Protein AF-0000000083251357 (afdb_homodimer)

pLDDT: mean 96.68, std 3.74, range [56.44, 98.88]

Organism: NCBI:txid582686

Secondary structure (DSSP, 8-state):
---HHHHHHHHIIIIIIS---TT-EEEEEEEGGGHHHHHHHHHHHHHTT-EEEEEEE-TTHHHHHHHH--HHHHH--HHHHHHHHT-SEEEEEE--S-TTTTTTS-HHHHHHHHHHHHHHHHHHHTTSSEEEEEE---HHHHHHTT--HHHHHHHHHHHHSS-HHHHHHHHHHHHHHHHH-SEEEEEETTEEEEEE-TT--PEEESSSSEES--EEEE---TT--EEEEEE-S-EEETTEEEEEEEEEEETTEEEEEEEEE-HHHHHHHHTSSGGGGSEEEEEEE-BTT--S--S-HHHHTTBTTEEEEEEEPPPGGG-S----S-EEEEEEE-TTT-EEEETTEEEEETTEE--/---HHHHHHHHIIIIIIS---TT-EEEEEEEGGGHHHHHHHHHHHHHTT-EEEEEEE-TTHHHHHHHH--HHHHH--HHHHHHHHT-SEEEEEE--S-TTTTTTS-HHHHHHHHHHHHHHHHHHHTTSSEEEEEE---HHHHHHTT--HHHHHHHHHHHHSS-HHHHHHHHHHHHHHHHH-SEEEEEETTEEEEEE-TT--PEEESSSSEES--EEEE---TT--EEEEEE-S-EEETTEEEEEEEEEEETTEEEEEEEEE-HHHHHHHHTSSGGGGSEEEEEEE-BTT--S--S-HHHHTTBTTEEEEEEEPPPGGG-S----S-EEEEEEE-TTT-EEEETTEEEEETTEE--

InterPro domains:
  IPR000787 Peptidase M29 [PF02073] (5-353)
  IPR035097 Peptidase M29, N-terminal [G3DSA:3.40.1830.10] (2-163)
  IPR052170 Metal-dependent Exopeptidase M29 [PTHR34448] (1-355)

Radius of gyration: 32.59 Å; Cα contacts (8 Å, |Δi|>4): 1713; chains: 2; bounding box: 50×98×65 Å

Nearest PDB structures (foldseek):
  4icr-assembly1_A  TM=8.700E-01  e=2.662E-28  Streptococcus pneumoniae TIGR4
  2ayi-assembly1_A  TM=8.409E-01  e=3.073E-27  Thermus thermophilus
  1zjc-assembly1_A-2  TM=7.737E-01  e=3.073E-27  Staphylococcus aureus subsp. aureus MW2
  4icq-assembly1_B  TM=7.521E-01  e=1.267E-26  Streptococcus pneumoniae TIGR4
  6c9e-assembly1_A  TM=4.676E-01  e=1.477E-03  Legionella pneumophila subsp. pneumophila str. Philadelphia 1

Structure (mmCIF, N/CA/C/O backbone):
data_AF-0000000083251357-model_v1
#
loop_
_entity.id
_entity.type
_entity.pdbx_description
1 polymer Aminopeptidase
#
loop_
_atom_site.group_PDB
_atom_site.id
_atom_site.type_symbol
_atom_site.label_atom_id
_atom_site.label_alt_id
_atom_site.label_comp_id
_atom_site.label_asym_id
_atom_site.label_entity_id
_atom_site.label_seq_id
_atom_site.pdbx_PDB_ins_code
_atom_site.Cartn_x
_atom_site.Cartn_y
_atom_site.Cartn_z
_atom_site.occupancy
_atom_site.B_iso_or_equiv
_atom_site.auth_seq_id
_atom_site.auth_comp_id
_atom_site.auth_asym_id
_atom_site.auth_atom_id
_atom_site.pdbx_PDB_model_num
ATOM 1 N N . MET A 1 1 ? -13.234 3.025 -19.312 1 56.44 1 MET A N 1
ATOM 2 C CA . MET A 1 1 ? -14.031 2.062 -18.547 1 56.44 1 MET A CA 1
ATOM 3 C C . MET A 1 1 ? -13.148 0.97 -17.953 1 56.44 1 MET A C 1
ATOM 5 O O . MET A 1 1 ? -12.141 0.591 -18.547 1 56.44 1 MET A O 1
ATOM 9 N N . ALA A 1 2 ? -13.477 0.6 -16.797 1 77.69 2 ALA A N 1
ATOM 10 C CA . ALA A 1 2 ? -12.703 -0.471 -16.172 1 77.69 2 ALA A CA 1
ATOM 11 C C . ALA A 1 2 ? -12.836 -1.771 -16.953 1 77.69 2 ALA A C 1
ATOM 13 O O . ALA A 1 2 ? -13.906 -2.084 -17.484 1 77.69 2 ALA A O 1
ATOM 14 N N . ASP A 1 3 ? -11.742 -2.432 -17.375 1 92.75 3 ASP A N 1
ATOM 15 C CA . ASP A 1 3 ? -11.742 -3.73 -18.047 1 92.75 3 ASP A CA 1
ATOM 16 C C . ASP A 1 3 ? -12.578 -4.746 -17.266 1 92.75 3 ASP A C 1
ATOM 18 O O . ASP A 1 3 ? -12.25 -5.086 -16.125 1 92.75 3 ASP A O 1
ATOM 22 N N . PRO A 1 4 ? -13.797 -5.113 -17.797 1 96.38 4 PRO A N 1
ATOM 23 C CA . PRO A 1 4 ? -14.695 -6.008 -17.062 1 96.38 4 PRO A CA 1
ATOM 24 C C . PRO A 1 4 ? -14.031 -7.336 -16.703 1 96.38 4 PRO A C 1
ATOM 26 O O . PRO A 1 4 ? -14.469 -8 -15.758 1 96.38 4 PRO A O 1
ATOM 29 N N . ARG A 1 5 ? -13.094 -7.766 -17.453 1 98.12 5 ARG A N 1
ATOM 30 C CA . ARG A 1 5 ? -12.398 -9.023 -17.203 1 98.12 5 ARG A CA 1
ATOM 31 C C . ARG A 1 5 ? -11.734 -9.016 -15.828 1 98.12 5 ARG A C 1
ATOM 33 O O . ARG A 1 5 ? -11.547 -10.062 -15.219 1 98.12 5 ARG A O 1
ATOM 40 N N . VAL A 1 6 ? -11.375 -7.812 -15.242 1 98.62 6 VAL A N 1
ATOM 41 C CA . VAL A 1 6 ? -10.781 -7.66 -13.922 1 98.62 6 VAL A CA 1
ATOM 42 C C . VAL A 1 6 ? -11.781 -8.078 -12.844 1 98.62 6 VAL A C 1
ATOM 44 O O . VAL A 1 6 ? -11.438 -8.805 -11.914 1 98.62 6 VAL A O 1
ATOM 47 N N . GLY A 1 7 ? -13.023 -7.594 -12.969 1 98.06 7 GLY A N 1
ATOM 48 C CA . GLY A 1 7 ? -14.07 -7.98 -12.039 1 98.06 7 GLY A CA 1
ATOM 49 C C . GLY A 1 7 ? -14.352 -9.477 -12.047 1 98.06 7 GLY A C 1
ATOM 50 O O . GLY A 1 7 ? -14.617 -10.062 -10.992 1 98.06 7 GLY A O 1
ATOM 51 N N . GLU A 1 8 ? -14.281 -10.078 -13.234 1 98.31 8 GLU A N 1
ATOM 52 C CA . GLU A 1 8 ? -14.484 -11.523 -13.352 1 98.31 8 GLU A CA 1
ATOM 53 C C . GLU A 1 8 ? -13.406 -12.289 -12.586 1 98.31 8 GLU A C 1
ATOM 55 O O . GLU A 1 8 ? -13.711 -13.242 -11.867 1 98.31 8 GLU A O 1
ATOM 60 N N . LEU A 1 9 ? -12.195 -11.859 -12.766 1 98.69 9 LEU A N 1
ATOM 61 C CA . LEU A 1 9 ? -11.094 -12.5 -12.047 1 98.69 9 LEU A CA 1
ATOM 62 C C . LEU A 1 9 ? -11.273 -12.352 -10.539 1 98.69 9 LEU A C 1
ATOM 64 O O . LEU A 1 9 ? -11.039 -13.305 -9.789 1 98.69 9 LEU A O 1
ATOM 68 N N . ALA A 1 10 ? -11.68 -11.188 -10.109 1 98.75 10 ALA A N 1
ATOM 69 C CA . ALA A 1 10 ? -11.906 -10.961 -8.68 1 98.75 10 ALA A CA 1
ATOM 70 C C . ALA A 1 10 ? -12.953 -11.938 -8.133 1 98.75 10 ALA A C 1
ATOM 72 O O . ALA A 1 10 ? -12.797 -12.461 -7.031 1 98.75 10 ALA A O 1
ATOM 73 N N . LYS A 1 11 ? -14.008 -12.156 -8.914 1 98.5 11 LYS A N 1
ATOM 74 C CA . LYS A 1 11 ? -15.047 -13.094 -8.5 1 98.5 11 LYS A CA 1
ATOM 75 C C . LYS A 1 11 ? -14.492 -14.516 -8.383 1 98.5 11 LYS A C 1
ATOM 77 O O . LYS A 1 11 ? -14.883 -15.266 -7.484 1 98.5 11 LYS A O 1
ATOM 82 N N . VAL A 1 12 ? -13.586 -14.859 -9.258 1 98.62 12 VAL A N 1
ATOM 83 C CA . VAL A 1 12 ? -12.953 -16.172 -9.211 1 98.62 12 VAL A CA 1
ATOM 84 C C . VAL A 1 12 ? -12.117 -16.297 -7.938 1 98.62 12 VAL A C 1
ATOM 86 O O . VAL A 1 12 ? -12.273 -17.25 -7.18 1 98.62 12 VAL A O 1
ATOM 89 N N . LEU A 1 13 ? -11.297 -15.312 -7.637 1 98.88 13 LEU A N 1
ATOM 90 C CA . LEU A 1 13 ? -10.383 -15.359 -6.504 1 98.88 13 LEU A CA 1
ATOM 91 C C . LEU A 1 13 ? -11.148 -15.414 -5.184 1 98.88 13 LEU A C 1
ATOM 93 O O . LEU A 1 13 ? -10.828 -16.219 -4.312 1 98.88 13 LEU A O 1
ATOM 97 N N . VAL A 1 14 ? -12.195 -14.633 -5.078 1 98.81 14 VAL A N 1
ATOM 98 C CA . VAL A 1 14 ? -12.906 -14.477 -3.814 1 98.81 14 VAL A CA 1
ATOM 99 C C . VAL A 1 14 ? -13.953 -15.578 -3.668 1 98.81 14 VAL A C 1
ATOM 101 O O . VAL A 1 14 ? -14.086 -16.172 -2.596 1 98.81 14 VAL A O 1
ATOM 104 N N . GLY A 1 15 ? -14.656 -15.875 -4.754 1 98.19 15 GLY A N 1
ATOM 105 C CA . GLY A 1 15 ? -15.805 -16.766 -4.684 1 98.19 15 GLY A CA 1
ATOM 106 C C . GLY A 1 15 ? -15.453 -18.219 -4.926 1 98.19 15 GLY A C 1
ATOM 107 O O . GLY A 1 15 ? -16.109 -19.125 -4.398 1 98.19 15 GLY A O 1
ATOM 108 N N . HIS A 1 16 ? -14.453 -18.453 -5.746 1 98.19 16 HIS A N 1
ATOM 109 C CA . HIS A 1 16 ? -14.086 -19.812 -6.109 1 98.19 16 HIS A CA 1
ATOM 110 C C . HIS A 1 16 ? -12.82 -20.25 -5.383 1 98.19 16 HIS A C 1
ATOM 112 O O . HIS A 1 16 ? -12.797 -21.328 -4.766 1 98.19 16 HIS A O 1
ATOM 118 N N . SER A 1 17 ? -11.797 -19.469 -5.375 1 98.5 17 SER A N 1
ATOM 119 C CA . SER A 1 17 ? -10.5 -19.875 -4.855 1 98.5 17 SER A CA 1
ATOM 120 C C . SER A 1 17 ? -10.484 -19.875 -3.33 1 98.5 17 SER A C 1
ATOM 122 O O . SER A 1 17 ? -10.297 -20.938 -2.715 1 98.5 17 SER A O 1
ATOM 124 N N . ILE A 1 18 ? -10.781 -18.719 -2.727 1 98 18 ILE A N 1
ATOM 125 C CA . ILE A 1 18 ? -10.664 -18.656 -1.273 1 98 18 ILE A CA 1
ATOM 126 C C . ILE A 1 18 ? -12.031 -18.859 -0.632 1 98 18 ILE A C 1
ATOM 128 O O . ILE A 1 18 ? -12.125 -19.203 0.551 1 98 18 ILE A O 1
ATOM 132 N N . LYS A 1 19 ? -13.164 -18.656 -1.327 1 98.25 19 LYS A N 1
ATOM 133 C CA . LYS A 1 19 ? -14.523 -18.859 -0.835 1 98.25 19 LYS A CA 1
ATOM 134 C C . LYS A 1 19 ? -14.758 -18.109 0.473 1 98.25 19 LYS A C 1
ATOM 136 O O . LYS A 1 19 ? -15.109 -18.719 1.487 1 98.25 19 LYS A O 1
ATOM 141 N N . VAL A 1 20 ? -14.664 -16.828 0.363 1 98.44 20 VAL A N 1
ATOM 142 C CA . VAL A 1 20 ? -14.734 -15.953 1.524 1 98.44 20 VAL A CA 1
ATOM 143 C C . VAL A 1 20 ? -16.094 -16.109 2.209 1 98.44 20 VAL A C 1
ATOM 145 O O . VAL A 1 20 ? -17.125 -16.188 1.543 1 98.44 20 VAL A O 1
ATOM 148 N N . LYS A 1 21 ? -16.078 -16.203 3.525 1 98.06 21 LYS A N 1
ATOM 149 C CA . LYS A 1 21 ? -17.281 -16.203 4.352 1 98.06 21 LYS A CA 1
ATOM 150 C C . LYS A 1 21 ? -17.406 -14.906 5.148 1 98.06 21 LYS A C 1
ATOM 152 O O . LYS A 1 21 ? -16.406 -14.219 5.379 1 98.06 21 LYS A O 1
ATOM 157 N N . ALA A 1 22 ? -18.656 -14.672 5.582 1 98.06 22 ALA A N 1
ATOM 158 C CA . ALA A 1 22 ? -18.906 -13.461 6.355 1 98.06 22 ALA A CA 1
ATOM 159 C C . ALA A 1 22 ? -18.062 -13.438 7.629 1 98.06 22 ALA A C 1
ATOM 161 O O . ALA A 1 22 ? -17.953 -14.445 8.32 1 98.06 22 ALA A O 1
ATOM 162 N N . GLY A 1 23 ? -17.469 -12.297 7.852 1 97.94 23 GLY A N 1
ATOM 163 C CA . GLY A 1 23 ? -16.719 -12.102 9.078 1 97.94 23 GLY A CA 1
ATOM 164 C C . GLY A 1 23 ? -15.242 -12.43 8.938 1 97.94 23 GLY A C 1
ATOM 165 O O . GLY A 1 23 ? -14.43 -12.047 9.781 1 97.94 23 GLY A O 1
ATOM 166 N N . GLU A 1 24 ? -14.812 -13.086 7.848 1 98.56 24 GLU A N 1
ATOM 167 C CA . GLU A 1 24 ? -13.422 -13.5 7.668 1 98.56 24 GLU A CA 1
ATOM 168 C C . GLU A 1 24 ? -12.547 -12.32 7.242 1 98.56 24 GLU A C 1
ATOM 170 O O . GLU A 1 24 ? -13 -11.438 6.512 1 98.56 24 GLU A O 1
ATOM 175 N N . ARG A 1 25 ? -11.367 -12.32 7.723 1 98.75 25 ARG A N 1
ATOM 176 C CA . ARG A 1 25 ? -10.375 -11.328 7.312 1 98.75 25 ARG A CA 1
ATOM 177 C C . ARG A 1 25 ? -9.555 -11.836 6.133 1 98.75 25 ARG A C 1
ATOM 179 O O . ARG A 1 25 ? -9.047 -12.961 6.16 1 98.75 25 ARG A O 1
ATOM 186 N N . VAL A 1 26 ? -9.438 -11.047 5.094 1 98.88 26 VAL A N 1
ATOM 187 C CA . VAL A 1 26 ? -8.719 -11.422 3.883 1 98.88 26 VAL A CA 1
ATOM 188 C C . VAL A 1 26 ? -7.578 -10.438 3.631 1 98.88 26 VAL A C 1
ATOM 190 O O . VAL A 1 26 ? -7.816 -9.242 3.42 1 98.88 26 VAL A O 1
ATOM 193 N N . LEU A 1 27 ? -6.367 -10.93 3.68 1 98.88 27 LEU A N 1
ATOM 194 C CA . LEU A 1 27 ? -5.191 -10.133 3.359 1 98.88 27 LEU A CA 1
ATOM 195 C C . LEU A 1 27 ? -4.938 -10.109 1.855 1 98.88 27 LEU A C 1
ATOM 197 O O . LEU A 1 27 ? -4.793 -11.164 1.233 1 98.88 27 LEU A O 1
ATOM 201 N N . ILE A 1 28 ? -4.996 -8.953 1.261 1 98.88 28 ILE A N 1
ATOM 202 C CA . ILE A 1 28 ? -4.758 -8.758 -0.164 1 98.88 28 ILE A CA 1
ATOM 203 C C . ILE A 1 28 ? -3.391 -8.102 -0.372 1 98.88 28 ILE A C 1
ATOM 205 O O . ILE A 1 28 ? -3.176 -6.957 0.03 1 98.88 28 ILE A O 1
ATOM 209 N N . ILE A 1 29 ? -2.473 -8.812 -0.972 1 98.69 29 ILE A N 1
ATOM 210 C CA . ILE A 1 29 ? -1.098 -8.359 -1.145 1 98.69 29 ILE A CA 1
ATOM 211 C C . ILE A 1 29 ? -0.816 -8.117 -2.627 1 98.69 29 ILE A C 1
ATOM 213 O O . ILE A 1 29 ? -1.14 -8.953 -3.471 1 98.69 29 ILE A O 1
ATOM 217 N N . GLY A 1 30 ? -0.224 -7.004 -2.996 1 98.31 30 GLY A N 1
ATOM 218 C CA . GLY A 1 30 ? 0.166 -6.703 -4.363 1 98.31 30 GLY A CA 1
ATOM 219 C C . GLY A 1 30 ? 0.924 -5.398 -4.5 1 98.31 30 GLY A C 1
ATOM 220 O O . GLY A 1 30 ? 1.032 -4.637 -3.535 1 98.31 30 GLY A O 1
ATOM 221 N N . GLU A 1 31 ? 1.5 -5.152 -5.641 1 98 31 GLU A N 1
ATOM 222 C CA . GLU A 1 31 ? 2.152 -3.879 -5.938 1 98 31 GLU A CA 1
ATOM 223 C C . GLU A 1 31 ? 1.153 -2.857 -6.477 1 98 31 GLU A C 1
ATOM 225 O O . GLU A 1 31 ? 0.109 -3.229 -7.016 1 98 31 GLU A O 1
ATOM 230 N N . ALA A 1 32 ? 1.479 -1.633 -6.371 1 97.75 32 ALA A N 1
ATOM 231 C CA . ALA A 1 32 ? 0.595 -0.55 -6.797 1 97.75 32 ALA A CA 1
ATOM 232 C C . ALA A 1 32 ? 0.196 -0.711 -8.258 1 97.75 32 ALA A C 1
ATOM 234 O O . ALA A 1 32 ? -0.917 -0.349 -8.648 1 97.75 32 ALA A O 1
ATOM 235 N N . GLU A 1 33 ? 1.051 -1.34 -9.055 1 97.12 33 GLU A N 1
ATOM 236 C CA . GLU A 1 33 ? 0.793 -1.576 -10.477 1 97.12 33 GLU A CA 1
ATOM 237 C C . GLU A 1 33 ? -0.416 -2.486 -10.672 1 97.12 33 GLU A C 1
ATOM 239 O O . GLU A 1 33 ? -1.011 -2.512 -11.75 1 97.12 33 GLU A O 1
ATOM 244 N N . THR A 1 34 ? -0.814 -3.203 -9.641 1 98.19 34 THR A N 1
ATOM 245 C CA . THR A 1 34 ? -1.914 -4.156 -9.75 1 98.19 34 THR A CA 1
ATOM 246 C C . THR A 1 34 ? -3.191 -3.578 -9.148 1 98.19 34 THR A C 1
ATOM 248 O O . THR A 1 34 ? -4.125 -4.32 -8.836 1 98.19 34 THR A O 1
ATOM 251 N N . ALA A 1 35 ? -3.299 -2.26 -9.031 1 98.06 35 ALA A N 1
ATOM 252 C CA . ALA A 1 35 ? -4.348 -1.521 -8.328 1 98.06 35 ALA A CA 1
ATOM 253 C C . ALA A 1 35 ? -5.73 -1.912 -8.844 1 98.06 35 ALA A C 1
ATOM 255 O O . ALA A 1 35 ? -6.66 -2.115 -8.062 1 98.06 35 ALA A O 1
ATOM 256 N N . PRO A 1 36 ? -5.953 -2.059 -10.164 1 98.25 36 PRO A N 1
ATOM 257 C CA . PRO A 1 36 ? -7.301 -2.389 -10.633 1 98.25 36 PRO A CA 1
ATOM 258 C C . PRO A 1 36 ? -7.82 -3.703 -10.055 1 98.25 36 PRO A C 1
ATOM 260 O O . PRO A 1 36 ? -8.992 -3.795 -9.672 1 98.25 36 PRO A O 1
ATOM 263 N N . LEU A 1 37 ? -6.926 -4.672 -9.953 1 98.75 37 LEU A N 1
ATOM 264 C CA . LEU A 1 37 ? -7.375 -5.957 -9.43 1 98.75 37 LEU A CA 1
ATOM 265 C C . LEU A 1 37 ? -7.5 -5.914 -7.91 1 98.75 37 LEU A C 1
ATOM 267 O O . LEU A 1 37 ? -8.422 -6.504 -7.344 1 98.75 37 LEU A O 1
ATOM 271 N N . ILE A 1 38 ? -6.57 -5.215 -7.238 1 98.75 38 ILE A N 1
ATOM 272 C CA . ILE A 1 38 ? -6.684 -5.066 -5.793 1 98.75 38 ILE A CA 1
ATOM 273 C C . ILE A 1 38 ? -8.031 -4.449 -5.441 1 98.75 38 ILE A C 1
ATOM 275 O O . ILE A 1 38 ? -8.734 -4.938 -4.551 1 98.75 38 ILE A O 1
ATOM 279 N N . ARG A 1 39 ? -8.445 -3.375 -6.16 1 98.38 39 ARG A N 1
ATOM 280 C CA . ARG A 1 39 ? -9.711 -2.695 -5.902 1 98.38 39 ARG A CA 1
ATOM 281 C C . ARG A 1 39 ? -10.891 -3.629 -6.133 1 98.38 39 ARG A C 1
ATOM 283 O O . ARG A 1 39 ? -11.844 -3.639 -5.348 1 98.38 39 ARG A O 1
ATOM 290 N N . ALA A 1 40 ? -10.82 -4.41 -7.211 1 98.56 40 ALA A N 1
ATOM 291 C CA . ALA A 1 40 ? -11.906 -5.328 -7.539 1 98.56 40 ALA A CA 1
ATOM 292 C C . ALA A 1 40 ? -12.039 -6.426 -6.484 1 98.56 40 ALA A C 1
ATOM 294 O O . ALA A 1 40 ? -13.141 -6.773 -6.074 1 98.56 40 ALA A O 1
ATOM 295 N N . VAL A 1 41 ? -10.906 -6.977 -6.066 1 98.88 41 VAL A N 1
ATOM 296 C CA . VAL A 1 41 ? -10.906 -8.008 -5.035 1 98.88 41 VAL A CA 1
ATOM 297 C C . VAL A 1 41 ? -11.422 -7.43 -3.721 1 98.88 41 VAL A C 1
ATOM 299 O O . VAL A 1 41 ? -12.227 -8.062 -3.031 1 98.88 41 VAL A O 1
ATOM 302 N N . TYR A 1 42 ? -10.914 -6.227 -3.373 1 98.75 42 TYR A N 1
ATOM 303 C CA . TYR A 1 42 ? -11.359 -5.512 -2.184 1 98.75 42 TYR A CA 1
ATOM 304 C C . TYR A 1 42 ? -12.875 -5.41 -2.145 1 98.75 42 TYR A C 1
ATOM 306 O O . TYR A 1 42 ? -13.5 -5.754 -1.139 1 98.75 42 TYR A O 1
ATOM 314 N N . LYS A 1 43 ? -13.477 -4.992 -3.229 1 98.38 43 LYS A N 1
ATOM 315 C CA . LYS A 1 43 ? -14.922 -4.84 -3.367 1 98.38 43 LYS A CA 1
ATOM 316 C C . LYS A 1 43 ? -15.641 -6.18 -3.201 1 98.38 43 LYS A C 1
ATOM 318 O O . LYS A 1 43 ? -16.641 -6.27 -2.492 1 98.38 43 LYS A O 1
ATOM 323 N N . GLU A 1 44 ? -15.125 -7.219 -3.83 1 98.69 44 GLU A N 1
ATOM 324 C CA . GLU A 1 44 ? -15.75 -8.539 -3.77 1 98.69 44 GLU A CA 1
ATOM 325 C C . GLU A 1 44 ? -15.68 -9.117 -2.361 1 98.69 44 GLU A C 1
ATOM 327 O O . GLU A 1 44 ? -16.594 -9.812 -1.918 1 98.69 44 GLU A O 1
ATOM 332 N N . VAL A 1 45 ? -14.547 -8.898 -1.633 1 98.88 45 VAL A N 1
ATOM 333 C CA . VAL A 1 45 ? -14.422 -9.367 -0.256 1 98.88 45 VAL A CA 1
ATOM 334 C C . VAL A 1 45 ? -15.469 -8.688 0.621 1 98.88 45 VAL A C 1
ATOM 336 O O . VAL A 1 45 ? -16.125 -9.336 1.437 1 98.88 45 VAL A O 1
ATOM 339 N N . LEU A 1 46 ? -15.656 -7.34 0.455 1 98.75 46 LEU A N 1
ATOM 340 C CA . LEU A 1 46 ? -16.672 -6.609 1.2 1 98.75 46 LEU A CA 1
ATOM 341 C C . LEU A 1 46 ? -18.062 -7.191 0.943 1 98.75 46 LEU A C 1
ATOM 343 O O . LEU A 1 46 ? -18.812 -7.449 1.885 1 98.75 46 LEU A O 1
ATOM 347 N N . ARG A 1 47 ? -18.375 -7.445 -0.333 1 98.31 47 ARG A N 1
ATOM 348 C CA . ARG A 1 47 ? -19.688 -7.934 -0.731 1 98.31 47 ARG A CA 1
ATOM 349 C C . ARG A 1 47 ? -19.953 -9.328 -0.159 1 98.31 47 ARG A C 1
ATOM 351 O O . ARG A 1 47 ? -21.094 -9.664 0.15 1 98.31 47 ARG A O 1
ATOM 358 N N . ALA A 1 48 ? -18.891 -10.07 0.035 1 98.38 48 ALA A N 1
ATOM 359 C CA . ALA A 1 48 ? -19.016 -11.414 0.607 1 98.38 48 ALA A CA 1
ATOM 360 C C . ALA A 1 48 ? -19.109 -11.352 2.129 1 98.38 48 ALA A C 1
ATOM 362 O O . ALA A 1 48 ? -19.266 -12.383 2.789 1 98.38 48 ALA A O 1
ATOM 363 N N . GLY A 1 49 ? -19 -10.195 2.68 1 98.19 49 GLY A N 1
ATOM 364 C CA . GLY A 1 49 ? -19.125 -10 4.117 1 98.19 49 GLY A CA 1
ATOM 365 C C . GLY A 1 49 ? -17.797 -10.086 4.848 1 98.19 49 GLY A C 1
ATOM 366 O O . GLY A 1 49 ? -17.766 -10.062 6.078 1 98.19 49 GLY A O 1
ATOM 367 N N . GLY A 1 50 ? -16.703 -10.195 4.109 1 98.56 50 GLY A N 1
ATOM 368 C CA . GLY A 1 50 ? -15.383 -10.289 4.715 1 98.56 50 GLY A CA 1
ATOM 369 C C . GLY A 1 50 ? -14.789 -8.938 5.059 1 98.56 50 GLY A C 1
ATOM 370 O O . GLY A 1 50 ? -15.375 -7.895 4.738 1 98.56 50 GLY A O 1
ATOM 371 N N . HIS A 1 51 ? -13.672 -8.922 5.746 1 98.62 51 HIS A N 1
ATOM 372 C CA . HIS A 1 51 ? -12.898 -7.742 6.105 1 98.62 51 HIS A CA 1
ATOM 373 C C . HIS A 1 51 ? -11.586 -7.695 5.34 1 98.62 51 HIS A C 1
ATOM 375 O O . HIS A 1 51 ? -10.609 -8.344 5.73 1 98.62 51 HIS A O 1
ATOM 381 N N . PRO A 1 52 ? -11.516 -6.898 4.316 1 98.62 52 PRO A N 1
ATOM 382 C CA . PRO A 1 52 ? -10.273 -6.836 3.541 1 98.62 52 PRO A CA 1
ATOM 383 C C . PRO A 1 52 ? -9.195 -5.988 4.215 1 98.62 52 PRO A C 1
ATOM 385 O O . PRO A 1 52 ? -9.5 -4.941 4.785 1 98.62 52 PRO A O 1
ATOM 388 N N . VAL A 1 53 ? -8.016 -6.441 4.211 1 98.38 53 VAL A N 1
ATOM 389 C CA . VAL A 1 53 ? -6.797 -5.734 4.602 1 98.38 53 VAL A CA 1
ATOM 390 C C . VAL A 1 53 ? -5.809 -5.727 3.441 1 98.38 53 VAL A C 1
ATOM 392 O O . VAL A 1 53 ? -5.508 -6.773 2.865 1 98.38 53 VAL A O 1
ATOM 395 N N . THR A 1 54 ? -5.312 -4.555 3.098 1 98.44 54 THR A N 1
ATOM 396 C CA . THR A 1 54 ? -4.418 -4.492 1.946 1 98.44 54 THR A CA 1
ATOM 397 C C . THR A 1 54 ? -2.975 -4.273 2.395 1 98.44 54 THR A C 1
ATOM 399 O O . THR A 1 54 ? -2.721 -3.537 3.35 1 98.44 54 THR A O 1
ATOM 402 N N . GLN A 1 55 ? -2.096 -4.93 1.815 1 98.12 55 GLN A N 1
ATOM 403 C CA . GLN A 1 55 ? -0.663 -4.656 1.846 1 98.12 55 GLN A CA 1
ATOM 404 C C . GLN A 1 55 ? -0.131 -4.355 0.448 1 98.12 55 GLN A C 1
ATOM 406 O O . GLN A 1 55 ? 0.311 -5.258 -0.263 1 98.12 55 GLN A O 1
ATOM 411 N N . VAL A 1 56 ? -0.115 -3.098 0.133 1 98.38 56 VAL A N 1
ATOM 412 C CA . VAL A 1 56 ? 0.325 -2.621 -1.174 1 98.38 56 VAL A CA 1
ATOM 413 C C . VAL A 1 56 ? 1.785 -2.182 -1.1 1 98.38 56 VAL A C 1
ATOM 415 O O . VAL A 1 56 ? 2.156 -1.386 -0.235 1 98.38 56 VAL A O 1
ATOM 418 N N . THR A 1 57 ? 2.586 -2.727 -1.938 1 97.31 57 THR A N 1
ATOM 419 C CA . THR A 1 57 ? 3.979 -2.301 -2.029 1 97.31 57 THR A CA 1
ATOM 420 C C . THR A 1 57 ? 4.176 -1.35 -3.209 1 97.31 57 THR A C 1
ATOM 422 O O . THR A 1 57 ? 3.316 -1.256 -4.086 1 97.31 57 THR A O 1
ATOM 425 N N . LEU A 1 58 ? 5.246 -0.587 -3.129 1 97.56 58 LEU A N 1
ATOM 426 C CA . LEU A 1 58 ? 5.605 0.35 -4.188 1 97.56 58 LEU A CA 1
ATOM 427 C C . LEU A 1 58 ? 6.836 -0.135 -4.945 1 97.56 58 LEU A C 1
ATOM 429 O O . LEU A 1 58 ? 7.684 -0.833 -4.383 1 97.56 58 LEU A O 1
ATOM 433 N N . PRO A 1 59 ? 6.918 0.274 -6.223 1 94.5 59 PRO A N 1
ATOM 434 C CA . PRO A 1 59 ? 8.141 -0.07 -6.949 1 94.5 59 PRO A CA 1
ATOM 435 C C . PRO A 1 59 ? 9.406 0.362 -6.211 1 94.5 59 PRO A C 1
ATOM 437 O O . PRO A 1 59 ? 9.43 1.424 -5.582 1 94.5 59 PRO A O 1
ATOM 440 N N . GLU A 1 60 ? 10.43 -0.455 -6.23 1 94.75 60 GLU A N 1
ATOM 441 C CA . GLU A 1 60 ? 11.789 -0.177 -5.777 1 94.75 60 GLU A CA 1
ATOM 442 C C . GLU A 1 60 ? 11.922 -0.39 -4.27 1 94.75 60 GLU A C 1
ATOM 444 O O . GLU A 1 60 ? 13.031 -0.45 -3.744 1 94.75 60 GLU A O 1
ATOM 449 N N . ILE A 1 61 ? 10.805 -0.498 -3.5 1 97.12 61 ILE A N 1
ATOM 450 C CA . ILE A 1 61 ? 10.883 -0.574 -2.045 1 97.12 61 ILE A CA 1
ATOM 451 C C . ILE A 1 61 ? 11.68 -1.812 -1.637 1 97.12 61 ILE A C 1
ATOM 453 O O . ILE A 1 61 ? 12.523 -1.746 -0.737 1 97.12 61 ILE A O 1
ATOM 457 N N . GLU A 1 62 ? 11.398 -2.938 -2.281 1 95.94 62 GLU A N 1
ATOM 458 C CA . GLU A 1 62 ? 12.117 -4.164 -1.95 1 95.94 62 GLU A CA 1
ATOM 459 C C . GLU A 1 62 ? 13.617 -4.008 -2.186 1 95.94 62 GLU A C 1
ATOM 461 O O . GLU A 1 62 ? 14.43 -4.445 -1.367 1 95.94 62 GLU A O 1
ATOM 466 N N . ARG A 1 63 ? 14 -3.447 -3.352 1 96.62 63 ARG A N 1
ATOM 467 C CA . ARG A 1 63 ? 15.406 -3.205 -3.652 1 96.62 63 ARG A CA 1
ATOM 468 C C . ARG A 1 63 ? 16.031 -2.293 -2.605 1 96.62 63 ARG A C 1
ATOM 470 O O . ARG A 1 63 ? 17.141 -2.568 -2.119 1 96.62 63 ARG A O 1
ATOM 477 N N . ILE A 1 64 ? 15.312 -1.2 -2.234 1 97.5 64 ILE A N 1
ATOM 478 C CA . ILE A 1 64 ? 15.797 -0.273 -1.218 1 97.5 64 ILE A CA 1
ATOM 479 C C . ILE A 1 64 ? 16.016 -1.018 0.099 1 97.5 64 ILE A C 1
ATOM 481 O O . ILE A 1 64 ? 17.047 -0.86 0.747 1 97.5 64 ILE A O 1
ATOM 485 N N . PHE A 1 65 ? 15.102 -1.851 0.494 1 98.31 65 PHE A N 1
ATOM 486 C CA . PHE A 1 65 ? 15.141 -2.594 1.747 1 98.31 65 PHE A CA 1
ATOM 487 C C . PHE A 1 65 ? 16.375 -3.498 1.8 1 98.31 65 PHE A C 1
ATOM 489 O O . PHE A 1 65 ? 17.109 -3.494 2.785 1 98.31 65 PHE A O 1
ATOM 496 N N . ILE A 1 66 ? 16.578 -4.258 0.726 1 97.75 66 ILE A N 1
ATOM 497 C CA . ILE A 1 66 ? 17.656 -5.238 0.711 1 97.75 66 ILE A CA 1
ATOM 498 C C . ILE A 1 66 ? 19 -4.527 0.618 1 97.75 66 ILE A C 1
ATOM 500 O O . ILE A 1 66 ? 19.984 -4.938 1.256 1 97.75 66 ILE A O 1
ATOM 504 N N . GLN A 1 67 ? 19.047 -3.42 -0.093 1 96.62 67 GLN A N 1
ATOM 505 C CA . GLN A 1 67 ? 20.312 -2.715 -0.3 1 96.62 67 GLN A CA 1
ATOM 506 C C . GLN A 1 67 ? 20.672 -1.881 0.924 1 96.62 67 GLN A C 1
ATOM 508 O O . GLN A 1 67 ? 21.844 -1.813 1.305 1 96.62 67 GLN A O 1
ATOM 513 N N . GLU A 1 68 ? 19.672 -1.246 1.546 1 96.06 68 GLU A N 1
ATOM 514 C CA . GLU A 1 68 ? 19.938 -0.279 2.607 1 96.06 68 GLU A CA 1
ATOM 515 C C . GLU A 1 68 ? 19.812 -0.922 3.984 1 96.06 68 GLU A C 1
ATOM 517 O O . GLU A 1 68 ? 20.359 -0.414 4.965 1 96.06 68 GLU A O 1
ATOM 522 N N . GLY A 1 69 ? 19.094 -2.002 4.086 1 97.5 69 GLY A N 1
ATOM 523 C CA . GLY A 1 69 ? 18.766 -2.576 5.383 1 97.5 69 GLY A CA 1
ATOM 524 C C . GLY A 1 69 ? 19.938 -3.291 6.027 1 97.5 69 GLY A C 1
ATOM 525 O O . GLY A 1 69 ? 20.781 -3.875 5.336 1 97.5 69 GLY A O 1
ATOM 526 N N . THR A 1 70 ? 19.984 -3.275 7.363 1 97.88 70 THR A N 1
ATOM 527 C CA . THR A 1 70 ? 20.906 -4.105 8.125 1 97.88 70 THR A CA 1
ATOM 528 C C . THR A 1 70 ? 20.406 -5.547 8.188 1 97.88 70 THR A C 1
ATOM 530 O O . THR A 1 70 ? 19.266 -5.832 7.84 1 97.88 70 THR A O 1
ATOM 533 N N . ASP A 1 71 ? 21.234 -6.449 8.656 1 97.56 71 ASP A N 1
ATOM 534 C CA . ASP A 1 71 ? 20.844 -7.848 8.812 1 97.56 71 ASP A CA 1
ATOM 535 C C . ASP A 1 71 ? 19.641 -7.984 9.734 1 97.56 71 ASP A C 1
ATOM 537 O O . ASP A 1 71 ? 18.688 -8.703 9.422 1 97.56 71 ASP A O 1
ATOM 541 N N . ALA A 1 72 ? 19.703 -7.266 10.805 1 97.44 72 ALA A N 1
ATOM 542 C CA . ALA A 1 72 ? 18.609 -7.316 11.766 1 97.44 72 ALA A CA 1
ATOM 543 C C . ALA A 1 72 ? 17.312 -6.828 11.133 1 97.44 72 ALA A C 1
ATOM 545 O O . ALA A 1 72 ? 16.234 -7.379 11.406 1 97.44 72 ALA A O 1
ATOM 546 N N . GLN A 1 73 ? 17.422 -5.816 10.336 1 98.19 73 GLN A N 1
ATOM 547 C CA . GLN A 1 73 ? 16.25 -5.289 9.641 1 98.19 73 GLN A CA 1
ATOM 548 C C . GLN A 1 73 ? 15.711 -6.289 8.617 1 98.19 73 GLN A C 1
ATOM 550 O O . GLN A 1 73 ? 14.5 -6.504 8.523 1 98.19 73 GLN A O 1
ATOM 555 N N . LEU A 1 74 ? 16.547 -6.945 7.848 1 98.12 74 LEU A N 1
ATOM 556 C CA . LEU A 1 74 ? 16.156 -7.914 6.832 1 98.12 74 LEU A CA 1
ATOM 557 C C . LEU A 1 74 ? 15.484 -9.125 7.465 1 98.12 74 LEU A C 1
ATOM 559 O O . LEU A 1 74 ? 14.617 -9.75 6.855 1 98.12 74 LEU A O 1
ATOM 563 N N . ASP A 1 75 ? 15.82 -9.422 8.75 1 97.88 75 ASP A N 1
ATOM 564 C CA . ASP A 1 75 ? 15.312 -10.602 9.438 1 97.88 75 ASP A CA 1
ATOM 565 C C . ASP A 1 75 ? 13.953 -10.32 10.078 1 97.88 75 ASP A C 1
ATOM 567 O O . ASP A 1 75 ? 13.25 -11.25 10.484 1 97.88 75 ASP A O 1
ATOM 571 N N . ASP A 1 76 ? 13.648 -9.094 10.211 1 97.5 76 ASP A N 1
ATOM 572 C CA . ASP A 1 76 ? 12.43 -8.727 10.922 1 97.5 76 ASP A CA 1
ATOM 573 C C . ASP A 1 76 ? 11.188 -8.984 10.07 1 97.5 76 ASP A C 1
ATOM 575 O O . ASP A 1 76 ? 11.008 -8.359 9.023 1 97.5 76 ASP A O 1
ATOM 579 N N . ILE A 1 77 ? 10.281 -9.875 10.562 1 97.69 77 ILE A N 1
ATOM 580 C CA . ILE A 1 77 ? 9.055 -10.18 9.836 1 97.69 77 ILE A CA 1
ATOM 581 C C . ILE A 1 77 ? 7.863 -10.078 10.789 1 97.69 77 ILE A C 1
ATOM 583 O O . ILE A 1 77 ? 6.816 -10.688 10.547 1 97.69 77 ILE A O 1
ATOM 587 N N . GLN A 1 78 ? 7.988 -9.414 11.836 1 97.25 78 GLN A N 1
ATOM 588 C CA . GLN A 1 78 ? 6.996 -9.398 12.906 1 97.25 78 GLN A CA 1
ATOM 589 C C . GLN A 1 78 ? 5.641 -8.922 12.391 1 97.25 78 GLN A C 1
ATOM 591 O O . GLN A 1 78 ? 4.621 -9.57 12.633 1 97.25 78 GLN A O 1
ATOM 596 N N . VAL A 1 79 ? 5.645 -7.812 11.719 1 97.62 79 VAL A N 1
ATOM 597 C CA . VAL A 1 79 ? 4.391 -7.23 11.258 1 97.62 79 VAL A CA 1
ATOM 598 C C . VAL A 1 79 ? 3.742 -8.148 10.219 1 97.62 79 VAL A C 1
ATOM 600 O O . VAL A 1 79 ? 2.543 -8.43 10.297 1 97.62 79 VAL A O 1
ATOM 603 N N . MET A 1 80 ? 4.516 -8.664 9.25 1 97.62 80 MET A N 1
ATOM 604 C CA . MET A 1 80 ? 3.992 -9.57 8.234 1 97.62 80 MET A CA 1
ATOM 605 C C . MET A 1 80 ? 3.43 -10.836 8.875 1 97.62 80 MET A C 1
ATOM 607 O O . MET A 1 80 ? 2.355 -11.305 8.5 1 97.62 80 MET A O 1
ATOM 611 N N . LYS A 1 81 ? 4.184 -11.352 9.797 1 98.06 81 LYS A N 1
ATOM 612 C CA . LYS A 1 81 ? 3.77 -12.578 10.477 1 98.06 81 LYS A CA 1
ATOM 613 C C . LYS A 1 81 ? 2.432 -12.383 11.188 1 98.06 81 LYS A C 1
ATOM 615 O O . LYS A 1 81 ? 1.54 -13.227 11.086 1 98.06 81 LYS A O 1
ATOM 620 N N . TRP A 1 82 ? 2.285 -11.273 11.859 1 98.31 82 TRP A N 1
ATOM 621 C CA . TRP A 1 82 ? 1.026 -11 12.547 1 98.31 82 TRP A CA 1
ATOM 622 C C . TRP A 1 82 ? -0.124 -10.898 11.555 1 98.31 82 TRP A C 1
ATOM 624 O O . TRP A 1 82 ? -1.208 -11.438 11.789 1 98.31 82 TRP A O 1
ATOM 634 N N . LEU A 1 83 ? 0.081 -10.195 10.438 1 98.31 83 LEU A N 1
ATOM 635 C CA . LEU A 1 83 ? -0.96 -10.047 9.43 1 98.31 83 LEU A CA 1
ATOM 636 C C . LEU A 1 83 ? -1.393 -11.406 8.891 1 98.31 83 LEU A C 1
ATOM 638 O O . LEU A 1 83 ? -2.588 -11.672 8.742 1 98.31 83 LEU A O 1
ATOM 642 N N . TYR A 1 84 ? -0.413 -12.266 8.586 1 98.44 84 TYR A N 1
ATOM 643 C CA . TYR A 1 84 ? -0.724 -13.609 8.109 1 98.44 84 TYR A CA 1
ATOM 644 C C . TYR A 1 84 ? -1.535 -14.383 9.148 1 98.44 84 TYR A C 1
ATOM 646 O O . TYR A 1 84 ? -2.559 -14.984 8.82 1 98.44 84 TYR A O 1
ATOM 654 N N . GLU A 1 85 ? -1.148 -14.297 10.391 1 98.19 85 GLU A N 1
ATOM 655 C CA . GLU A 1 85 ? -1.757 -15.078 11.461 1 98.19 85 GLU A CA 1
ATOM 656 C C . GLU A 1 85 ? -3.148 -14.555 11.805 1 98.19 85 GLU A C 1
ATOM 658 O O . GLU A 1 85 ? -3.996 -15.305 12.289 1 98.19 85 GLU A O 1
ATOM 663 N N . GLN A 1 86 ? -3.389 -13.297 11.484 1 97.81 86 GLN A N 1
ATOM 664 C CA . GLN A 1 86 ? -4.684 -12.695 11.789 1 97.81 86 GLN A CA 1
ATOM 665 C C . GLN A 1 86 ? -5.645 -12.836 10.609 1 97.81 86 GLN A C 1
ATOM 667 O O . GLN A 1 86 ? -6.809 -12.445 10.703 1 97.81 86 GLN A O 1
ATOM 672 N N . SER A 1 87 ? -5.219 -13.414 9.523 1 98.56 87 SER A N 1
ATOM 673 C CA . SER A 1 87 ? -6.047 -13.516 8.32 1 98.56 87 SER A CA 1
ATOM 674 C C . SER A 1 87 ? -6.555 -14.938 8.125 1 98.56 87 SER A C 1
ATOM 676 O O . SER A 1 87 ? -5.836 -15.906 8.391 1 98.56 87 SER A O 1
ATOM 678 N N . ASP A 1 88 ? -7.762 -15.047 7.691 1 98.69 88 ASP A N 1
ATOM 679 C CA . ASP A 1 88 ? -8.344 -16.344 7.344 1 98.69 88 ASP A CA 1
ATOM 680 C C . ASP A 1 88 ? -7.934 -16.766 5.934 1 98.69 88 ASP A C 1
ATOM 682 O O . ASP A 1 88 ? -7.91 -17.953 5.621 1 98.69 88 ASP A O 1
ATOM 686 N N . ALA A 1 89 ? -7.605 -15.797 5.105 1 98.75 89 ALA A N 1
ATOM 687 C CA . ALA A 1 89 ? -7.188 -16.062 3.732 1 98.75 89 ALA A CA 1
ATOM 688 C C . ALA A 1 89 ? -6.223 -14.992 3.23 1 98.75 89 ALA A C 1
ATOM 690 O O . ALA A 1 89 ? -6.25 -13.859 3.705 1 98.75 89 ALA A O 1
ATOM 691 N N . VAL A 1 90 ? -5.383 -15.359 2.334 1 98.81 90 VAL A N 1
ATOM 692 C CA . VAL A 1 90 ? -4.406 -14.477 1.713 1 98.81 90 VAL A CA 1
ATOM 693 C C . VAL A 1 90 ? -4.531 -14.547 0.193 1 98.81 90 VAL A C 1
ATOM 695 O O . VAL A 1 90 ? -4.508 -15.633 -0.385 1 98.81 90 VAL A O 1
ATOM 698 N N . ILE A 1 91 ? -4.734 -13.43 -0.45 1 98.88 91 ILE A N 1
ATOM 699 C CA . ILE A 1 91 ? -4.723 -13.312 -1.904 1 98.88 91 ILE A CA 1
ATOM 700 C C . ILE A 1 91 ? -3.492 -12.523 -2.348 1 98.88 91 ILE A C 1
ATOM 702 O O . ILE A 1 91 ? -3.354 -11.344 -2.018 1 98.88 91 ILE A O 1
ATOM 706 N N . ARG A 1 92 ? -2.633 -13.156 -3.008 1 98.75 92 ARG A N 1
ATOM 707 C CA . ARG A 1 92 ? -1.429 -12.508 -3.516 1 98.75 92 ARG A CA 1
ATOM 708 C C . ARG A 1 92 ? -1.543 -12.234 -5.012 1 98.75 92 ARG A C 1
ATOM 710 O O . ARG A 1 92 ? -1.734 -13.156 -5.805 1 98.75 92 ARG A O 1
ATOM 717 N N . ILE A 1 93 ? -1.435 -11.023 -5.371 1 98.81 93 ILE A N 1
ATOM 718 C CA . ILE A 1 93 ? -1.524 -10.602 -6.766 1 98.81 93 ILE A CA 1
ATOM 719 C C . ILE A 1 93 ? -0.137 -10.227 -7.281 1 98.81 93 ILE A C 1
ATOM 721 O O . ILE A 1 93 ? 0.421 -9.203 -6.891 1 98.81 93 ILE A O 1
ATOM 725 N N . LEU A 1 94 ? 0.354 -11.031 -8.125 1 98 94 LEU A N 1
ATOM 726 C CA . LEU A 1 94 ? 1.644 -10.766 -8.75 1 98 94 LEU A CA 1
ATOM 727 C C . LEU A 1 94 ? 1.498 -9.758 -9.883 1 98 94 LEU A C 1
ATOM 729 O O . LEU A 1 94 ? 0.442 -9.68 -10.516 1 98 94 LEU A O 1
ATOM 733 N N . GLY A 1 95 ? 2.486 -9.07 -10.195 1 96.5 95 GLY A N 1
ATOM 734 C CA . GLY A 1 95 ? 2.566 -7.996 -11.164 1 96.5 95 GLY A CA 1
ATOM 735 C C . GLY A 1 95 ? 3.383 -6.812 -10.68 1 96.5 95 GLY A C 1
ATOM 736 O O . GLY A 1 95 ? 3.023 -6.164 -9.695 1 96.5 95 GLY A O 1
ATOM 737 N N . GLU A 1 96 ? 4.535 -6.602 -11.359 1 95.31 96 GLU A N 1
ATOM 738 C CA . GLU A 1 96 ? 5.457 -5.559 -10.922 1 95.31 96 GLU A CA 1
ATOM 739 C C . GLU A 1 96 ? 5.66 -4.508 -12 1 95.31 96 GLU A C 1
ATOM 741 O O . GLU A 1 96 ? 5.332 -4.738 -13.172 1 95.31 96 GLU A O 1
ATOM 746 N N . ALA A 1 97 ? 6.176 -3.354 -11.539 1 95.5 97 ALA A N 1
ATOM 747 C CA . ALA A 1 97 ? 6.562 -2.305 -12.484 1 95.5 97 ALA A CA 1
ATOM 748 C C . ALA A 1 97 ? 7.848 -2.674 -13.219 1 95.5 97 ALA A C 1
ATOM 750 O O . ALA A 1 97 ? 8.055 -2.262 -14.359 1 95.5 97 ALA A O 1
ATOM 751 N N . ASN A 1 98 ? 8.695 -3.4 -12.594 1 94.88 98 ASN A N 1
ATOM 752 C CA . ASN A 1 98 ? 9.992 -3.818 -13.117 1 94.88 98 ASN A CA 1
ATOM 753 C C . ASN A 1 98 ? 10.406 -5.18 -12.57 1 94.88 98 ASN A C 1
ATOM 755 O O . ASN A 1 98 ? 10.75 -5.301 -11.398 1 94.88 98 ASN A O 1
ATOM 759 N N . ASN A 1 99 ? 10.484 -6.148 -13.438 1 91.5 99 ASN A N 1
ATOM 760 C CA . ASN A 1 99 ? 10.797 -7.512 -13.031 1 91.5 99 ASN A CA 1
ATOM 761 C C . ASN A 1 99 ? 12.305 -7.703 -12.836 1 91.5 99 ASN A C 1
ATOM 763 O O . ASN A 1 99 ? 12.75 -8.781 -12.438 1 91.5 99 ASN A O 1
ATOM 767 N N . LYS A 1 100 ? 13.117 -6.707 -13.039 1 91.81 100 LYS A N 1
ATOM 768 C CA . LYS A 1 100 ? 14.57 -6.801 -12.961 1 91.81 100 LYS A CA 1
ATOM 769 C C . LYS A 1 100 ? 15.117 -5.914 -11.844 1 91.81 100 LYS A C 1
ATOM 771 O O . LYS A 1 100 ? 16.297 -5.547 -11.852 1 91.81 100 LYS A O 1
ATOM 776 N N . GLU A 1 101 ? 14.266 -5.586 -10.93 1 92.88 101 GLU A N 1
ATOM 777 C CA . GLU A 1 101 ? 14.609 -4.637 -9.875 1 92.88 101 GLU A CA 1
ATOM 778 C C . GLU A 1 101 ? 15.781 -5.137 -9.039 1 92.88 101 GLU A C 1
ATOM 780 O O . GLU A 1 101 ? 16.578 -4.34 -8.539 1 92.88 101 GLU A O 1
ATOM 785 N N . LEU A 1 102 ? 16 -6.445 -8.898 1 93.06 102 LEU A N 1
ATOM 786 C CA . LEU A 1 102 ? 16.969 -6.984 -7.949 1 93.06 102 LEU A CA 1
ATOM 787 C C . LEU A 1 102 ? 18.203 -7.5 -8.664 1 93.06 102 LEU A C 1
ATOM 789 O O . LEU A 1 102 ? 19.062 -8.141 -8.055 1 93.06 102 LEU A O 1
ATOM 793 N N . THR A 1 103 ? 18.344 -7.301 -9.969 1 90.12 103 THR A N 1
ATOM 794 C CA . THR A 1 103 ? 19.391 -7.863 -10.812 1 90.12 103 THR A CA 1
ATOM 795 C C . THR A 1 103 ? 20.781 -7.57 -10.234 1 90.12 103 THR A C 1
ATOM 797 O O . THR A 1 103 ? 21.641 -8.445 -10.211 1 90.12 103 THR A O 1
ATOM 800 N N . ASN A 1 104 ? 21.141 -6.398 -9.648 1 91.44 104 ASN A N 1
ATOM 801 C CA . ASN A 1 104 ? 22.469 -6.039 -9.172 1 91.44 104 ASN A CA 1
ATOM 802 C C . ASN A 1 104 ? 22.516 -5.934 -7.652 1 91.44 104 ASN A C 1
ATOM 804 O O . ASN A 1 104 ? 23.391 -5.27 -7.098 1 91.44 104 ASN A O 1
ATOM 808 N N . VAL A 1 105 ? 21.547 -6.594 -7.094 1 94.62 105 VAL A N 1
ATOM 809 C CA . VAL A 1 105 ? 21.516 -6.629 -5.633 1 94.62 105 VAL A CA 1
ATOM 810 C C . VAL A 1 105 ? 22.312 -7.84 -5.137 1 94.62 105 VAL A C 1
ATOM 812 O O . VAL A 1 105 ? 22.344 -8.883 -5.797 1 94.62 105 VAL A O 1
ATOM 815 N N . ASP A 1 106 ? 22.984 -7.754 -4.016 1 95.62 106 ASP A N 1
ATOM 816 C CA . ASP A 1 106 ? 23.781 -8.828 -3.414 1 95.62 106 ASP A CA 1
ATOM 817 C C . ASP A 1 106 ? 22.922 -10.078 -3.197 1 95.62 106 ASP A C 1
ATOM 819 O O . ASP A 1 106 ? 21.984 -10.062 -2.4 1 95.62 106 ASP A O 1
ATOM 823 N N . PRO A 1 107 ? 23.281 -11.141 -3.879 1 93.44 107 PRO A N 1
ATOM 824 C CA . PRO A 1 107 ? 22.469 -12.359 -3.768 1 93.44 107 PRO A CA 1
ATOM 825 C C . PRO A 1 107 ? 22.406 -12.898 -2.338 1 93.44 107 PRO A C 1
ATOM 827 O O . PRO A 1 107 ? 21.406 -13.5 -1.947 1 93.44 107 PRO A O 1
ATOM 830 N N . LEU A 1 108 ? 23.422 -12.648 -1.596 1 95.88 108 LEU A N 1
ATOM 831 C CA . LEU A 1 108 ? 23.422 -13.125 -0.217 1 95.88 108 LEU A CA 1
ATOM 832 C C . LEU A 1 108 ? 22.359 -12.414 0.611 1 95.88 108 LEU A C 1
ATOM 834 O O . LEU A 1 108 ? 21.75 -13.023 1.491 1 95.88 108 LEU A O 1
ATOM 838 N N . ARG A 1 109 ? 22.188 -11.172 0.341 1 97.12 109 ARG A N 1
ATOM 839 C CA . ARG A 1 109 ? 21.172 -10.406 1.063 1 97.12 109 ARG A CA 1
ATOM 840 C C . ARG A 1 109 ? 19.781 -10.805 0.625 1 97.12 109 ARG A C 1
ATOM 842 O O . ARG A 1 109 ? 18.859 -10.867 1.446 1 97.12 109 ARG A O 1
ATOM 849 N N . ILE A 1 110 ? 19.641 -11.062 -0.657 1 95.62 110 ILE A N 1
ATOM 850 C CA . ILE A 1 110 ? 18.375 -11.578 -1.17 1 95.62 110 ILE A CA 1
ATOM 851 C C . ILE A 1 110 ? 18.031 -12.898 -0.485 1 95.62 110 ILE A C 1
ATOM 853 O O . ILE A 1 110 ? 16.906 -13.102 -0.036 1 95.62 110 ILE A O 1
ATOM 857 N N . GLN A 1 111 ? 18.953 -13.773 -0.416 1 94.25 111 GLN A N 1
ATOM 858 C CA . GLN A 1 111 ? 18.766 -15.086 0.207 1 94.25 111 GLN A CA 1
ATOM 859 C C . GLN A 1 111 ? 18.391 -14.945 1.68 1 94.25 111 GLN A C 1
ATOM 861 O O . GLN A 1 111 ? 17.547 -15.688 2.184 1 94.25 111 GLN A O 1
ATOM 866 N N . ARG A 1 112 ? 19.031 -14.062 2.336 1 96.12 112 ARG A N 1
ATOM 867 C CA . ARG A 1 112 ? 18.734 -13.836 3.748 1 96.12 112 ARG A CA 1
ATOM 868 C C . ARG A 1 112 ? 17.281 -13.453 3.945 1 96.12 112 ARG A C 1
ATOM 870 O O . ARG A 1 112 ? 16.594 -13.992 4.828 1 96.12 112 ARG A O 1
ATOM 877 N N . ARG A 1 113 ? 16.844 -12.469 3.146 1 97 113 ARG A N 1
ATOM 878 C CA . ARG A 1 113 ? 15.453 -12.047 3.26 1 97 113 ARG A CA 1
ATOM 879 C C . ARG A 1 113 ? 14.5 -13.195 2.941 1 97 113 ARG A C 1
ATOM 881 O O . ARG A 1 113 ? 13.477 -13.359 3.6 1 97 113 ARG A O 1
ATOM 888 N N . ARG A 1 114 ? 14.836 -13.953 1.938 1 94.5 114 ARG A N 1
ATOM 889 C CA . ARG A 1 114 ? 14.039 -15.117 1.575 1 94.5 114 ARG A CA 1
ATOM 890 C C . ARG A 1 114 ? 13.945 -16.109 2.736 1 94.5 114 ARG A C 1
ATOM 892 O O . ARG A 1 114 ? 12.875 -16.672 2.992 1 94.5 114 ARG A O 1
ATOM 899 N N . LYS A 1 115 ? 14.992 -16.328 3.369 1 95 115 LYS A N 1
ATOM 900 C CA . LYS A 1 115 ? 15.016 -17.219 4.527 1 95 115 LYS A CA 1
ATOM 901 C C . LYS A 1 115 ? 14.133 -16.672 5.652 1 95 115 LYS A C 1
ATOM 903 O O . LYS A 1 115 ? 13.398 -17.438 6.285 1 95 115 LYS A O 1
ATOM 908 N N . ALA A 1 116 ? 14.234 -15.383 5.852 1 96.56 116 ALA A N 1
ATOM 909 C CA . ALA A 1 116 ? 13.445 -14.766 6.914 1 96.56 116 ALA A CA 1
ATOM 910 C C . ALA A 1 116 ? 11.953 -14.93 6.66 1 96.56 116 ALA A C 1
ATOM 912 O O . ALA A 1 116 ? 11.18 -15.172 7.59 1 96.56 116 ALA A O 1
ATOM 913 N N . THR A 1 117 ? 11.531 -14.859 5.43 1 96.88 117 THR A N 1
ATOM 914 C CA . THR A 1 117 ? 10.109 -14.875 5.113 1 96.88 117 THR A CA 1
ATOM 915 C C . THR A 1 117 ? 9.641 -16.297 4.816 1 96.88 117 THR A C 1
ATOM 917 O O . THR A 1 117 ? 8.445 -16.531 4.594 1 96.88 117 THR A O 1
ATOM 920 N N . ALA A 1 118 ? 10.523 -17.312 4.812 1 94.81 118 ALA A N 1
ATOM 921 C CA . ALA A 1 118 ? 10.195 -18.703 4.512 1 94.81 118 ALA A CA 1
ATOM 922 C C . ALA A 1 118 ? 9.133 -19.234 5.465 1 94.81 118 ALA A C 1
ATOM 924 O O . ALA A 1 118 ? 8.281 -20.031 5.074 1 94.81 118 ALA A O 1
ATOM 925 N N . GLU A 1 119 ? 9.18 -18.828 6.648 1 94.88 119 GLU A N 1
ATOM 926 C CA . GLU A 1 119 ? 8.227 -19.312 7.641 1 94.88 119 GLU A CA 1
ATOM 927 C C . GLU A 1 119 ? 6.797 -18.891 7.281 1 94.88 119 GLU A C 1
ATOM 929 O O . GLU A 1 119 ? 5.844 -19.594 7.613 1 94.88 119 GLU A O 1
ATOM 934 N N . LEU A 1 120 ? 6.637 -17.734 6.625 1 96.75 120 LEU A N 1
ATOM 935 C CA . LEU A 1 120 ? 5.309 -17.297 6.207 1 96.75 120 LEU A CA 1
ATOM 936 C C . LEU A 1 120 ? 4.742 -18.219 5.129 1 96.75 120 LEU A C 1
ATOM 938 O O . LEU A 1 120 ? 3.568 -18.594 5.184 1 96.75 120 LEU A O 1
ATOM 942 N N . SER A 1 121 ? 5.574 -18.594 4.211 1 93.62 121 SER A N 1
ATOM 943 C CA . SER A 1 121 ? 5.176 -19.547 3.18 1 93.62 121 SER A CA 1
ATOM 944 C C . SER A 1 121 ? 4.824 -20.906 3.789 1 93.62 121 SER A C 1
ATOM 946 O O . SER A 1 121 ? 3.842 -21.531 3.391 1 93.62 121 SER A O 1
ATOM 948 N N . GLN A 1 122 ? 5.594 -21.359 4.695 1 92.31 122 GLN A N 1
ATOM 949 C CA . GLN A 1 122 ? 5.336 -22.625 5.379 1 92.31 122 GLN A CA 1
ATOM 950 C C . GLN A 1 122 ? 4.02 -22.578 6.145 1 92.31 122 GLN A C 1
ATOM 952 O O . GLN A 1 122 ? 3.27 -23.562 6.164 1 92.31 122 GLN A O 1
ATOM 957 N N . TYR A 1 123 ? 3.803 -21.453 6.762 1 96.25 123 TYR A N 1
ATOM 958 C CA . TYR A 1 123 ? 2.555 -21.266 7.492 1 96.25 123 TYR A CA 1
ATOM 959 C C . TYR A 1 123 ? 1.352 -21.484 6.582 1 96.25 123 TYR A C 1
ATOM 961 O O . TYR A 1 123 ? 0.404 -22.172 6.953 1 96.25 123 TYR A O 1
ATOM 969 N N . LEU A 1 124 ? 1.389 -20.953 5.391 1 95.5 124 LEU A N 1
ATOM 970 C CA . LEU A 1 124 ? 0.296 -21.094 4.434 1 95.5 124 LEU A CA 1
ATOM 971 C C . LEU A 1 124 ? 0.199 -22.531 3.934 1 95.5 124 LEU A C 1
ATOM 973 O O . LEU A 1 124 ? -0.896 -23.094 3.846 1 95.5 124 LEU A O 1
ATOM 977 N N . MET A 1 125 ? 1.314 -23.141 3.645 1 90.06 125 MET A N 1
ATOM 978 C CA . MET A 1 125 ? 1.359 -24.484 3.098 1 90.06 125 MET A CA 1
ATOM 979 C C . MET A 1 125 ? 0.826 -25.5 4.105 1 90.06 125 MET A C 1
ATOM 981 O O . MET A 1 125 ? 0.261 -26.531 3.723 1 90.06 125 MET A O 1
ATOM 985 N N . LYS A 1 126 ? 0.942 -25.172 5.383 1 91.75 126 LYS A N 1
ATOM 986 C CA . LYS A 1 126 ? 0.474 -26.078 6.438 1 91.75 126 LYS A CA 1
ATOM 987 C C . LYS A 1 126 ? -0.988 -25.797 6.781 1 91.75 126 LYS A C 1
ATOM 989 O O . LYS A 1 126 ? -1.529 -26.391 7.723 1 91.75 126 LYS A O 1
ATOM 994 N N . GLY A 1 127 ? -1.554 -24.906 6.105 1 94.19 127 GLY A N 1
ATOM 995 C CA . GLY A 1 127 ? -2.979 -24.656 6.27 1 94.19 127 GLY A CA 1
ATOM 996 C C . GLY A 1 127 ? -3.283 -23.547 7.27 1 94.19 127 GLY A C 1
ATOM 997 O O . GLY A 1 127 ? -4.391 -23.484 7.805 1 94.19 127 GLY A O 1
ATOM 998 N N . GLY A 1 128 ? -2.287 -22.734 7.582 1 96.38 128 GLY A N 1
ATOM 999 C CA . GLY A 1 128 ? -2.514 -21.656 8.523 1 96.38 128 GLY A CA 1
ATOM 1000 C C . GLY A 1 128 ? -3.604 -20.688 8.078 1 96.38 128 GLY A C 1
ATOM 1001 O O . GLY A 1 128 ? -4.32 -20.125 8.906 1 96.38 128 GLY A O 1
ATOM 1002 N N . ALA A 1 129 ? -3.691 -20.469 6.742 1 97.75 129 ALA A N 1
ATOM 1003 C CA . ALA A 1 129 ? -4.73 -19.688 6.074 1 97.75 129 ALA A CA 1
ATOM 1004 C C . ALA A 1 129 ? -4.969 -20.203 4.652 1 97.75 129 ALA A C 1
ATOM 1006 O O . ALA A 1 129 ? -4.07 -20.781 4.039 1 97.75 129 ALA A O 1
ATOM 1007 N N . ARG A 1 130 ? -6.148 -20.031 4.23 1 97.94 130 ARG A N 1
ATOM 1008 C CA . ARG A 1 130 ? -6.352 -20.266 2.803 1 97.94 130 ARG A CA 1
ATOM 1009 C C . ARG A 1 130 ? -5.586 -19.25 1.964 1 97.94 130 ARG A C 1
ATOM 1011 O O . ARG A 1 130 ? -5.363 -18.125 2.4 1 97.94 130 ARG A O 1
ATOM 1018 N N . TRP A 1 131 ? -5.16 -19.688 0.811 1 98.38 131 TRP A N 1
ATOM 1019 C CA . TRP A 1 131 ? -4.406 -18.719 0.012 1 98.38 131 TRP A CA 1
ATOM 1020 C C . TRP A 1 131 ? -4.562 -19 -1.477 1 98.38 131 TRP A C 1
ATOM 1022 O O . TRP A 1 131 ? -4.883 -20.125 -1.868 1 98.38 131 TRP A O 1
ATOM 1032 N N . VAL A 1 132 ? -4.402 -17.938 -2.25 1 98.62 132 VAL A N 1
ATOM 1033 C CA . VAL A 1 132 ? -4.387 -18.031 -3.705 1 98.62 132 VAL A CA 1
ATOM 1034 C C . VAL A 1 132 ? -3.449 -16.984 -4.285 1 98.62 132 VAL A C 1
ATOM 1036 O O . VAL A 1 132 ? -3.307 -15.891 -3.725 1 98.62 132 VAL A O 1
ATOM 1039 N N . LEU A 1 133 ? -2.777 -17.359 -5.289 1 98.38 133 LEU A N 1
ATOM 1040 C CA . LEU A 1 133 ? -1.903 -16.453 -6.031 1 98.38 133 LEU A CA 1
ATOM 1041 C C . LEU A 1 133 ? -2.377 -16.297 -7.473 1 98.38 133 LEU A C 1
ATOM 1043 O O . LEU A 1 133 ? -2.9 -17.25 -8.062 1 98.38 133 LEU A O 1
ATOM 1047 N N . THR A 1 134 ? -2.271 -15.07 -7.977 1 98.69 134 THR A N 1
ATOM 1048 C CA . THR A 1 134 ? -2.607 -14.828 -9.375 1 98.69 134 THR A CA 1
ATOM 1049 C C . THR A 1 134 ? -1.654 -13.805 -9.992 1 98.69 134 THR A C 1
ATOM 1051 O O . THR A 1 134 ? -0.729 -13.336 -9.328 1 98.69 134 THR A O 1
ATOM 1054 N N . MET A 1 135 ? -1.783 -13.641 -11.289 1 97.81 135 MET A N 1
ATOM 1055 C CA . MET A 1 135 ? -0.976 -12.68 -12.039 1 97.81 135 MET A CA 1
ATOM 1056 C C . MET A 1 135 ? -1.852 -11.594 -12.648 1 97.81 135 MET A C 1
ATOM 1058 O O . MET A 1 135 ? -2.855 -11.883 -13.297 1 97.81 135 MET A O 1
ATOM 1062 N N . PHE A 1 136 ? -1.539 -10.383 -12.344 1 98.44 136 PHE A N 1
ATOM 1063 C CA . PHE A 1 136 ? -2.115 -9.242 -13.047 1 98.44 136 PHE A CA 1
ATOM 1064 C C . PHE A 1 136 ? -1.227 -8.812 -14.203 1 98.44 136 PHE A C 1
ATOM 1066 O O . PHE A 1 136 ? -0.008 -8.703 -14.055 1 98.44 136 PHE A O 1
ATOM 1073 N N . PRO A 1 137 ? -1.831 -8.609 -15.375 1 98.12 137 PRO A N 1
ATOM 1074 C CA . PRO A 1 137 ? -1.011 -8.219 -16.531 1 98.12 137 PRO A CA 1
ATOM 1075 C C . PRO A 1 137 ? -0.473 -6.797 -16.422 1 98.12 137 PRO A C 1
ATOM 1077 O O . PRO A 1 137 ? -1.252 -5.844 -16.344 1 98.12 137 PRO A O 1
ATOM 1080 N N . THR A 1 138 ? 0.83 -6.684 -16.328 1 97.81 138 THR A N 1
ATOM 1081 C CA . THR A 1 138 ? 1.503 -5.391 -16.297 1 97.81 138 THR A CA 1
ATOM 1082 C C . THR A 1 138 ? 2.371 -5.203 -17.531 1 97.81 138 THR A C 1
ATOM 1084 O O . THR A 1 138 ? 2.588 -6.148 -18.297 1 97.81 138 THR A O 1
ATOM 1087 N N . GLN A 1 139 ? 2.918 -3.969 -17.75 1 97.5 139 GLN A N 1
ATOM 1088 C CA . GLN A 1 139 ? 3.84 -3.684 -18.844 1 97.5 139 GLN A CA 1
ATOM 1089 C C . GLN A 1 139 ? 5.098 -4.543 -18.75 1 97.5 139 GLN A C 1
ATOM 1091 O O . GLN A 1 139 ? 5.578 -5.074 -19.75 1 97.5 139 GLN A O 1
ATOM 1096 N N . ALA A 1 140 ? 5.578 -4.723 -17.562 1 96.12 140 ALA A N 1
ATOM 1097 C CA . ALA A 1 140 ? 6.801 -5.488 -17.344 1 96.12 140 ALA A CA 1
ATOM 1098 C C . ALA A 1 140 ? 6.602 -6.957 -17.703 1 96.12 140 ALA A C 1
ATOM 1100 O O . ALA A 1 140 ? 7.445 -7.555 -18.375 1 96.12 140 ALA A O 1
ATOM 1101 N N . GLN A 1 141 ? 5.492 -7.496 -17.328 1 94.88 141 GLN A N 1
ATOM 1102 C CA . GLN A 1 141 ? 5.199 -8.891 -17.641 1 94.88 141 GLN A CA 1
ATOM 1103 C C . GLN A 1 141 ? 4.98 -9.094 -19.141 1 94.88 141 GLN A C 1
ATOM 1105 O O . GLN A 1 141 ? 5.406 -10.102 -19.703 1 94.88 141 GLN A O 1
ATOM 1110 N N . ALA A 1 142 ? 4.289 -8.133 -19.719 1 96.5 142 ALA A N 1
ATOM 1111 C CA . ALA A 1 142 ? 4.062 -8.18 -21.172 1 96.5 142 ALA A CA 1
ATOM 1112 C C . ALA A 1 142 ? 5.387 -8.172 -21.922 1 96.5 142 ALA A C 1
ATOM 1114 O O . ALA A 1 142 ? 5.57 -8.938 -22.875 1 96.5 142 ALA A O 1
ATOM 1115 N N . MET A 1 143 ? 6.289 -7.316 -21.469 1 94.56 143 MET A N 1
ATOM 1116 C CA . MET A 1 143 ? 7.609 -7.223 -22.094 1 94.56 143 MET A CA 1
ATOM 1117 C C . MET A 1 143 ? 8.359 -8.547 -21.984 1 94.56 143 MET A C 1
ATOM 1119 O O . MET A 1 143 ? 8.953 -9.008 -22.953 1 94.56 143 MET A O 1
ATOM 1123 N N . ASP A 1 144 ? 8.312 -9.141 -20.859 1 91.12 144 ASP A N 1
ATOM 1124 C CA . ASP A 1 144 ? 8.992 -10.414 -20.656 1 91.12 144 ASP A CA 1
ATOM 1125 C C . ASP A 1 144 ? 8.398 -11.508 -21.531 1 91.12 144 ASP A C 1
ATOM 1127 O O . ASP A 1 144 ? 9.109 -12.414 -21.984 1 91.12 144 ASP A O 1
ATOM 1131 N N . ALA A 1 145 ? 7.156 -11.406 -21.797 1 92.56 145 ALA A N 1
ATOM 1132 C CA . ALA A 1 145 ? 6.457 -12.406 -22.594 1 92.56 145 ALA A CA 1
ATOM 1133 C C . ALA A 1 145 ? 6.598 -12.117 -24.094 1 92.56 145 ALA A C 1
ATOM 1135 O O . ALA A 1 145 ? 6.152 -12.906 -24.922 1 92.56 145 ALA A O 1
ATOM 1136 N N . GLY A 1 146 ? 7.211 -10.969 -24.453 1 93.81 146 GLY A N 1
ATOM 1137 C CA . GLY A 1 146 ? 7.336 -10.578 -25.844 1 93.81 146 GLY A CA 1
ATOM 1138 C C . GLY A 1 146 ? 6.012 -10.211 -26.484 1 93.81 146 GLY A C 1
ATOM 1139 O O . GLY A 1 146 ? 5.766 -10.531 -27.656 1 93.81 146 GLY A O 1
ATOM 1140 N N . MET A 1 147 ? 5.129 -9.586 -25.688 1 96.56 147 MET A N 1
ATOM 1141 C CA . MET A 1 147 ? 3.799 -9.203 -26.156 1 96.56 147 MET A CA 1
ATOM 1142 C C . MET A 1 147 ? 3.525 -7.73 -25.859 1 96.56 147 MET A C 1
ATOM 1144 O O . MET A 1 147 ? 4.109 -7.152 -24.938 1 96.56 147 MET A O 1
ATOM 1148 N N . SER A 1 148 ? 2.639 -7.094 -26.75 1 97.56 148 SER A N 1
ATOM 1149 C CA . SER A 1 148 ? 2.07 -5.82 -26.312 1 97.56 148 SER A CA 1
ATOM 1150 C C . SER A 1 148 ? 1.221 -5.988 -25.062 1 97.56 148 SER A C 1
ATOM 1152 O O . SER A 1 148 ? 0.814 -7.102 -24.734 1 97.56 148 SER A O 1
ATOM 1154 N N . LEU A 1 149 ? 1.002 -4.965 -24.328 1 97.44 149 LEU A N 1
ATOM 1155 C CA . LEU A 1 149 ? 0.171 -5.055 -23.125 1 97.44 149 LEU A CA 1
ATOM 1156 C C . LEU A 1 149 ? -1.212 -5.602 -23.469 1 97.44 149 LEU A C 1
ATOM 1158 O O . LEU A 1 149 ? -1.738 -6.457 -22.75 1 97.44 149 LEU A O 1
ATOM 1162 N N . GLU A 1 150 ? -1.807 -5.07 -24.531 1 97.56 150 GLU A N 1
ATOM 1163 C CA . GLU A 1 150 ? -3.135 -5.523 -24.938 1 97.56 150 GLU A CA 1
ATOM 1164 C C . GLU A 1 150 ? -3.145 -7.023 -25.219 1 97.56 150 GLU A C 1
ATOM 1166 O O . GLU A 1 150 ? -4.051 -7.734 -24.781 1 97.56 150 GLU A O 1
ATOM 1171 N N . GLU A 1 151 ? -2.139 -7.477 -25.922 1 97.44 151 GLU A N 1
ATOM 1172 C CA . GLU A 1 151 ? -2.014 -8.898 -26.203 1 97.44 151 GLU A CA 1
ATOM 1173 C C . GLU A 1 151 ? -1.842 -9.711 -24.922 1 97.44 151 GLU A C 1
ATOM 1175 O O . GLU A 1 151 ? -2.434 -10.781 -24.781 1 97.44 151 GLU A O 1
ATOM 1180 N N . TYR A 1 152 ? -1.052 -9.219 -24.031 1 97.56 152 TYR A N 1
ATOM 1181 C CA . TYR A 1 152 ? -0.791 -9.93 -22.781 1 97.56 152 TYR A CA 1
ATOM 1182 C C . TYR A 1 152 ? -2.027 -9.945 -21.891 1 97.56 152 TYR A C 1
ATOM 1184 O O . TYR A 1 152 ? -2.299 -10.938 -21.219 1 97.56 152 TYR A O 1
ATOM 1192 N N . GLU A 1 153 ? -2.74 -8.836 -21.812 1 97.94 153 GLU A N 1
ATOM 1193 C CA . GLU A 1 153 ? -4.016 -8.82 -21.109 1 97.94 153 GLU A CA 1
ATOM 1194 C C . GLU A 1 153 ? -4.953 -9.906 -21.625 1 97.94 153 GLU A C 1
ATOM 1196 O O . GLU A 1 153 ? -5.535 -10.656 -20.844 1 97.94 153 GLU A O 1
ATOM 1201 N N . ASP A 1 154 ? -5.113 -9.945 -22.969 1 98.06 154 ASP A N 1
ATOM 1202 C CA . ASP A 1 154 ? -5.965 -10.961 -23.562 1 98.06 154 ASP A CA 1
ATOM 1203 C C . ASP A 1 154 ? -5.492 -12.367 -23.188 1 98.06 154 ASP A C 1
ATOM 1205 O O . ASP A 1 154 ? -6.305 -13.242 -22.875 1 98.06 154 ASP A O 1
ATOM 1209 N N . PHE A 1 155 ? -4.207 -12.57 -23.234 1 97.94 155 PHE A N 1
ATOM 1210 C CA . PHE A 1 155 ? -3.607 -13.852 -22.875 1 97.94 155 PHE A CA 1
ATOM 1211 C C . PHE A 1 155 ? -3.93 -14.203 -21.422 1 97.94 155 PHE A C 1
ATOM 1213 O O . PHE A 1 155 ? -4.422 -15.305 -21.141 1 97.94 155 PHE A O 1
ATOM 1220 N N . VAL A 1 156 ? -3.688 -13.258 -20.469 1 98.5 156 VAL A N 1
ATOM 1221 C CA . VAL A 1 156 ? -3.848 -13.508 -19.047 1 98.5 156 VAL A CA 1
ATOM 1222 C C . VAL A 1 156 ? -5.316 -13.781 -18.734 1 98.5 156 VAL A C 1
ATOM 1224 O O . VAL A 1 156 ? -5.648 -14.766 -18.062 1 98.5 156 VAL A O 1
ATOM 1227 N N . TYR A 1 157 ? -6.203 -12.969 -19.219 1 98.38 157 TYR A N 1
ATOM 1228 C CA . TYR A 1 157 ? -7.609 -13.086 -18.844 1 98.38 157 TYR A CA 1
ATOM 1229 C C . TYR A 1 157 ? -8.242 -14.312 -19.484 1 98.38 157 TYR A C 1
ATOM 1231 O O . TYR A 1 157 ? -9.156 -14.922 -18.922 1 98.38 157 TYR A O 1
ATOM 1239 N N . SER A 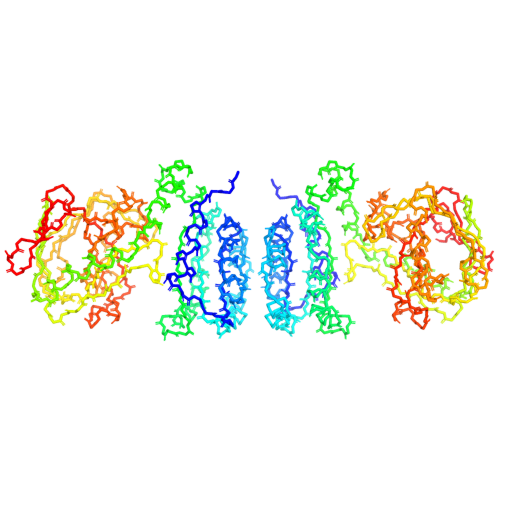1 158 ? -7.758 -14.711 -20.672 1 98.06 158 SER A N 1
ATOM 1240 C CA . SER A 1 158 ? -8.211 -15.969 -21.25 1 98.06 158 SER A CA 1
ATOM 1241 C C . SER A 1 158 ? -7.805 -17.156 -20.406 1 98.06 158 SER A C 1
ATOM 1243 O O . SER A 1 158 ? -8.516 -18.172 -20.344 1 98.06 158 SER A O 1
ATOM 1245 N N . ALA A 1 159 ? -6.684 -17.031 -19.719 1 98.44 159 ALA A N 1
ATOM 1246 C CA . ALA A 1 159 ? -6.129 -18.109 -18.906 1 98.44 159 ALA A CA 1
ATOM 1247 C C . ALA A 1 159 ? -6.828 -18.188 -17.547 1 98.44 159 ALA A C 1
ATOM 1249 O O . ALA A 1 159 ? -7.066 -19.281 -17.016 1 98.44 159 ALA A O 1
ATOM 1250 N N . VAL A 1 160 ? -7.156 -17 -16.984 1 98.5 160 VAL A N 1
ATOM 1251 C CA . VAL A 1 160 ? -7.57 -16.969 -15.586 1 98.5 160 VAL A CA 1
ATOM 1252 C C . VAL A 1 160 ? -9.094 -17.031 -15.5 1 98.5 160 VAL A C 1
ATOM 1254 O O . VAL A 1 160 ? -9.641 -17.531 -14.516 1 98.5 160 VAL A O 1
ATOM 1257 N N . ASN A 1 161 ? -9.781 -16.453 -16.438 1 98 161 ASN A N 1
ATOM 1258 C CA . ASN A 1 161 ? -11.234 -16.375 -16.422 1 98 161 ASN A CA 1
ATOM 1259 C C . ASN A 1 161 ? -11.867 -17.547 -17.172 1 98 161 ASN A C 1
ATOM 1261 O O . ASN A 1 161 ? -12.602 -17.328 -18.141 1 98 161 ASN A O 1
ATOM 1265 N N . VAL A 1 162 ? -11.656 -18.734 -16.719 1 97.88 162 VAL A N 1
ATOM 1266 C CA . VAL A 1 162 ? -12.219 -19.938 -17.297 1 97.88 162 VAL A CA 1
ATOM 1267 C C . VAL A 1 162 ? -13.266 -20.531 -16.359 1 97.88 162 VAL A C 1
ATOM 1269 O O . VAL A 1 162 ? -13.375 -20.109 -15.203 1 97.88 162 VAL A O 1
ATOM 1272 N N . ASP A 1 163 ? -14.086 -21.453 -16.875 1 97.31 163 ASP A N 1
ATOM 1273 C CA . ASP A 1 163 ? -15.039 -22.203 -16.047 1 97.31 163 ASP A CA 1
ATOM 1274 C C . ASP A 1 163 ? -14.336 -23.312 -15.266 1 97.31 163 ASP A C 1
ATOM 1276 O O . ASP A 1 163 ? -14.312 -24.469 -15.703 1 97.31 163 ASP A O 1
ATOM 1280 N N . TYR A 1 164 ? -13.875 -23 -14.086 1 97.88 164 TYR A N 1
ATOM 1281 C CA . TYR A 1 164 ? -13.078 -23.922 -13.289 1 97.88 164 TYR A CA 1
ATOM 1282 C C . TYR A 1 164 ? -13.906 -25.141 -12.883 1 97.88 164 TYR A C 1
ATOM 1284 O O . TYR A 1 164 ? -13.359 -26.234 -12.695 1 97.88 164 TYR A O 1
ATOM 1292 N N . GLU A 1 165 ? -15.188 -25 -12.75 1 96.62 165 GLU A N 1
ATOM 1293 C CA . GLU A 1 165 ? -16.031 -26.141 -12.43 1 96.62 165 GLU A CA 1
ATOM 1294 C C . GLU A 1 165 ? -16.078 -27.125 -13.586 1 96.62 165 GLU A C 1
ATOM 1296 O O . GLU A 1 165 ? -15.945 -28.344 -13.375 1 96.62 165 GLU A O 1
ATOM 1301 N N . ALA A 1 166 ? -16.328 -26.594 -14.727 1 96.56 166 ALA A N 1
ATOM 1302 C CA . ALA A 1 166 ? -16.312 -27.453 -15.898 1 96.56 166 ALA A CA 1
ATOM 1303 C C . ALA A 1 166 ? -14.953 -28.094 -16.094 1 96.56 166 ALA A C 1
ATOM 1305 O O . ALA A 1 166 ? -14.859 -29.281 -16.453 1 96.56 166 ALA A O 1
ATOM 1306 N N . MET A 1 167 ? -13.914 -27.375 -15.883 1 96.81 167 MET A N 1
ATOM 1307 C CA . MET A 1 167 ? -12.555 -27.891 -16 1 96.81 167 MET A CA 1
ATOM 1308 C C . MET A 1 167 ? -12.305 -29 -14.992 1 96.81 167 MET A C 1
ATOM 1310 O O . MET A 1 167 ? -11.711 -30.031 -15.328 1 96.81 167 MET A O 1
ATOM 1314 N N . LEU A 1 168 ? -12.758 -28.797 -13.773 1 97.75 168 LEU A N 1
ATOM 1315 C CA . LEU A 1 168 ? -12.609 -29.797 -12.734 1 97.75 168 LEU A CA 1
ATOM 1316 C C . LEU A 1 168 ? -13.305 -31.109 -13.125 1 97.75 168 LEU A C 1
ATOM 1318 O O . LEU A 1 168 ? -12.75 -32.188 -12.938 1 97.75 168 LEU A O 1
ATOM 1322 N N . GLN A 1 169 ? -14.477 -30.969 -13.648 1 96.75 169 GLN A N 1
ATOM 1323 C CA . GLN A 1 169 ? -15.219 -32.156 -14.047 1 96.75 169 GLN A CA 1
ATOM 1324 C C . GLN A 1 169 ? -14.477 -32.938 -15.125 1 96.75 169 GLN A C 1
ATOM 1326 O O . GLN A 1 169 ? -14.406 -34.156 -15.07 1 96.75 169 GLN A O 1
ATOM 1331 N N . SER A 1 170 ? -13.969 -32.219 -16.047 1 95 170 SER A N 1
ATOM 1332 C CA . SER A 1 170 ? -13.188 -32.844 -17.094 1 95 170 SER A CA 1
ATOM 1333 C C . SER A 1 170 ? -11.945 -33.5 -16.531 1 95 170 SER A C 1
ATOM 1335 O O . SER A 1 170 ? -11.609 -34.625 -16.922 1 95 170 SER A O 1
ATOM 1337 N N . MET A 1 171 ? -11.297 -32.875 -15.633 1 97.56 171 MET A N 1
ATOM 1338 C CA . MET A 1 171 ? -10.086 -33.406 -15.016 1 97.56 171 MET A CA 1
ATOM 1339 C C . MET A 1 171 ? -10.398 -34.625 -14.18 1 97.56 171 MET A C 1
ATOM 1341 O O . MET A 1 171 ? -9.617 -35.594 -14.164 1 97.56 171 MET A O 1
ATOM 1345 N N . LEU A 1 172 ? -11.523 -34.594 -13.531 1 97.5 172 LEU A N 1
ATOM 1346 C CA . LEU A 1 172 ? -11.922 -35.719 -12.703 1 97.5 172 LEU A CA 1
ATOM 1347 C C . LEU A 1 172 ? -12.172 -36.969 -13.562 1 97.5 172 LEU A C 1
ATOM 1349 O O . LEU A 1 172 ? -11.742 -38.062 -13.219 1 97.5 172 LEU A O 1
ATOM 1353 N N . ALA A 1 173 ? -12.82 -36.75 -14.641 1 96.38 173 ALA A N 1
ATOM 1354 C CA . ALA A 1 173 ? -13.07 -37.875 -15.555 1 96.38 173 ALA A CA 1
ATOM 1355 C C . ALA A 1 173 ? -11.758 -38.469 -16.047 1 96.38 173 ALA A C 1
ATOM 1357 O O . ALA A 1 173 ? -11.609 -39.688 -16.078 1 96.38 173 ALA A O 1
ATOM 1358 N N . ALA A 1 174 ? -10.859 -37.688 -16.391 1 96.94 174 ALA A N 1
ATOM 1359 C CA . ALA A 1 174 ? -9.562 -38.156 -16.875 1 96.94 174 ALA A CA 1
ATOM 1360 C C . ALA A 1 174 ? -8.758 -38.781 -15.758 1 96.94 174 ALA A C 1
ATOM 1362 O O . ALA A 1 174 ? -8.172 -39.875 -15.945 1 96.94 174 ALA A O 1
ATOM 1363 N N . SER A 1 175 ? -8.688 -38.156 -14.617 1 97.06 175 SER A N 1
ATOM 1364 C CA . SER A 1 175 ? -7.867 -38.625 -13.508 1 97.06 175 SER A CA 1
ATOM 1365 C C . SER A 1 175 ? -8.32 -39.969 -13.008 1 97.06 175 SER A C 1
ATOM 1367 O O . SER A 1 175 ? -7.512 -40.781 -12.523 1 97.06 175 SER A O 1
ATOM 1369 N N . GLU A 1 176 ? -9.609 -40.219 -13.133 1 97.19 176 GLU A N 1
ATOM 1370 C CA . GLU A 1 176 ? -10.109 -41.531 -12.75 1 97.19 176 GLU A CA 1
ATOM 1371 C C . GLU A 1 176 ? -9.422 -42.656 -13.547 1 97.19 176 GLU A C 1
ATOM 1373 O O . GLU A 1 176 ? -9.078 -43.688 -13 1 97.19 176 GLU A O 1
ATOM 1378 N N . LYS A 1 177 ? -9.227 -42.406 -14.75 1 97.62 177 LYS A N 1
ATOM 1379 C CA . LYS A 1 177 ? -8.523 -43.375 -15.594 1 97.62 177 LYS A CA 1
ATOM 1380 C C . LYS A 1 177 ? -7.051 -43.469 -15.203 1 97.62 177 LYS A C 1
ATOM 1382 O O . LYS A 1 177 ? -6.484 -44.562 -15.156 1 97.62 177 LYS A O 1
ATOM 1387 N N . PHE A 1 178 ? -6.441 -42.375 -14.938 1 98.19 178 PHE A N 1
ATOM 1388 C CA . PHE A 1 178 ? -5.047 -42.375 -14.523 1 98.19 178 PHE A CA 1
ATOM 1389 C C . PHE A 1 178 ? -4.863 -43.094 -13.203 1 98.19 178 PHE A C 1
ATOM 1391 O O . PHE A 1 178 ? -3.916 -43.875 -13.031 1 98.19 178 PHE A O 1
ATOM 1398 N N . ASN A 1 179 ? -5.777 -42.844 -12.281 1 97.62 179 ASN A N 1
ATOM 1399 C CA . ASN A 1 179 ? -5.691 -43.438 -10.953 1 97.62 179 ASN A CA 1
ATOM 1400 C C . ASN A 1 179 ? -5.797 -44.969 -11.016 1 97.62 179 ASN A C 1
ATOM 1402 O O . ASN A 1 179 ? -5.27 -45.656 -10.156 1 97.62 179 ASN A O 1
ATOM 1406 N N . ALA A 1 180 ? -6.402 -45.406 -12.039 1 97.38 180 ALA A N 1
ATOM 1407 C CA . ALA A 1 180 ? -6.594 -46.844 -12.203 1 97.38 180 ALA A CA 1
ATOM 1408 C C . ALA A 1 180 ? -5.402 -47.469 -12.914 1 97.38 180 ALA A C 1
ATOM 1410 O O . ALA A 1 180 ? -5.246 -48.688 -12.914 1 97.38 180 ALA A O 1
ATOM 1411 N N . ALA A 1 181 ? -4.59 -46.656 -13.461 1 98 181 ALA A N 1
ATOM 1412 C CA . ALA A 1 181 ? -3.473 -47.156 -14.258 1 98 181 ALA A CA 1
ATOM 1413 C C . ALA A 1 181 ? -2.201 -47.25 -13.422 1 98 181 ALA A C 1
ATOM 1415 O O . ALA A 1 181 ? -2.133 -46.719 -12.32 1 98 181 ALA A O 1
ATOM 1416 N N . SER A 1 182 ? -1.222 -47.969 -13.945 1 98.12 182 SER A N 1
ATOM 1417 C CA . SER A 1 182 ? 0.081 -48.094 -13.297 1 98.12 182 SER A CA 1
ATOM 1418 C C . SER A 1 182 ? 1.146 -47.312 -14.062 1 98.12 182 SER A C 1
ATOM 1420 O O . SER A 1 182 ? 2.096 -46.781 -13.469 1 98.12 182 SER A O 1
ATOM 1422 N N . LYS A 1 183 ? 0.947 -47.281 -15.383 1 98.31 183 LYS A N 1
ATOM 1423 C CA . LYS A 1 183 ? 1.962 -46.656 -16.234 1 98.31 183 LYS A CA 1
ATOM 1424 C C . LYS A 1 183 ? 1.34 -45.625 -17.172 1 98.31 183 LYS A C 1
ATOM 1426 O O . LYS A 1 183 ? 0.272 -45.875 -17.75 1 98.31 183 LYS A O 1
ATOM 1431 N N . VAL A 1 184 ? 2.033 -44.531 -17.25 1 98.75 184 VAL A N 1
ATOM 1432 C CA . VAL A 1 184 ? 1.71 -43.531 -18.234 1 98.75 184 VAL A CA 1
ATOM 1433 C C . VAL A 1 184 ? 2.803 -43.469 -19.312 1 98.75 184 VAL A C 1
ATOM 1435 O O . VAL A 1 184 ? 3.967 -43.188 -19 1 98.75 184 VAL A O 1
ATOM 1438 N N . ARG A 1 185 ? 2.471 -43.719 -20.469 1 98.88 185 ARG A N 1
ATOM 1439 C CA . ARG A 1 185 ? 3.41 -43.594 -21.578 1 98.88 185 ARG A CA 1
ATOM 1440 C C . ARG A 1 185 ? 3.084 -42.344 -22.422 1 98.88 185 ARG A C 1
ATOM 1442 O O . ARG A 1 185 ? 1.935 -42.156 -22.828 1 98.88 185 ARG A O 1
ATOM 1449 N N . ILE A 1 186 ? 4.027 -41.531 -22.609 1 98.88 186 ILE A N 1
ATOM 1450 C CA . ILE A 1 186 ? 3.928 -40.281 -23.391 1 98.88 186 ILE A CA 1
ATOM 1451 C C . ILE A 1 186 ? 4.699 -40.438 -24.703 1 98.88 186 ILE A C 1
ATOM 1453 O O . ILE A 1 186 ? 5.902 -40.75 -24.688 1 98.88 186 ILE A O 1
ATOM 1457 N N . VAL A 1 187 ? 4.027 -40.25 -25.781 1 98.81 187 VAL A N 1
ATOM 1458 C CA . VAL A 1 187 ? 4.648 -40.375 -27.094 1 98.81 187 VAL A CA 1
ATOM 1459 C C . VAL A 1 187 ? 4.449 -39.094 -27.891 1 98.81 187 VAL A C 1
ATOM 1461 O O . VAL A 1 187 ? 3.334 -38.562 -27.969 1 98.81 187 VAL A O 1
ATOM 1464 N N . ALA A 1 188 ? 5.445 -38.594 -28.484 1 98.38 188 ALA A N 1
ATOM 1465 C CA . ALA A 1 188 ? 5.469 -37.438 -29.359 1 98.38 188 ALA A CA 1
ATOM 1466 C C . ALA A 1 188 ? 6.773 -37.375 -30.141 1 98.38 188 ALA A C 1
ATOM 1468 O O . ALA A 1 188 ? 7.602 -38.281 -30.062 1 98.38 188 ALA A O 1
ATOM 1469 N N . LYS A 1 189 ? 6.918 -36.281 -30.984 1 97.69 189 LYS A N 1
ATOM 1470 C CA . LYS A 1 189 ? 8.18 -36.125 -31.703 1 97.69 189 LYS A CA 1
ATOM 1471 C C . LYS A 1 189 ? 9.359 -36.125 -30.75 1 97.69 189 LYS A C 1
ATOM 1473 O O . LYS A 1 189 ? 9.406 -35.344 -29.797 1 97.69 189 LYS A O 1
ATOM 1478 N N . GLU A 1 190 ? 10.273 -37 -30.922 1 98.25 190 GLU A N 1
ATOM 1479 C CA . GLU A 1 190 ? 11.492 -37.156 -30.125 1 98.25 190 GLU A CA 1
ATOM 1480 C C . GLU A 1 190 ? 11.164 -37.5 -28.672 1 98.25 190 GLU A C 1
ATOM 1482 O O . GLU A 1 190 ? 11.914 -37.125 -27.766 1 98.25 190 GLU A O 1
ATOM 1487 N N . THR A 1 191 ? 10.055 -38.094 -28.469 1 98.69 191 THR A N 1
ATOM 1488 C CA . THR A 1 191 ? 9.602 -38.406 -27.125 1 98.69 191 THR A CA 1
ATOM 1489 C C . THR A 1 191 ? 8.945 -39.781 -27.062 1 98.69 191 THR A C 1
ATOM 1491 O O . THR A 1 191 ? 8.07 -40.094 -27.875 1 98.69 191 THR A O 1
ATOM 1494 N N . ASP A 1 192 ? 9.359 -40.625 -26.297 1 98.88 192 ASP A N 1
ATOM 1495 C CA . ASP A 1 192 ? 8.789 -41.906 -25.891 1 98.88 192 ASP A CA 1
ATOM 1496 C C . ASP A 1 192 ? 9.211 -42.25 -24.453 1 98.88 192 ASP A C 1
ATOM 1498 O O . ASP A 1 192 ? 10.289 -42.781 -24.234 1 98.88 192 ASP A O 1
ATOM 1502 N N . LEU A 1 193 ? 8.344 -41.844 -23.531 1 98.81 193 LEU A N 1
ATOM 1503 C CA . LEU A 1 193 ? 8.688 -41.906 -22.109 1 98.81 193 LEU A CA 1
ATOM 1504 C C . LEU A 1 193 ? 7.594 -42.625 -21.312 1 98.81 193 LEU A C 1
ATOM 1506 O O . LEU A 1 193 ? 6.402 -42.375 -21.547 1 98.81 193 LEU A O 1
ATOM 1510 N N . THR A 1 194 ? 7.957 -43.469 -20.469 1 98.88 194 THR A N 1
ATOM 1511 C CA . THR A 1 194 ? 7.016 -44.156 -19.594 1 98.88 194 THR A CA 1
ATOM 1512 C C . THR A 1 194 ? 7.277 -43.781 -18.125 1 98.88 194 THR A C 1
ATOM 1514 O O . THR A 1 194 ? 8.406 -43.906 -17.656 1 98.88 194 THR A O 1
ATOM 1517 N N . VAL A 1 195 ? 6.27 -43.375 -17.484 1 98.62 195 VAL A N 1
ATOM 1518 C CA . VAL A 1 195 ? 6.324 -42.969 -16.078 1 98.62 195 VAL A CA 1
ATOM 1519 C C . VAL A 1 195 ? 5.426 -43.844 -15.234 1 98.62 195 VAL A C 1
ATOM 1521 O O . VAL A 1 195 ? 4.281 -44.125 -15.609 1 98.62 195 VAL A O 1
ATOM 1524 N N . ASP A 1 196 ? 5.949 -44.344 -14.141 1 98.12 196 ASP A N 1
ATOM 1525 C CA . ASP A 1 196 ? 5.191 -45.219 -13.242 1 98.12 196 ASP A CA 1
ATOM 1526 C C . ASP A 1 196 ? 4.41 -44.375 -12.211 1 98.12 196 ASP A C 1
ATOM 1528 O O . ASP A 1 196 ? 4.984 -43.531 -11.523 1 98.12 196 ASP A O 1
ATOM 1532 N N . ILE A 1 197 ? 3.076 -44.594 -12.148 1 97.5 197 ILE A N 1
ATOM 1533 C CA . ILE A 1 197 ? 2.242 -43.906 -11.172 1 97.5 197 ILE A CA 1
ATOM 1534 C C . ILE A 1 197 ? 1.418 -44.906 -10.383 1 97.5 197 ILE A C 1
ATOM 1536 O O . ILE A 1 197 ? 0.349 -44.594 -9.859 1 97.5 197 ILE A O 1
ATOM 1540 N N . ALA A 1 198 ? 1.866 -46.156 -10.336 1 96.31 198 ALA A N 1
ATOM 1541 C CA . ALA A 1 198 ? 1.131 -47.188 -9.633 1 96.31 198 ALA A CA 1
ATOM 1542 C C . ALA A 1 198 ? 0.906 -46.812 -8.172 1 96.31 198 ALA A C 1
ATOM 1544 O O . ALA A 1 198 ? 1.853 -46.469 -7.457 1 96.31 198 ALA A O 1
ATOM 1545 N N . GLY A 1 199 ? -0.327 -46.906 -7.754 1 94.38 199 GLY A N 1
ATOM 1546 C CA . GLY A 1 199 ? -0.678 -46.625 -6.367 1 94.38 199 GLY A CA 1
ATOM 1547 C C . GLY A 1 199 ? -0.693 -45.156 -6.027 1 94.38 199 GLY A C 1
ATOM 1548 O O . GLY A 1 199 ? -0.929 -44.781 -4.875 1 94.38 199 GLY A O 1
ATOM 1549 N N . ARG A 1 200 ? -0.413 -44.344 -7.031 1 95.38 200 ARG A N 1
ATOM 1550 C CA . ARG A 1 200 ? -0.444 -42.906 -6.805 1 95.38 200 ARG A CA 1
ATOM 1551 C C . ARG A 1 200 ? -1.827 -42.312 -7.102 1 95.38 200 ARG A C 1
ATOM 1553 O O . ARG A 1 200 ? -2.627 -42.938 -7.801 1 95.38 200 ARG A O 1
ATOM 1560 N N . LYS A 1 201 ? -2.086 -41.156 -6.508 1 95.94 201 LYS A N 1
ATOM 1561 C CA . LYS A 1 201 ? -3.359 -40.469 -6.727 1 95.94 201 LYS A CA 1
ATOM 1562 C C . LYS A 1 201 ? -3.143 -39.094 -7.289 1 95.94 201 LYS A C 1
ATOM 1564 O O . LYS A 1 201 ? -2.229 -38.375 -6.863 1 95.94 201 LYS A O 1
ATOM 1569 N N . ALA A 1 202 ? -4 -38.75 -8.188 1 97.44 202 ALA A N 1
ATOM 1570 C CA . ALA A 1 202 ? -3.922 -37.438 -8.82 1 97.44 202 ALA A CA 1
ATOM 1571 C C . ALA A 1 202 ? -4.27 -36.344 -7.828 1 97.44 202 ALA A C 1
ATOM 1573 O O . ALA A 1 202 ? -5.188 -36.5 -7.02 1 97.44 202 ALA A O 1
ATOM 1574 N N . VAL A 1 203 ? -3.521 -35.281 -7.879 1 97.31 203 VAL A N 1
ATOM 1575 C CA . VAL A 1 203 ? -3.859 -34.031 -7.184 1 97.31 203 VAL A CA 1
ATOM 1576 C C . VAL A 1 203 ? -4.5 -33.062 -8.156 1 97.31 203 VAL A C 1
ATOM 1578 O O . VAL A 1 203 ? -3.908 -32.719 -9.18 1 97.31 203 VAL A O 1
ATOM 1581 N N . MET A 1 204 ? -5.695 -32.625 -7.859 1 97.38 204 MET A N 1
ATOM 1582 C CA . MET A 1 204 ? -6.461 -31.734 -8.734 1 97.38 204 MET A CA 1
ATOM 1583 C C . MET A 1 204 ? -6.137 -30.266 -8.461 1 97.38 204 MET A C 1
ATOM 1585 O O . MET A 1 204 ? -6.121 -29.844 -7.309 1 97.38 204 MET A O 1
ATOM 1589 N N . CYS A 1 205 ? -5.797 -29.547 -9.461 1 97.75 205 CYS A N 1
ATOM 1590 C CA . CYS A 1 205 ? -5.543 -28.125 -9.398 1 97.75 205 CYS A CA 1
ATOM 1591 C C . CYS A 1 205 ? -6.531 -27.344 -10.266 1 97.75 205 CYS A C 1
ATOM 1593 O O . CYS A 1 205 ? -6.289 -27.141 -11.461 1 97.75 205 CYS A O 1
ATOM 1595 N N . ALA A 1 206 ? -7.539 -26.844 -9.656 1 98.06 206 ALA A N 1
ATOM 1596 C CA . ALA A 1 206 ? -8.656 -26.25 -10.383 1 98.06 206 ALA A CA 1
ATOM 1597 C C . ALA A 1 206 ? -8.945 -24.844 -9.891 1 98.06 206 ALA A C 1
ATOM 1599 O O . ALA A 1 206 ? -10.102 -24.484 -9.641 1 98.06 206 ALA A O 1
ATOM 1600 N N . GLY A 1 207 ? -7.875 -24.047 -9.656 1 98.12 207 GLY A N 1
ATOM 1601 C CA . GLY A 1 207 ? -8.047 -22.641 -9.359 1 98.12 207 GLY A CA 1
ATOM 1602 C C . GLY A 1 207 ? -8.172 -22.359 -7.871 1 98.12 207 GLY A C 1
ATOM 1603 O O . GLY A 1 207 ? -8.664 -21.297 -7.477 1 98.12 207 GLY A O 1
ATOM 1604 N N . TYR A 1 208 ? -7.777 -23.25 -6.992 1 96.88 208 TYR A N 1
ATOM 1605 C CA . TYR A 1 208 ? -7.953 -23.094 -5.551 1 96.88 208 TYR A CA 1
ATOM 1606 C C . TYR A 1 208 ? -6.762 -22.375 -4.938 1 96.88 208 TYR A C 1
ATOM 1608 O O . TYR A 1 208 ? -6.906 -21.656 -3.939 1 96.88 208 TYR A O 1
ATOM 1616 N N . ARG A 1 209 ? -5.559 -22.578 -5.488 1 96.62 209 ARG A N 1
ATOM 1617 C CA . ARG A 1 209 ? -4.332 -22.016 -4.934 1 96.62 209 ARG A CA 1
ATOM 1618 C C . ARG A 1 209 ? -3.615 -21.141 -5.961 1 96.62 209 ARG A C 1
ATOM 1620 O O . ARG A 1 209 ? -2.891 -20.219 -5.598 1 96.62 209 ARG A O 1
ATOM 1627 N N . ASN A 1 210 ? -3.812 -21.5 -7.203 1 97.44 210 ASN A N 1
ATOM 1628 C CA . ASN A 1 210 ? -3.266 -20.75 -8.328 1 97.44 210 ASN A CA 1
ATOM 1629 C C . ASN A 1 210 ? -4.359 -20.312 -9.305 1 97.44 210 ASN A C 1
ATOM 1631 O O . ASN A 1 210 ? -5.273 -21.094 -9.594 1 97.44 210 ASN A O 1
ATOM 1635 N N . VAL A 1 211 ? -4.164 -19.125 -9.703 1 98.62 211 VAL A N 1
ATOM 1636 C CA . VAL A 1 211 ? -4.953 -18.641 -10.828 1 98.62 211 VAL A CA 1
ATOM 1637 C C . VAL A 1 211 ? -4.051 -17.891 -11.805 1 98.62 211 VAL A C 1
ATOM 1639 O O . VAL A 1 211 ? -3.496 -16.844 -11.461 1 98.62 211 VAL A O 1
ATOM 1642 N N . PRO A 1 212 ? -3.904 -18.422 -13.039 1 98.44 212 PRO A N 1
ATOM 1643 C CA . PRO A 1 212 ? -4.641 -19.547 -13.617 1 98.44 212 PRO A CA 1
ATOM 1644 C C . PRO A 1 212 ? -4.238 -20.891 -13.008 1 98.44 212 PRO A C 1
ATOM 1646 O O . PRO A 1 212 ? -3.27 -20.969 -12.242 1 98.44 212 PRO A O 1
ATOM 1649 N N . ASP A 1 213 ? -5.07 -21.797 -13.273 1 98.5 213 ASP A N 1
ATOM 1650 C CA . ASP A 1 213 ? -4.816 -23.188 -12.922 1 98.5 213 ASP A CA 1
ATOM 1651 C C . ASP A 1 213 ? -5.316 -24.125 -14.016 1 98.5 213 ASP A C 1
ATOM 1653 O O . ASP A 1 213 ? -5.512 -23.703 -15.164 1 98.5 213 ASP A O 1
ATOM 1657 N N . GLY A 1 214 ? -5.359 -25.312 -13.727 1 98.31 214 GLY A N 1
ATOM 1658 C CA . GLY A 1 214 ? -5.863 -26.234 -14.727 1 98.31 214 GLY A CA 1
ATOM 1659 C C . GLY A 1 214 ? -4.898 -27.359 -15.039 1 98.31 214 GLY A C 1
ATOM 1660 O O . GLY A 1 214 ? -4.469 -27.516 -16.188 1 98.31 214 GLY A O 1
ATOM 1661 N N . GLU A 1 215 ? -4.621 -28.109 -14 1 98.5 215 GLU A N 1
ATOM 1662 C CA . GLU A 1 215 ? -3.82 -29.328 -14.172 1 98.5 215 GLU A CA 1
ATOM 1663 C C . GLU A 1 215 ? -4.156 -30.359 -13.109 1 98.5 215 GLU A C 1
ATOM 1665 O O . GLU A 1 215 ? -4.816 -30.047 -12.109 1 98.5 215 GLU A O 1
ATOM 1670 N N . PHE A 1 216 ? -3.904 -31.531 -13.352 1 98.19 216 PHE A N 1
ATOM 1671 C CA . PHE A 1 216 ? -3.74 -32.531 -12.289 1 98.19 216 PHE A CA 1
ATOM 1672 C C . PHE A 1 216 ? -2.379 -33.188 -12.383 1 98.19 216 PHE A C 1
ATOM 1674 O O . PHE A 1 216 ? -1.821 -33.344 -13.477 1 98.19 216 PHE A O 1
ATOM 1681 N N . TYR A 1 217 ? -1.86 -33.562 -11.227 1 98.06 217 TYR A N 1
ATOM 1682 C CA . TYR A 1 217 ? -0.49 -34.062 -11.266 1 98.06 217 TYR A CA 1
ATOM 1683 C C . TYR A 1 217 ? -0.309 -35.25 -10.312 1 98.06 217 TYR A C 1
ATOM 1685 O O . TYR A 1 217 ? -1.177 -35.5 -9.484 1 98.06 217 TYR A O 1
ATOM 1693 N N . PHE A 1 218 ? 0.816 -35.969 -10.508 1 97.31 218 PHE A N 1
ATOM 1694 C CA . PHE A 1 218 ? 1.223 -37.125 -9.695 1 97.31 218 PHE A CA 1
ATOM 1695 C C . PHE A 1 218 ? 2.648 -36.938 -9.188 1 97.31 218 PHE A C 1
ATOM 1697 O O . PHE A 1 218 ? 3.484 -36.344 -9.867 1 97.31 218 PHE A O 1
ATOM 1704 N N . SER A 1 219 ? 2.863 -37.438 -8 1 97.12 219 SER A N 1
ATOM 1705 C CA . SER A 1 219 ? 4.223 -37.781 -7.609 1 97.12 219 SER A CA 1
ATOM 1706 C C . SER A 1 219 ? 4.57 -39.188 -8.07 1 97.12 219 SER A C 1
ATOM 1708 O O . SER A 1 219 ? 4.246 -40.188 -7.391 1 97.12 219 SER A O 1
ATOM 1710 N N . PRO A 1 220 ? 5.289 -39.312 -9.109 1 97.06 220 PRO A N 1
ATOM 1711 C CA . PRO A 1 220 ? 5.535 -40.656 -9.68 1 97.06 220 PRO A CA 1
ATOM 1712 C C . PRO A 1 220 ? 6.57 -41.438 -8.891 1 97.06 220 PRO A C 1
ATOM 1714 O O . PRO A 1 220 ? 7.207 -40.906 -7.98 1 97.06 220 PRO A O 1
ATOM 1717 N N . ASN A 1 221 ? 6.57 -42.781 -9.117 1 96.56 221 ASN A N 1
ATOM 1718 C CA . ASN A 1 221 ? 7.738 -43.531 -8.695 1 96.56 221 ASN A CA 1
ATOM 1719 C C . ASN A 1 221 ? 8.992 -43.125 -9.453 1 96.56 221 ASN A C 1
ATOM 1721 O O . ASN A 1 221 ? 9.18 -43.469 -10.609 1 96.56 221 ASN A O 1
ATOM 1725 N N . HIS A 1 222 ? 9.797 -42.375 -8.742 1 96.81 222 HIS A N 1
ATOM 1726 C CA . HIS A 1 222 ? 10.898 -41.688 -9.406 1 96.81 222 HIS A CA 1
ATOM 1727 C C . HIS A 1 222 ? 12 -42.656 -9.805 1 96.81 222 HIS A C 1
ATOM 1729 O O . HIS A 1 222 ? 12.93 -42.281 -10.531 1 96.81 222 HIS A O 1
ATOM 1735 N N . LEU A 1 223 ? 11.836 -43.938 -9.492 1 97.38 223 LEU A N 1
ATOM 1736 C CA . LEU A 1 223 ? 12.891 -44.906 -9.758 1 97.38 223 LEU A CA 1
ATOM 1737 C C . LEU A 1 223 ? 12.562 -45.75 -10.992 1 97.38 223 LEU A C 1
ATOM 1739 O O . LEU A 1 223 ? 13.375 -46.562 -11.422 1 97.38 223 LEU A O 1
ATOM 1743 N N . LEU A 1 224 ? 11.438 -45.438 -11.617 1 97.94 224 LEU A N 1
ATOM 1744 C CA . LEU A 1 224 ? 10.992 -46.406 -12.633 1 97.94 224 LEU A CA 1
ATOM 1745 C C . LEU A 1 224 ? 10.742 -45.688 -13.961 1 97.94 224 LEU A C 1
ATOM 1747 O O . LEU A 1 224 ? 10.227 -46.281 -14.906 1 97.94 224 LEU A O 1
ATOM 1751 N N . THR A 1 225 ? 11.086 -44.438 -14.078 1 98.06 225 THR A N 1
ATOM 1752 C CA . THR A 1 225 ? 10.922 -43.719 -15.336 1 98.06 225 THR A CA 1
ATOM 1753 C C . THR A 1 225 ? 11.891 -44.25 -16.391 1 98.06 225 THR A C 1
ATOM 1755 O O . THR A 1 225 ? 13.07 -44.469 -16.109 1 98.06 225 THR A O 1
ATOM 1758 N N . GLU A 1 226 ? 11.359 -44.531 -17.641 1 98.69 226 GLU A N 1
ATOM 1759 C CA . GLU A 1 226 ? 12.164 -45.062 -18.734 1 98.69 226 GLU A CA 1
ATOM 1760 C C . GLU A 1 226 ? 11.836 -44.344 -20.047 1 98.69 226 GLU A C 1
ATOM 1762 O O . GLU A 1 226 ? 10.672 -44.062 -20.328 1 98.69 226 GLU A O 1
ATOM 1767 N N . GLY A 1 227 ? 12.898 -44.094 -20.812 1 98.75 227 GLY A N 1
ATOM 1768 C CA . GLY A 1 227 ? 12.672 -43.531 -22.125 1 98.75 227 GLY A CA 1
ATOM 1769 C C . GLY A 1 227 ? 13.312 -42.156 -22.297 1 98.75 227 GLY A C 1
ATOM 1770 O O . GLY A 1 227 ? 14.367 -41.875 -21.719 1 98.75 227 GLY A O 1
ATOM 1771 N N . HIS A 1 228 ? 12.781 -41.375 -23.266 1 98.81 228 HIS A N 1
ATOM 1772 C CA . HIS A 1 228 ? 13.367 -40.062 -23.562 1 98.81 228 HIS A CA 1
ATOM 1773 C C . HIS A 1 228 ? 12.281 -39.031 -23.844 1 98.81 228 HIS A C 1
ATOM 1775 O O . HIS A 1 228 ? 11.164 -39.406 -24.25 1 98.81 228 HIS A O 1
ATOM 1781 N N . ILE A 1 229 ? 12.641 -37.812 -23.656 1 98.75 229 ILE A N 1
ATOM 1782 C CA . ILE A 1 229 ? 11.68 -36.719 -23.875 1 98.75 229 ILE A CA 1
ATOM 1783 C C . ILE A 1 229 ? 12.414 -35.5 -24.406 1 98.75 229 ILE A C 1
ATOM 1785 O O . ILE A 1 229 ? 13.547 -35.219 -24.016 1 98.75 229 ILE A O 1
ATOM 1789 N N . TYR A 1 230 ? 11.75 -34.812 -25.281 1 98.56 230 TYR A N 1
ATOM 1790 C CA . TYR A 1 230 ? 12.195 -33.562 -25.844 1 98.56 230 TYR A CA 1
ATOM 1791 C C . TYR A 1 230 ? 11.242 -32.438 -25.453 1 98.56 230 TYR A C 1
ATOM 1793 O O . TYR A 1 230 ? 10.031 -32.531 -25.641 1 98.56 230 TYR A O 1
ATOM 1801 N N . TYR A 1 231 ? 11.805 -31.391 -24.875 1 98.25 231 TYR A N 1
ATOM 1802 C CA . TYR A 1 231 ? 11.039 -30.188 -24.562 1 98.25 231 TYR A CA 1
ATOM 1803 C C . TYR A 1 231 ? 11.32 -29.078 -25.562 1 98.25 231 TYR A C 1
ATOM 1805 O O . TYR A 1 231 ? 12.391 -28.484 -25.547 1 98.25 231 TYR A O 1
ATOM 1813 N N . GLU A 1 232 ? 10.383 -28.766 -26.328 1 95.81 232 GLU A N 1
ATOM 1814 C CA . GLU A 1 232 ? 10.57 -27.766 -27.375 1 95.81 232 GLU A CA 1
ATOM 1815 C C . GLU A 1 232 ? 10.422 -26.344 -26.828 1 95.81 232 GLU A C 1
ATOM 1817 O O . GLU A 1 232 ? 10.969 -25.391 -27.391 1 95.81 232 GLU A O 1
ATOM 1822 N N . TRP A 1 233 ? 9.609 -26.141 -25.797 1 95.94 233 TRP A N 1
ATOM 1823 C CA . TRP A 1 233 ? 9.391 -24.812 -25.234 1 95.94 233 TRP A CA 1
ATOM 1824 C C . TRP A 1 233 ? 10.516 -24.438 -24.281 1 95.94 233 TRP A C 1
ATOM 1826 O O . TRP A 1 233 ? 10.938 -25.25 -23.453 1 95.94 233 TRP A O 1
ATOM 1836 N N . PRO A 1 234 ? 11.016 -23.25 -24.438 1 95.62 234 PRO A N 1
ATOM 1837 C CA . PRO A 1 234 ? 12.062 -22.797 -23.516 1 95.62 234 PRO A CA 1
ATOM 1838 C C . PRO A 1 234 ? 11.555 -22.672 -22.078 1 95.62 234 PRO A C 1
ATOM 1840 O O . PRO A 1 234 ? 10.359 -22.469 -21.844 1 95.62 234 PRO A O 1
ATOM 1843 N N . THR A 1 235 ? 12.414 -22.859 -21.125 1 95.31 235 THR A N 1
ATOM 1844 C CA . THR A 1 235 ? 12.148 -22.672 -19.703 1 95.31 235 THR A CA 1
ATOM 1845 C C . THR A 1 235 ? 13.195 -21.766 -19.062 1 95.31 235 THR A C 1
ATOM 1847 O O . THR A 1 235 ? 14.242 -21.5 -19.672 1 95.31 235 THR A O 1
ATOM 1850 N N . ILE A 1 236 ? 12.766 -21.156 -18.016 1 90.44 236 ILE A N 1
ATOM 1851 C CA . ILE A 1 236 ? 13.703 -20.359 -17.234 1 90.44 236 ILE A CA 1
ATOM 1852 C C . ILE A 1 236 ? 14.078 -21.094 -15.953 1 90.44 236 ILE A C 1
ATOM 1854 O O . ILE A 1 236 ? 13.203 -21.531 -15.203 1 90.44 236 ILE A O 1
ATOM 1858 N N . PHE A 1 237 ? 15.344 -21.297 -15.703 1 89.88 237 PHE A N 1
ATOM 1859 C CA . PHE A 1 237 ? 15.859 -21.859 -14.461 1 89.88 237 PHE A CA 1
ATOM 1860 C C . PHE A 1 237 ? 16.922 -20.953 -13.844 1 89.88 237 PHE A C 1
ATOM 1862 O O . PHE A 1 237 ? 17.938 -20.672 -14.469 1 89.88 237 PHE A O 1
ATOM 1869 N N . ASN A 1 238 ? 16.625 -20.531 -12.625 1 82 238 ASN A N 1
ATOM 1870 C CA . ASN A 1 238 ? 17.531 -19.625 -11.93 1 82 238 ASN A CA 1
ATOM 1871 C C . ASN A 1 238 ? 17.906 -18.438 -12.805 1 82 238 ASN A C 1
ATOM 1873 O O . ASN A 1 238 ? 19.094 -18.125 -12.945 1 82 238 ASN A O 1
ATOM 1877 N N . GLY A 1 239 ? 16.953 -17.938 -13.539 1 82.56 239 GLY A N 1
ATOM 1878 C CA . GLY A 1 239 ? 17.125 -16.703 -14.305 1 82.56 239 GLY A CA 1
ATOM 1879 C C . GLY A 1 239 ? 17.719 -16.953 -15.688 1 82.56 239 GLY A C 1
ATOM 1880 O O . GLY A 1 239 ? 17.844 -16.016 -16.484 1 82.56 239 GLY A O 1
ATOM 1881 N N . GLN A 1 240 ? 18.031 -18.172 -16.016 1 88.75 240 GLN A N 1
ATOM 1882 C CA . GLN A 1 240 ? 18.625 -18.5 -17.312 1 88.75 240 GLN A CA 1
ATOM 1883 C C . GLN A 1 240 ? 17.641 -19.25 -18.203 1 88.75 240 GLN A C 1
ATOM 1885 O O . GLN A 1 240 ? 16.984 -20.203 -17.734 1 88.75 240 GLN A O 1
ATOM 1890 N N . GLU A 1 241 ? 17.625 -18.812 -19.375 1 93.31 241 GLU A N 1
ATOM 1891 C CA . GLU A 1 241 ? 16.781 -19.516 -20.344 1 93.31 241 GLU A CA 1
ATOM 1892 C C . GLU A 1 241 ? 17.469 -20.766 -20.859 1 93.31 241 GLU A C 1
ATOM 1894 O O . GLU A 1 241 ? 18.641 -20.734 -21.234 1 93.31 241 GLU A O 1
ATOM 1899 N N . ILE A 1 242 ? 16.797 -21.844 -20.859 1 96.94 242 ILE A N 1
ATOM 1900 C CA . ILE A 1 242 ? 17.25 -23.109 -21.422 1 96.94 242 ILE A CA 1
ATOM 1901 C C . ILE A 1 242 ? 16.219 -23.625 -22.438 1 96.94 242 ILE A C 1
ATOM 1903 O O . ILE A 1 242 ? 15.008 -23.625 -22.156 1 96.94 242 ILE A O 1
ATOM 1907 N N . ALA A 1 243 ? 16.688 -24 -23.609 1 96.81 243 ALA A N 1
ATOM 1908 C CA . ALA A 1 243 ? 15.75 -24.344 -24.688 1 96.81 243 ALA A CA 1
ATOM 1909 C C . ALA A 1 243 ? 16.203 -25.609 -25.422 1 96.81 243 ALA A C 1
ATOM 1911 O O . ALA A 1 243 ? 17.406 -25.891 -25.5 1 96.81 243 ALA A O 1
ATOM 1912 N N . GLY A 1 244 ? 15.18 -26.234 -25.953 1 97.75 244 GLY A N 1
ATOM 1913 C CA . GLY A 1 244 ? 15.484 -27.438 -26.719 1 97.75 244 GLY A CA 1
ATOM 1914 C C . GLY A 1 244 ? 16.141 -28.531 -25.906 1 97.75 244 GLY A C 1
ATOM 1915 O O . GLY A 1 244 ? 17.203 -29.031 -26.297 1 97.75 244 GLY A O 1
ATOM 1916 N N . ILE A 1 245 ? 15.5 -28.906 -24.875 1 98.56 245 ILE A N 1
ATOM 1917 C CA . ILE A 1 245 ? 16.078 -29.828 -23.891 1 98.56 245 ILE A CA 1
ATOM 1918 C C . ILE A 1 245 ? 15.75 -31.266 -24.281 1 98.56 245 ILE A C 1
ATOM 1920 O O . ILE A 1 245 ? 14.602 -31.578 -24.625 1 98.56 245 ILE A O 1
ATOM 1924 N N . ARG A 1 246 ? 16.719 -32.156 -24.281 1 98.81 246 ARG A N 1
ATOM 1925 C CA . ARG A 1 246 ? 16.562 -33.594 -24.453 1 98.81 246 ARG A CA 1
ATOM 1926 C C . ARG A 1 246 ? 17.062 -34.344 -23.234 1 98.81 246 ARG A C 1
ATOM 1928 O O . ARG A 1 246 ? 18.188 -34.094 -22.766 1 98.81 246 ARG A O 1
ATOM 1935 N N . LEU A 1 247 ? 16.25 -35.188 -22.734 1 98.81 247 LEU A N 1
ATOM 1936 C CA . LEU A 1 247 ? 16.609 -36.031 -21.609 1 98.81 247 LEU A CA 1
ATOM 1937 C C . LEU A 1 247 ? 16.359 -37.5 -21.922 1 98.81 247 LEU A C 1
ATOM 1939 O O . LEU A 1 247 ? 15.375 -37.844 -22.578 1 98.81 247 LEU A O 1
ATOM 1943 N N . ARG A 1 248 ? 17.203 -38.375 -21.453 1 98.88 248 ARG A N 1
ATOM 1944 C CA . ARG A 1 248 ? 16.984 -39.812 -21.469 1 98.88 248 ARG A CA 1
ATOM 1945 C C . ARG A 1 248 ? 17.031 -40.406 -20.062 1 98.88 248 ARG A C 1
ATOM 1947 O O . ARG A 1 248 ? 17.938 -40.094 -19.281 1 98.88 248 ARG A O 1
ATOM 1954 N N . PHE A 1 249 ? 16.047 -41.188 -19.781 1 98.81 249 PHE A N 1
ATOM 1955 C CA . PHE A 1 249 ? 15.922 -41.781 -18.469 1 98.81 249 PHE A CA 1
ATOM 1956 C C . PHE A 1 249 ? 16.219 -43.281 -18.516 1 98.81 249 PHE A C 1
ATOM 1958 O O . PHE A 1 249 ? 15.797 -43.969 -19.453 1 98.81 249 PHE A O 1
ATOM 1965 N N . GLU A 1 250 ? 16.922 -43.781 -17.562 1 98.69 250 GLU A N 1
ATOM 1966 C CA . GLU A 1 250 ? 17.109 -45.188 -17.234 1 98.69 250 GLU A CA 1
ATOM 1967 C C . GLU A 1 250 ? 16.969 -45.438 -15.742 1 98.69 250 GLU A C 1
ATOM 1969 O O . GLU A 1 250 ? 17.672 -44.844 -14.938 1 98.69 250 GLU A O 1
ATOM 1974 N N . GLN A 1 251 ? 16.078 -46.344 -15.406 1 98 251 GLN A N 1
ATOM 1975 C CA . GLN A 1 251 ? 15.82 -46.625 -14 1 98 251 GLN A CA 1
ATOM 1976 C C . GLN A 1 251 ? 15.531 -45.375 -13.211 1 98 251 GLN A C 1
ATOM 1978 O O . GLN A 1 251 ? 16.094 -45.156 -12.133 1 98 251 GLN A O 1
ATOM 1983 N N . GLY A 1 252 ? 14.859 -44.5 -13.844 1 98.38 252 GLY A N 1
ATOM 1984 C CA . GLY A 1 252 ? 14.375 -43.312 -13.18 1 98.38 252 GLY A CA 1
ATOM 1985 C C . GLY A 1 252 ? 15.352 -42.156 -13.273 1 98.38 252 GLY A C 1
ATOM 1986 O O . GLY A 1 252 ? 14.977 -41 -13.023 1 98.38 252 GLY A O 1
ATOM 1987 N N . ARG A 1 253 ? 16.531 -42.375 -13.664 1 98.56 253 ARG A N 1
ATOM 1988 C CA . ARG A 1 253 ? 17.578 -41.375 -13.602 1 98.56 253 ARG A CA 1
ATOM 1989 C C . ARG A 1 253 ? 17.875 -40.781 -14.984 1 98.56 253 ARG A C 1
ATOM 1991 O O . ARG A 1 253 ? 17.922 -41.531 -15.969 1 98.56 253 ARG A O 1
ATOM 1998 N N . VAL A 1 254 ? 18.062 -39.531 -15.023 1 98.81 254 VAL A N 1
ATOM 1999 C CA . VAL A 1 254 ? 18.547 -38.938 -16.266 1 98.81 254 VAL A CA 1
ATOM 2000 C C . VAL A 1 254 ? 20 -39.344 -16.516 1 98.81 254 VAL A C 1
ATOM 2002 O O . VAL A 1 254 ? 20.891 -39 -15.734 1 98.81 254 VAL A O 1
ATOM 2005 N N . VAL A 1 255 ? 20.234 -40 -17.609 1 98.44 255 VAL A N 1
ATOM 2006 C CA . VAL A 1 255 ? 21.578 -40.531 -17.875 1 98.44 255 VAL A CA 1
ATOM 2007 C C . VAL A 1 255 ? 22.203 -39.75 -19.031 1 98.44 255 VAL A C 1
ATOM 2009 O O . VAL A 1 255 ? 23.438 -39.781 -19.203 1 98.44 255 VAL A O 1
ATOM 2012 N N . GLU A 1 256 ? 21.391 -39.188 -19.859 1 98.5 256 GLU A N 1
ATOM 2013 C CA . GLU A 1 256 ? 21.828 -38.344 -20.953 1 98.5 256 GLU A CA 1
ATOM 2014 C C . GLU A 1 256 ? 21 -37.062 -21 1 98.5 256 GLU A C 1
ATOM 2016 O O . GLU A 1 256 ? 19.797 -37.094 -20.766 1 98.5 256 GLU A O 1
ATOM 2021 N N . CYS A 1 257 ? 21.656 -35.938 -21.266 1 98.56 257 CYS A N 1
ATOM 2022 C CA . CYS A 1 257 ? 20.938 -34.688 -21.422 1 98.56 257 CYS A CA 1
ATOM 2023 C C . CYS A 1 257 ? 21.625 -33.781 -22.438 1 98.56 257 CYS A C 1
ATOM 2025 O O . CYS A 1 257 ? 22.844 -33.875 -22.625 1 98.56 257 CYS A O 1
ATOM 2027 N N . SER A 1 258 ? 20.859 -33 -23.109 1 98.44 258 SER A N 1
ATOM 2028 C CA . SER A 1 258 ? 21.359 -31.953 -23.984 1 98.44 258 SER A CA 1
ATOM 2029 C C . SER A 1 258 ? 20.359 -30.812 -24.125 1 98.44 258 SER A C 1
ATOM 2031 O O . SER A 1 258 ? 19.172 -30.984 -23.797 1 98.44 258 SER A O 1
ATOM 2033 N N . ALA A 1 259 ? 20.797 -29.656 -24.469 1 98.38 259 ALA A N 1
ATOM 2034 C CA . ALA A 1 259 ? 19.953 -28.5 -24.75 1 98.38 259 ALA A CA 1
ATOM 2035 C C . ALA A 1 259 ? 20.5 -27.719 -25.953 1 98.38 259 ALA A C 1
ATOM 2037 O O . ALA A 1 259 ? 21.703 -27.625 -26.141 1 98.38 259 ALA A O 1
ATOM 2038 N N . GLU A 1 260 ? 19.641 -27.219 -26.75 1 98.25 260 GLU A N 1
ATOM 2039 C CA . GLU A 1 260 ? 20.062 -26.375 -27.859 1 98.25 260 GLU A CA 1
ATOM 2040 C C . GLU A 1 260 ? 20.609 -25.031 -27.375 1 98.25 260 GLU A C 1
ATOM 2042 O O . GLU A 1 260 ? 21.516 -24.469 -27.984 1 98.25 260 GLU A O 1
ATOM 2047 N N . LYS A 1 261 ? 20.109 -24.484 -26.375 1 97.38 261 LYS A N 1
ATOM 2048 C CA . LYS A 1 261 ? 20.562 -23.297 -25.672 1 97.38 261 LYS A CA 1
ATOM 2049 C C . LYS A 1 261 ? 20.625 -23.531 -24.172 1 97.38 261 LYS A C 1
ATOM 2051 O O . LYS A 1 261 ? 19.688 -24.078 -23.578 1 97.38 261 LYS A O 1
ATOM 2056 N N . GLY A 1 262 ? 21.734 -23.203 -23.531 1 97 262 GLY A N 1
ATOM 2057 C CA . GLY A 1 262 ? 21.859 -23.25 -22.094 1 97 262 GLY A CA 1
ATOM 2058 C C . GLY A 1 262 ? 22.219 -24.625 -21.562 1 97 262 GLY A C 1
ATOM 2059 O O . GLY A 1 262 ? 21.781 -25.016 -20.469 1 97 262 GLY A O 1
ATOM 2060 N N . GLU A 1 263 ? 22.984 -25.359 -22.297 1 97.75 263 GLU A N 1
ATOM 2061 C CA . GLU A 1 263 ? 23.328 -26.734 -21.922 1 97.75 263 GLU A CA 1
ATOM 2062 C C . GLU A 1 263 ? 24.141 -26.766 -20.625 1 97.75 263 GLU A C 1
ATOM 2064 O O . GLU A 1 263 ? 23.922 -27.625 -19.781 1 97.75 263 GLU A O 1
ATOM 2069 N N . ALA A 1 264 ? 25.016 -25.844 -20.516 1 97.12 264 ALA A N 1
ATOM 2070 C CA . ALA A 1 264 ? 25.828 -25.797 -19.297 1 97.12 264 ALA A CA 1
ATOM 2071 C C . ALA A 1 264 ? 24.953 -25.578 -18.078 1 97.12 264 ALA A C 1
ATOM 2073 O O . ALA A 1 264 ? 25.172 -26.188 -17.031 1 97.12 264 ALA A O 1
ATOM 2074 N N . ALA A 1 265 ? 23.953 -24.734 -18.234 1 96.06 265 ALA A N 1
ATOM 2075 C CA . ALA A 1 265 ? 23.016 -24.453 -17.141 1 96.06 265 ALA A CA 1
ATOM 2076 C C . ALA A 1 265 ? 22.172 -25.688 -16.828 1 96.06 265 ALA A C 1
ATOM 2078 O O . ALA A 1 265 ? 21.859 -25.969 -15.664 1 96.06 265 ALA A O 1
ATOM 2079 N N . LEU A 1 266 ? 21.797 -26.391 -17.828 1 97.69 266 LEU A N 1
ATOM 2080 C CA . LEU A 1 266 ? 21.062 -27.641 -17.656 1 97.69 266 LEU A CA 1
ATOM 2081 C C . LEU A 1 266 ? 21.859 -28.641 -16.828 1 97.69 266 LEU A C 1
ATOM 2083 O O . LEU A 1 266 ? 21.344 -29.188 -15.859 1 97.69 266 LEU A O 1
ATOM 2087 N N . ILE A 1 267 ? 23.078 -28.797 -17.219 1 97.75 267 ILE A N 1
ATOM 2088 C CA . ILE A 1 267 ? 23.938 -29.766 -16.547 1 97.75 267 ILE A CA 1
ATOM 2089 C C . ILE A 1 267 ? 24.141 -29.344 -15.086 1 97.75 267 ILE A C 1
ATOM 2091 O O . ILE A 1 267 ? 24.094 -30.188 -14.188 1 97.75 267 ILE A O 1
ATOM 2095 N N . ALA A 1 268 ? 24.328 -28.094 -14.938 1 96.19 268 ALA A N 1
ATOM 2096 C CA . ALA A 1 268 ? 24.5 -27.578 -13.586 1 96.19 268 ALA A CA 1
ATOM 2097 C C . ALA A 1 268 ? 23.281 -27.859 -12.727 1 96.19 268 ALA A C 1
ATOM 2099 O O . ALA A 1 268 ? 23.406 -28.219 -11.547 1 96.19 268 ALA A O 1
ATOM 2100 N N . ALA A 1 269 ? 22.109 -27.688 -13.25 1 96.25 269 ALA A N 1
ATOM 2101 C CA . ALA A 1 269 ? 20.859 -27.953 -12.531 1 96.25 269 ALA A CA 1
ATOM 2102 C C . ALA A 1 269 ? 20.766 -29.438 -12.156 1 96.25 269 ALA A C 1
ATOM 2104 O O . ALA A 1 269 ? 20.391 -29.766 -11.031 1 96.25 269 ALA A O 1
ATOM 2105 N N . LEU A 1 270 ? 21.172 -30.297 -13.039 1 97.56 270 LEU A N 1
ATOM 2106 C CA . LEU A 1 270 ? 21.078 -31.734 -12.844 1 97.56 270 LEU A CA 1
ATOM 2107 C C . LEU A 1 270 ? 22.109 -32.219 -11.82 1 97.56 270 LEU A C 1
ATOM 2109 O O . LEU A 1 270 ? 21.938 -33.281 -11.219 1 97.56 270 LEU A O 1
ATOM 2113 N N . ASP A 1 271 ? 23.109 -31.375 -11.617 1 97.19 271 ASP A N 1
ATOM 2114 C CA . ASP A 1 271 ? 24.203 -31.75 -10.719 1 97.19 271 ASP A CA 1
ATOM 2115 C C . ASP A 1 271 ? 24.016 -31.125 -9.344 1 97.19 271 ASP A C 1
ATOM 2117 O O . ASP A 1 271 ? 24.906 -31.203 -8.492 1 97.19 271 ASP A O 1
ATOM 2121 N N . THR A 1 272 ? 22.938 -30.531 -9.141 1 95.81 272 THR A N 1
ATOM 2122 C CA . THR A 1 272 ? 22.688 -29.844 -7.887 1 95.81 272 THR A CA 1
ATOM 2123 C C . THR A 1 272 ? 22.766 -30.797 -6.703 1 95.81 272 THR A C 1
ATOM 2125 O O . THR A 1 272 ? 23.375 -30.469 -5.676 1 95.81 272 THR A O 1
ATOM 2128 N N . ASP A 1 273 ? 22.156 -31.969 -6.793 1 96.5 273 ASP A N 1
ATOM 2129 C CA . ASP A 1 273 ? 22.188 -33 -5.746 1 96.5 273 ASP A CA 1
ATOM 2130 C C . ASP A 1 273 ? 21.781 -34.344 -6.301 1 96.5 273 ASP A C 1
ATOM 2132 O O . ASP A 1 273 ? 21.609 -34.5 -7.508 1 96.5 273 ASP A O 1
ATOM 2136 N N . ALA A 1 274 ? 21.656 -35.281 -5.449 1 96.25 274 ALA A N 1
ATOM 2137 C CA . ALA A 1 274 ? 21.422 -36.688 -5.879 1 96.25 274 ALA A CA 1
ATOM 2138 C C . ALA A 1 274 ? 20.016 -36.844 -6.449 1 96.25 274 ALA A C 1
ATOM 2140 O O . ALA A 1 274 ? 19.797 -37.656 -7.34 1 96.25 274 ALA A O 1
ATOM 2141 N N . GLY A 1 275 ? 19.125 -36.031 -6.043 1 97.88 275 GLY A N 1
ATOM 2142 C CA . GLY A 1 275 ? 17.734 -36.156 -6.445 1 97.88 275 GLY A CA 1
ATOM 2143 C C . GLY A 1 275 ? 17.391 -35.344 -7.691 1 97.88 275 GLY A C 1
ATOM 2144 O O . GLY A 1 275 ? 16.344 -35.562 -8.305 1 97.88 275 GLY A O 1
ATOM 2145 N N . ALA A 1 276 ? 18.281 -34.531 -8.156 1 98.12 276 ALA A N 1
ATOM 2146 C CA . ALA A 1 276 ? 18 -33.562 -9.211 1 98.12 276 ALA A CA 1
ATOM 2147 C C . ALA A 1 276 ? 17.781 -34.25 -10.547 1 98.12 276 ALA A C 1
ATOM 2149 O O . ALA A 1 276 ? 17.234 -33.656 -11.484 1 98.12 276 ALA A O 1
ATOM 2150 N N . ARG A 1 277 ? 18.156 -35.5 -10.664 1 98.44 277 ARG A N 1
ATOM 2151 C CA . ARG A 1 277 ? 18.094 -36.188 -11.938 1 98.44 277 ARG A CA 1
ATOM 2152 C C . ARG A 1 277 ? 16.891 -37.125 -11.984 1 98.44 277 ARG A C 1
ATOM 2154 O O . ARG A 1 277 ? 16.734 -37.906 -12.922 1 98.44 277 ARG A O 1
ATOM 2161 N N . PHE A 1 278 ? 16.062 -37.031 -10.922 1 98.56 278 PHE A N 1
ATOM 2162 C CA . PHE A 1 278 ? 14.859 -37.844 -10.836 1 98.56 278 PHE A CA 1
ATOM 2163 C C . PHE A 1 278 ? 13.602 -36.969 -10.883 1 98.56 278 PHE A C 1
ATOM 2165 O O . PHE A 1 278 ? 13.664 -35.781 -10.602 1 98.56 278 PHE A O 1
ATOM 2172 N N . LEU A 1 279 ? 12.523 -37.656 -11.258 1 98.31 279 LEU A N 1
ATOM 2173 C CA . LEU A 1 279 ? 11.273 -36.906 -11.383 1 98.31 279 LEU A CA 1
ATOM 2174 C C . LEU A 1 279 ? 10.648 -36.656 -10.016 1 98.31 279 LEU A C 1
ATOM 2176 O O . LEU A 1 279 ? 10.68 -37.531 -9.148 1 98.31 279 LEU A O 1
ATOM 2180 N N . GLY A 1 280 ? 10.133 -35.469 -9.922 1 97.94 280 GLY A N 1
ATOM 2181 C CA . GLY A 1 280 ? 9.312 -35.156 -8.758 1 97.94 280 GLY A CA 1
ATOM 2182 C C . GLY A 1 280 ? 7.836 -35.062 -9.078 1 97.94 280 GLY A C 1
ATOM 2183 O O . GLY A 1 280 ? 6.992 -35.125 -8.188 1 97.94 280 GLY A O 1
ATOM 2184 N N . GLU A 1 281 ? 7.539 -34.875 -10.328 1 98.38 281 GLU A N 1
ATOM 2185 C CA . GLU A 1 281 ? 6.145 -34.625 -10.688 1 98.38 281 GLU A CA 1
ATOM 2186 C C . GLU A 1 281 ? 5.871 -35 -12.141 1 98.38 281 GLU A C 1
ATOM 2188 O O . GLU A 1 281 ? 6.727 -34.812 -13.008 1 98.38 281 GLU A O 1
ATOM 2193 N N . LEU A 1 282 ? 4.773 -35.594 -12.391 1 98.38 282 LEU A N 1
ATOM 2194 C CA . LEU A 1 282 ? 4.102 -35.656 -13.688 1 98.38 282 LEU A CA 1
ATOM 2195 C C . LEU A 1 282 ? 2.793 -34.875 -13.656 1 98.38 282 LEU A C 1
ATOM 2197 O O . LEU A 1 282 ? 1.877 -35.219 -12.906 1 98.38 282 LEU A O 1
ATOM 2201 N N . GLY A 1 283 ? 2.73 -33.844 -14.453 1 98.38 283 GLY A N 1
ATOM 2202 C CA . GLY A 1 283 ? 1.522 -33.031 -14.523 1 98.38 283 GLY A CA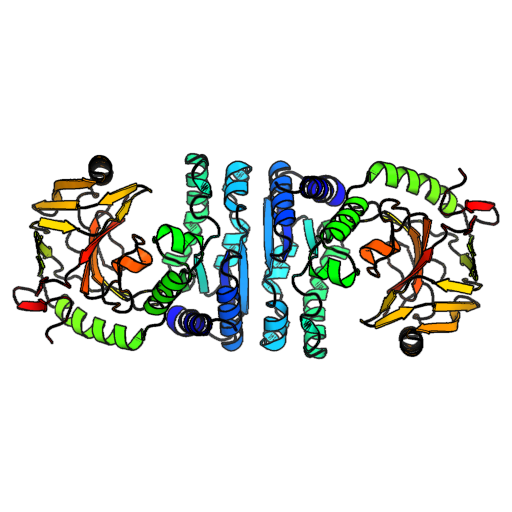 1
ATOM 2203 C C . GLY A 1 283 ? 0.892 -33.031 -15.906 1 98.38 283 GLY A C 1
ATOM 2204 O O . GLY A 1 283 ? 1.597 -33.062 -16.922 1 98.38 283 GLY A O 1
ATOM 2205 N N . ILE A 1 284 ? -0.385 -33 -15.93 1 98.62 284 ILE A N 1
ATOM 2206 C CA . ILE A 1 284 ? -1.172 -32.906 -17.156 1 98.62 284 ILE A CA 1
ATOM 2207 C C . ILE A 1 284 ? -1.887 -31.562 -17.203 1 98.62 284 ILE A C 1
ATOM 2209 O O . ILE A 1 284 ? -2.709 -31.25 -16.344 1 98.62 284 ILE A O 1
ATOM 2213 N N . GLY A 1 285 ? -1.562 -30.797 -18.219 1 98.44 285 GLY A N 1
ATOM 2214 C CA . GLY A 1 285 ? -2.205 -29.5 -18.375 1 98.44 285 GLY A CA 1
ATOM 2215 C C . GLY A 1 285 ? -3.598 -29.594 -18.984 1 98.44 285 GLY A C 1
ATOM 2216 O O . GLY A 1 285 ? -3.824 -30.359 -19.922 1 98.44 285 GLY A O 1
ATOM 2217 N N . CYS A 1 286 ? -4.523 -28.797 -18.438 1 98.38 286 CYS A N 1
ATOM 2218 C CA . CYS A 1 286 ? -5.918 -28.953 -18.844 1 98.38 286 CYS A CA 1
ATOM 2219 C C . CYS A 1 286 ? -6.574 -27.594 -19.078 1 98.38 286 CYS A C 1
ATOM 2221 O O . CYS A 1 286 ? -7.793 -27.516 -19.234 1 98.38 286 CYS A O 1
ATOM 2223 N N . ASN A 1 287 ? -5.824 -26.531 -19.047 1 98.5 287 ASN A N 1
ATOM 2224 C CA . ASN A 1 287 ? -6.379 -25.203 -19.266 1 98.5 287 ASN A CA 1
ATOM 2225 C C . ASN A 1 287 ? -6.234 -24.766 -20.719 1 98.5 287 ASN A C 1
ATOM 2227 O O . ASN A 1 287 ? -5.203 -24.203 -21.094 1 98.5 287 ASN A O 1
ATOM 2231 N N . PHE A 1 288 ? -7.262 -24.922 -21.422 1 97.31 288 PHE A N 1
ATOM 2232 C CA . PHE A 1 288 ? -7.238 -24.625 -22.859 1 97.31 288 PHE A CA 1
ATOM 2233 C C . PHE A 1 288 ? -7.398 -23.125 -23.094 1 97.31 288 PHE A C 1
ATOM 2235 O O . PHE A 1 288 ? -7.328 -22.672 -24.25 1 97.31 288 PHE A O 1
ATOM 2242 N N . GLY A 1 289 ? -7.57 -22.391 -22.047 1 97.44 289 GLY A N 1
ATOM 2243 C CA . GLY A 1 289 ? -7.551 -20.938 -22.141 1 97.44 289 GLY A CA 1
ATOM 2244 C C . GLY A 1 289 ? -6.156 -20.359 -22.297 1 97.44 289 GLY A C 1
ATOM 2245 O O . GLY A 1 289 ? -5.992 -19.203 -22.703 1 97.44 289 GLY A O 1
ATOM 2246 N N . ILE A 1 290 ? -5.176 -21.141 -21.953 1 97.81 290 ILE A N 1
ATOM 2247 C CA . ILE A 1 290 ? -3.791 -20.734 -22.172 1 97.81 290 ILE A CA 1
ATOM 2248 C C . ILE A 1 290 ? -3.328 -21.172 -23.562 1 97.81 290 ILE A C 1
ATOM 2250 O O . ILE A 1 290 ? -3.115 -22.359 -23.797 1 97.81 290 ILE A O 1
ATOM 2254 N N . GLU A 1 291 ? -3.014 -20.25 -24.406 1 91.75 291 GLU A N 1
ATOM 2255 C CA . GLU A 1 291 ? -2.947 -20.547 -25.828 1 91.75 291 GLU A CA 1
ATOM 2256 C C . GLU A 1 291 ? -1.502 -20.703 -26.297 1 91.75 291 GLU A C 1
ATOM 2258 O O . GLU A 1 291 ? -1.243 -21.25 -27.375 1 91.75 291 GLU A O 1
ATOM 2263 N N . ARG A 1 292 ? -0.628 -20.203 -25.531 1 94.88 292 ARG A N 1
ATOM 2264 C CA . ARG A 1 292 ? 0.776 -20.281 -25.922 1 94.88 292 ARG A CA 1
ATOM 2265 C C . ARG A 1 292 ? 1.689 -20.219 -24.703 1 94.88 292 ARG A C 1
ATOM 2267 O O . ARG A 1 292 ? 1.303 -19.703 -23.656 1 94.88 292 ARG A O 1
ATOM 2274 N N . PRO A 1 293 ? 2.869 -20.766 -24.859 1 95.69 293 PRO A N 1
ATOM 2275 C CA . PRO A 1 293 ? 3.838 -20.672 -23.766 1 95.69 293 PRO A CA 1
ATOM 2276 C C . PRO A 1 293 ? 4.441 -19.266 -23.641 1 95.69 293 PRO A C 1
ATOM 2278 O O . PRO A 1 293 ? 4.551 -18.547 -24.641 1 95.69 293 PRO A O 1
ATOM 2281 N N . THR A 1 294 ? 4.852 -18.875 -22.422 1 94.38 294 THR A N 1
ATOM 2282 C CA . THR A 1 294 ? 5.402 -17.547 -22.172 1 94.38 294 THR A CA 1
ATOM 2283 C C . THR A 1 294 ? 6.695 -17.641 -21.375 1 94.38 294 THR A C 1
ATOM 2285 O O . THR A 1 294 ? 7.281 -16.609 -21 1 94.38 294 THR A O 1
ATOM 2288 N N . LYS A 1 295 ? 7.113 -18.797 -20.984 1 92.19 295 LYS A N 1
ATOM 2289 C CA . LYS A 1 295 ? 8.266 -19.078 -20.125 1 92.19 295 LYS A CA 1
ATOM 2290 C C . LYS A 1 295 ? 7.938 -18.812 -18.656 1 92.19 295 LYS A C 1
ATOM 2292 O O . LYS A 1 295 ? 8.82 -18.859 -17.797 1 92.19 295 LYS A O 1
ATOM 2297 N N . GLU A 1 296 ? 6.688 -18.484 -18.453 1 93.56 296 GLU A N 1
ATOM 2298 C CA . GLU A 1 296 ? 6.207 -18.375 -17.078 1 93.56 296 GLU A CA 1
ATOM 2299 C C . GLU A 1 296 ? 5.516 -19.672 -16.625 1 93.56 296 GLU A C 1
ATOM 2301 O O . GLU A 1 296 ? 4.422 -19.984 -17.094 1 93.56 296 GLU A O 1
ATOM 2306 N N . ILE A 1 297 ? 6.09 -20.219 -15.688 1 95.19 297 ILE A N 1
ATOM 2307 C CA . ILE A 1 297 ? 5.684 -21.562 -15.312 1 95.19 297 ILE A CA 1
ATOM 2308 C C . ILE A 1 297 ? 4.266 -21.547 -14.742 1 95.19 297 ILE A C 1
ATOM 2310 O O . ILE A 1 297 ? 3.512 -22.5 -14.898 1 95.19 297 ILE A O 1
ATOM 2314 N N . LEU A 1 298 ? 3.863 -20.406 -14.156 1 96.12 298 LEU A N 1
ATOM 2315 C CA . LEU A 1 298 ? 2.516 -20.266 -13.617 1 96.12 298 LEU A CA 1
ATOM 2316 C C . LEU A 1 298 ? 1.467 -20.531 -14.695 1 96.12 298 LEU A C 1
ATOM 2318 O O . LEU A 1 298 ? 0.385 -21.031 -14.398 1 96.12 298 LEU A O 1
ATOM 2322 N N . PHE A 1 299 ? 1.805 -20.172 -15.93 1 97.88 299 PHE A N 1
ATOM 2323 C CA .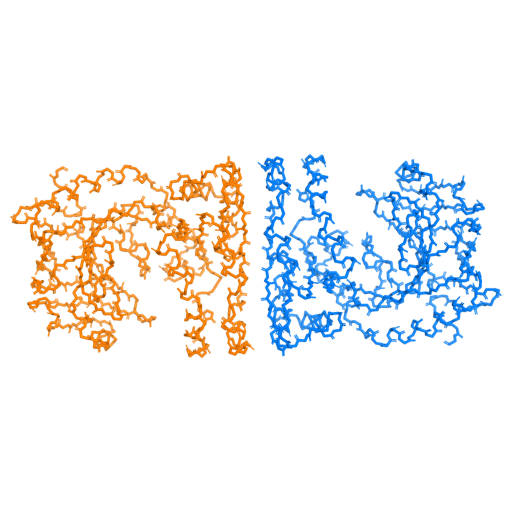 PHE A 1 299 ? 0.896 -20.359 -17.047 1 97.88 299 PHE A CA 1
ATOM 2324 C C . PHE A 1 299 ? 1.212 -21.656 -17.797 1 97.88 299 PHE A C 1
ATOM 2326 O O . PHE A 1 299 ? 0.323 -22.469 -18.031 1 97.88 299 PHE A O 1
ATOM 2333 N N . ASP A 1 300 ? 2.463 -21.828 -18.125 1 97.56 300 ASP A N 1
ATOM 2334 C CA . ASP A 1 300 ? 2.879 -22.828 -19.109 1 97.56 300 ASP A CA 1
ATOM 2335 C C . ASP A 1 300 ? 2.547 -24.234 -18.641 1 97.56 300 ASP A C 1
ATOM 2337 O O . ASP A 1 300 ? 2.172 -25.094 -19.453 1 97.56 300 ASP A O 1
ATOM 2341 N N . GLU A 1 301 ? 2.713 -24.5 -17.359 1 97.5 301 GLU A N 1
ATOM 2342 C CA . GLU A 1 301 ? 2.506 -25.859 -16.859 1 97.5 301 GLU A CA 1
ATOM 2343 C C . GLU A 1 301 ? 1.026 -26.234 -16.875 1 97.5 301 GLU A C 1
ATOM 2345 O O . GLU A 1 301 ? 0.677 -27.406 -16.766 1 97.5 301 GLU A O 1
ATOM 2350 N N . LYS A 1 302 ? 0.15 -25.266 -17.156 1 98.5 302 LYS A N 1
ATOM 2351 C CA . LYS A 1 302 ? -1.287 -25.531 -17.125 1 98.5 302 LYS A CA 1
ATOM 2352 C C . LYS A 1 302 ? -1.854 -25.656 -18.531 1 98.5 302 LYS A C 1
ATOM 2354 O O . LYS A 1 302 ? -3.021 -26 -18.719 1 98.5 302 LYS A O 1
ATOM 2359 N N . ILE A 1 303 ? -1.05 -25.406 -19.531 1 98.31 303 ILE A N 1
ATOM 2360 C CA . ILE A 1 303 ? -1.526 -25.359 -20.906 1 98.31 303 ILE A CA 1
ATOM 2361 C C . ILE A 1 303 ? -2.234 -26.656 -21.25 1 98.31 303 ILE A C 1
ATOM 2363 O O . ILE A 1 303 ? -1.658 -27.75 -21.094 1 98.31 303 ILE A O 1
ATOM 2367 N N . GLY A 1 304 ? -3.463 -26.531 -21.75 1 98 304 GLY A N 1
ATOM 2368 C CA . GLY A 1 304 ? -4.211 -27.703 -22.156 1 98 304 GLY A CA 1
ATOM 2369 C C . GLY A 1 304 ? -3.549 -28.453 -23.297 1 98 304 GLY A C 1
ATOM 2370 O O . GLY A 1 304 ? -3.035 -27.844 -24.234 1 98 304 GLY A O 1
ATOM 2371 N N . GLY A 1 305 ? -3.592 -29.812 -23.141 1 97.69 305 GLY A N 1
ATOM 2372 C CA . GLY A 1 305 ? -2.979 -30.641 -24.172 1 97.69 305 GLY A CA 1
ATOM 2373 C C . GLY A 1 305 ? -1.47 -30.734 -24.031 1 97.69 305 GLY A C 1
ATOM 2374 O O . GLY A 1 305 ? -0.769 -30.953 -25.031 1 97.69 305 GLY A O 1
ATOM 2375 N N . SER A 1 306 ? -1.01 -30.469 -22.859 1 98.19 306 SER A N 1
ATOM 2376 C CA . SER A 1 306 ? 0.418 -30.578 -22.594 1 98.19 306 SER A CA 1
ATOM 2377 C C . SER A 1 306 ? 0.677 -31.484 -21.375 1 98.19 306 SER A C 1
ATOM 2379 O O . SER A 1 306 ? -0.252 -31.828 -20.641 1 98.19 306 SER A O 1
ATOM 2381 N N . VAL A 1 307 ? 1.923 -31.922 -21.234 1 98.44 307 VAL A N 1
ATOM 2382 C CA . VAL A 1 307 ? 2.414 -32.562 -20.031 1 98.44 307 VAL A CA 1
ATOM 2383 C C . VAL A 1 307 ? 3.639 -31.812 -19.5 1 98.44 307 VAL A C 1
ATOM 2385 O O . VAL A 1 307 ? 4.336 -31.141 -20.266 1 98.44 307 VAL A O 1
ATOM 2388 N N . HIS A 1 308 ? 3.762 -31.797 -18.266 1 98.38 308 HIS A N 1
ATOM 2389 C CA . HIS A 1 308 ? 5.02 -31.297 -17.703 1 98.38 308 HIS A CA 1
ATOM 2390 C C . HIS A 1 308 ? 5.602 -32.281 -16.703 1 98.38 308 HIS A C 1
ATOM 2392 O O . HIS A 1 308 ? 4.855 -33 -16.031 1 98.38 308 HIS A O 1
ATOM 2398 N N . LEU A 1 309 ? 6.867 -32.375 -16.703 1 98.12 309 LEU A N 1
ATOM 2399 C CA . LEU A 1 309 ? 7.637 -33.156 -15.742 1 98.12 309 LEU A CA 1
ATOM 2400 C C . LEU A 1 309 ? 8.578 -32.281 -14.945 1 98.12 309 LEU A C 1
ATOM 2402 O O . LEU A 1 309 ? 9.281 -31.438 -15.516 1 98.12 309 LEU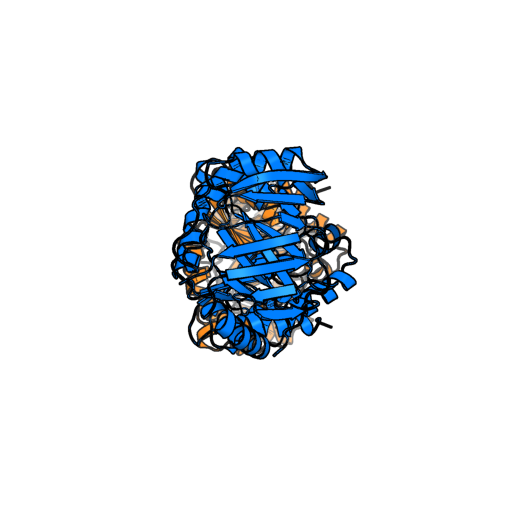 A O 1
ATOM 2406 N N . ALA A 1 310 ? 8.484 -32.438 -13.688 1 97.62 310 ALA A N 1
ATOM 2407 C CA . ALA A 1 310 ? 9.414 -31.719 -12.836 1 97.62 310 ALA A CA 1
ATOM 2408 C C . ALA A 1 310 ? 10.578 -32.594 -12.406 1 97.62 310 ALA A C 1
ATOM 2410 O O . ALA A 1 310 ? 10.367 -33.688 -11.875 1 97.62 310 ALA A O 1
ATOM 2411 N N . LEU A 1 311 ? 11.766 -32.156 -12.648 1 97.94 311 LEU A N 1
ATOM 2412 C CA . LEU A 1 311 ? 12.938 -32.781 -12.055 1 97.94 311 LEU A CA 1
ATOM 2413 C C . LEU A 1 311 ? 13.133 -32.312 -10.617 1 97.94 311 LEU A C 1
ATOM 2415 O O . LEU A 1 311 ? 12.953 -31.141 -10.305 1 97.94 311 LEU A O 1
ATOM 2419 N N . GLY A 1 312 ? 13.469 -33.281 -9.789 1 97.31 312 GLY A N 1
ATOM 2420 C CA . GLY A 1 312 ? 13.805 -32.906 -8.414 1 97.31 312 GLY A CA 1
ATOM 2421 C C . GLY A 1 312 ? 12.695 -33.25 -7.43 1 97.31 312 GLY A C 1
ATOM 2422 O O . GLY A 1 312 ? 12.086 -34.312 -7.508 1 97.31 312 GLY A O 1
ATOM 2423 N N . ARG A 1 313 ? 12.398 -32.406 -6.555 1 95.5 313 ARG A N 1
ATOM 2424 C CA . ARG A 1 313 ? 11.602 -32.625 -5.348 1 95.5 313 ARG A CA 1
ATOM 2425 C C . ARG A 1 313 ? 10.141 -32.875 -5.691 1 95.5 313 ARG A C 1
ATOM 2427 O O . ARG A 1 313 ? 9.57 -32.188 -6.539 1 95.5 313 ARG A O 1
ATOM 2434 N N . ALA A 1 314 ? 9.531 -33.875 -5.031 1 94.44 314 ALA A N 1
ATOM 2435 C CA . ALA A 1 314 ? 8.094 -34.125 -5.094 1 94.44 314 ALA A CA 1
ATOM 2436 C C . ALA A 1 314 ? 7.355 -33.281 -4.055 1 94.44 314 ALA A C 1
ATOM 2438 O O . ALA A 1 314 ? 7.938 -32.875 -3.039 1 94.44 314 ALA A O 1
ATOM 2439 N N . TYR A 1 315 ? 6.129 -32.938 -4.422 1 87.69 315 TYR A N 1
ATOM 2440 C CA . TYR A 1 315 ? 5.266 -32.281 -3.445 1 87.69 315 TYR A CA 1
ATOM 2441 C C . TYR A 1 315 ? 4.613 -33.312 -2.52 1 87.69 315 TYR A C 1
ATOM 2443 O O . TYR A 1 315 ? 4.207 -34.375 -2.959 1 87.69 315 TYR A O 1
ATOM 2451 N N . GLU A 1 316 ? 4.453 -33 -1.322 1 79.06 316 GLU A N 1
ATOM 2452 C CA . GLU A 1 316 ? 3.895 -33.906 -0.326 1 79.06 316 GLU A CA 1
ATOM 2453 C C . GLU A 1 316 ? 2.465 -34.312 -0.682 1 79.06 316 GLU A C 1
ATOM 2455 O O . GLU A 1 316 ? 2.049 -35.438 -0.431 1 79.06 316 GLU A O 1
ATOM 2460 N N . ALA A 1 317 ? 1.792 -33.469 -1.279 1 79.19 317 ALA A N 1
ATOM 2461 C CA . ALA A 1 317 ? 0.387 -33.688 -1.609 1 79.19 317 ALA A CA 1
ATOM 2462 C C . ALA A 1 317 ? 0.233 -34.844 -2.588 1 79.19 317 ALA A C 1
ATOM 2464 O O . ALA A 1 317 ? -0.814 -35.5 -2.631 1 79.19 317 ALA A O 1
ATOM 2465 N N . GLY A 1 318 ? 1.287 -35.125 -3.289 1 78.94 318 GLY A N 1
ATOM 2466 C CA . GLY A 1 318 ? 1.229 -36.219 -4.27 1 78.94 318 GLY A CA 1
ATOM 2467 C C . GLY A 1 318 ? 1.683 -37.531 -3.717 1 78.94 318 GLY A C 1
ATOM 2468 O O . GLY A 1 318 ? 1.644 -38.562 -4.418 1 78.94 318 GLY A O 1
ATOM 2469 N N . GLY A 1 319 ? 2.088 -37.5 -2.488 1 80 319 GLY A N 1
ATOM 2470 C CA . GLY A 1 319 ? 2.594 -38.719 -1.883 1 80 319 GLY A CA 1
ATOM 2471 C C . GLY A 1 319 ? 4.109 -38.75 -1.8 1 80 319 GLY A C 1
ATOM 2472 O O . GLY A 1 319 ? 4.777 -37.781 -2.084 1 80 319 GLY A O 1
ATOM 2473 N N . PRO A 1 320 ? 4.582 -39.906 -1.279 1 84.94 320 PRO A N 1
ATOM 2474 C CA . PRO A 1 320 ? 6.035 -40.031 -1.173 1 84.94 320 PRO A CA 1
ATOM 2475 C C . PRO A 1 320 ? 6.738 -39.969 -2.525 1 84.94 320 PRO A C 1
ATOM 2477 O O . PRO A 1 320 ? 6.211 -40.469 -3.527 1 84.94 320 PRO A O 1
ATOM 2480 N N . GLY A 1 321 ? 7.777 -39.25 -2.494 1 92.25 321 GLY A N 1
ATOM 2481 C CA . GLY A 1 321 ? 8.469 -39.094 -3.76 1 92.25 321 GLY A CA 1
ATOM 2482 C C . GLY A 1 321 ? 9.922 -38.656 -3.6 1 92.25 321 GLY A C 1
ATOM 2483 O O . GLY A 1 321 ? 10.547 -38.969 -2.582 1 92.25 321 GLY A O 1
ATOM 2484 N N . ASN A 1 322 ? 10.43 -38.094 -4.656 1 96.44 322 ASN A N 1
ATOM 2485 C CA . ASN A 1 322 ? 11.828 -37.688 -4.773 1 96.44 322 ASN A CA 1
ATOM 2486 C C . ASN A 1 322 ? 12.148 -36.5 -3.859 1 96.44 322 ASN A C 1
ATOM 2488 O O . ASN A 1 322 ? 11.273 -35.719 -3.533 1 96.44 322 ASN A O 1
ATOM 2492 N N . GLU A 1 323 ? 13.398 -36.562 -3.326 1 95.38 323 GLU A N 1
ATOM 2493 C CA . GLU A 1 323 ? 13.922 -35.469 -2.539 1 95.38 323 GLU A CA 1
ATOM 2494 C C . GLU A 1 323 ? 15.031 -34.719 -3.285 1 95.38 323 GLU A C 1
ATOM 2496 O O . GLU A 1 323 ? 15.922 -35.375 -3.855 1 95.38 323 GLU A O 1
ATOM 2501 N N . SER A 1 324 ? 14.914 -33.531 -3.244 1 95.81 324 SER A N 1
ATOM 2502 C CA . SER A 1 324 ? 15.891 -32.688 -3.93 1 95.81 324 SER A CA 1
ATOM 2503 C C . SER A 1 324 ? 15.758 -31.219 -3.523 1 95.81 324 SER A C 1
ATOM 2505 O O . SER A 1 324 ? 14.734 -30.828 -2.963 1 95.81 324 SER A O 1
ATOM 2507 N N . LEU A 1 325 ? 16.797 -30.453 -3.807 1 92 325 LEU A N 1
ATOM 2508 C CA . LEU A 1 325 ? 16.781 -29 -3.586 1 92 325 LEU A CA 1
ATOM 2509 C C . LEU A 1 325 ? 16.031 -28.297 -4.715 1 92 325 LEU A C 1
ATOM 2511 O O . LEU A 1 325 ? 15.562 -27.172 -4.543 1 92 325 LEU A O 1
ATOM 2515 N N . ILE A 1 326 ? 15.852 -28.938 -5.82 1 94 326 ILE A N 1
ATOM 2516 C CA . ILE A 1 326 ? 15.25 -28.25 -6.957 1 94 326 ILE A CA 1
ATOM 2517 C C . ILE A 1 326 ? 13.906 -28.891 -7.289 1 94 326 ILE A C 1
ATOM 2519 O O . ILE A 1 326 ? 13.633 -30.031 -6.883 1 94 326 ILE A O 1
ATOM 2523 N N . HIS A 1 327 ? 13.039 -28.219 -7.867 1 95.69 327 HIS A N 1
ATOM 2524 C CA . HIS A 1 327 ? 11.805 -28.609 -8.539 1 95.69 327 HIS A CA 1
ATOM 2525 C C . HIS A 1 327 ? 11.617 -27.812 -9.828 1 95.69 327 HIS A C 1
ATOM 2527 O O . HIS A 1 327 ? 11.203 -26.656 -9.797 1 95.69 327 HIS A O 1
ATOM 2533 N N . TRP A 1 328 ? 11.93 -28.484 -10.883 1 96.88 328 TRP A N 1
ATOM 2534 C CA . TRP A 1 328 ? 12.008 -27.766 -12.148 1 96.88 328 TRP A CA 1
ATOM 2535 C C . TRP A 1 328 ? 11.047 -28.375 -13.172 1 96.88 328 TRP A C 1
ATOM 2537 O O . TRP A 1 328 ? 11.305 -29.453 -13.711 1 96.88 328 TRP A O 1
ATOM 2547 N N . ASP A 1 329 ? 10.039 -27.578 -13.492 1 97.19 329 ASP A N 1
ATOM 2548 C CA . ASP A 1 329 ? 9.016 -28.016 -14.43 1 97.19 329 ASP A CA 1
ATOM 2549 C C . ASP A 1 329 ? 9.422 -27.75 -15.875 1 97.19 329 ASP A C 1
ATOM 2551 O O . ASP A 1 329 ? 9.812 -26.625 -16.203 1 97.19 329 ASP A O 1
ATOM 2555 N N . MET A 1 330 ? 9.359 -28.719 -16.656 1 98 330 MET A N 1
ATOM 2556 C CA . MET A 1 330 ? 9.547 -28.594 -18.094 1 98 330 MET A CA 1
ATOM 2557 C C . MET A 1 330 ? 8.336 -29.125 -18.859 1 98 330 MET A C 1
ATOM 2559 O O . MET A 1 330 ? 7.75 -30.125 -18.469 1 98 330 MET A O 1
ATOM 2563 N N . ILE A 1 331 ? 7.984 -28.422 -19.891 1 98.19 331 ILE A N 1
ATOM 2564 C CA . ILE A 1 331 ? 6.684 -28.672 -20.5 1 98.19 331 ILE A CA 1
ATOM 2565 C C . ILE A 1 331 ? 6.867 -29.25 -21.906 1 98.19 331 ILE A C 1
ATOM 2567 O O . ILE A 1 331 ? 7.715 -28.781 -22.672 1 98.19 331 ILE A O 1
ATOM 2571 N N . ARG A 1 332 ? 6.086 -30.234 -22.219 1 98 332 ARG A N 1
ATOM 2572 C CA . ARG A 1 332 ? 6.004 -30.844 -23.562 1 98 332 ARG A CA 1
ATOM 2573 C C . ARG A 1 332 ? 4.598 -30.703 -24.125 1 98 332 ARG A C 1
ATOM 2575 O O . ARG A 1 332 ? 3.633 -31.188 -23.547 1 98 332 ARG A O 1
ATOM 2582 N N . SER A 1 333 ? 4.488 -30.031 -25.297 1 98.12 333 SER A N 1
ATOM 2583 C CA . SER A 1 333 ? 3.209 -29.969 -26 1 98.12 333 SER A CA 1
ATOM 2584 C C . SER A 1 333 ? 2.846 -31.328 -26.609 1 98.12 333 SER A C 1
ATOM 2586 O O . SER A 1 333 ? 3.707 -32.031 -27.156 1 98.12 333 SER A O 1
ATOM 2588 N N . LEU A 1 334 ? 1.573 -31.641 -26.562 1 98.31 334 LEU A N 1
ATOM 2589 C CA . LEU A 1 334 ? 1.079 -32.875 -27.172 1 98.31 334 LEU A CA 1
ATOM 2590 C C . LEU A 1 334 ? 0.054 -32.562 -28.266 1 98.31 334 LEU A C 1
ATOM 2592 O O . LEU A 1 334 ? -0.554 -33.469 -28.828 1 98.31 334 LEU A O 1
ATOM 2596 N N . LYS A 1 335 ? -0.053 -31.328 -28.547 1 96.81 335 LYS A N 1
ATOM 2597 C CA . LYS A 1 335 ? -1.12 -30.875 -29.438 1 96.81 335 LYS A CA 1
ATOM 2598 C C . LYS A 1 335 ? -0.841 -31.266 -30.875 1 96.81 335 LYS A C 1
ATOM 2600 O O . LYS A 1 335 ? -1.749 -31.266 -31.719 1 96.81 335 LYS A O 1
ATOM 2605 N N . ASP A 1 336 ? 0.376 -31.531 -31.219 1 95.88 336 ASP A N 1
ATOM 2606 C CA . ASP A 1 336 ? 0.766 -31.859 -32.594 1 95.88 336 ASP A CA 1
ATOM 2607 C C . ASP A 1 336 ? 1.275 -33.312 -32.688 1 95.88 336 ASP A C 1
ATOM 2609 O O . ASP A 1 336 ? 2.449 -33.531 -33 1 95.88 336 ASP A O 1
ATOM 2613 N N . GLY A 1 337 ? 0.359 -34.219 -32.562 1 96.69 337 GLY A N 1
ATOM 2614 C CA . GLY A 1 337 ? 0.706 -35.625 -32.781 1 96.69 337 GLY A CA 1
ATOM 2615 C C . GLY A 1 337 ? 1.05 -36.344 -31.5 1 96.69 337 GLY A C 1
ATOM 2616 O O . GLY A 1 337 ? 1.381 -37.531 -31.516 1 96.69 337 GLY A O 1
ATOM 2617 N N . GLY A 1 338 ? 1.001 -35.688 -30.422 1 98.25 338 GLY A N 1
ATOM 2618 C CA . GLY A 1 338 ? 1.31 -36.344 -29.141 1 98.25 338 GLY A CA 1
ATOM 2619 C C . GLY A 1 338 ? 0.245 -37.312 -28.688 1 98.25 338 GLY A C 1
ATOM 2620 O O . GLY A 1 338 ? -0.905 -37.25 -29.125 1 98.25 338 GLY A O 1
ATOM 2621 N N . GLU A 1 339 ? 0.679 -38.281 -27.828 1 98.81 339 GLU A N 1
ATOM 2622 C CA . GLU A 1 339 ? -0.207 -39.344 -27.328 1 98.81 339 GLU A CA 1
ATOM 2623 C C . GLU A 1 339 ? 0.097 -39.656 -25.875 1 98.81 339 GLU A C 1
ATOM 2625 O O . GLU A 1 339 ? 1.251 -39.594 -25.438 1 98.81 339 GLU A O 1
ATOM 2630 N N . ILE A 1 340 ? -0.927 -40 -25.156 1 98.81 340 ILE A N 1
ATOM 2631 C CA . ILE A 1 340 ? -0.782 -40.562 -23.828 1 98.81 340 ILE A CA 1
ATOM 2632 C C . ILE A 1 340 ? -1.43 -41.938 -23.766 1 98.81 340 ILE A C 1
ATOM 2634 O O . ILE A 1 340 ? -2.574 -42.125 -24.188 1 98.81 340 ILE A O 1
ATOM 2638 N N . TYR A 1 341 ? -0.684 -42.906 -23.297 1 98.75 341 TYR A N 1
ATOM 2639 C CA . TYR A 1 341 ? -1.186 -44.25 -23.047 1 98.75 341 TYR A CA 1
ATOM 2640 C C . TYR A 1 341 ? -1.229 -44.562 -21.547 1 98.75 341 TYR A C 1
ATOM 2642 O O . TYR A 1 341 ? -0.299 -44.219 -20.812 1 98.75 341 TYR A O 1
ATOM 2650 N N . LEU A 1 342 ? -2.301 -45.156 -21.094 1 98.62 342 LEU A N 1
ATOM 2651 C CA . LEU A 1 342 ? -2.416 -45.719 -19.75 1 98.62 342 LEU A CA 1
ATOM 2652 C C . LEU A 1 342 ? -2.451 -47.25 -19.781 1 98.62 342 LEU A C 1
ATOM 2654 O O . LEU A 1 342 ? -3.418 -47.844 -20.281 1 98.62 342 LEU A O 1
ATOM 2658 N N . ASP A 1 343 ? -1.382 -47.844 -19.297 1 98.38 343 ASP A N 1
ATOM 2659 C CA . ASP A 1 343 ? -1.246 -49.281 -19.344 1 98.38 343 ASP A CA 1
ATOM 2660 C C . ASP A 1 343 ? -1.53 -49.844 -20.734 1 98.38 343 ASP A C 1
ATOM 2662 O O . ASP A 1 343 ? -2.283 -50.781 -20.891 1 98.38 343 ASP A O 1
ATOM 2666 N N . GLY A 1 344 ? -1.088 -49.062 -21.672 1 97.94 344 GLY A N 1
ATOM 2667 C CA . GLY A 1 344 ? -1.15 -49.531 -23.047 1 97.94 344 GLY A CA 1
ATOM 2668 C C . GLY A 1 344 ? -2.363 -49.031 -23.797 1 97.94 344 GLY A C 1
ATOM 2669 O O . GLY A 1 344 ? -2.434 -49.156 -25.016 1 97.94 344 GLY A O 1
ATOM 2670 N N . GLU A 1 345 ? -3.305 -48.469 -23.172 1 98 345 GLU A N 1
ATOM 2671 C CA . GLU A 1 345 ? -4.5 -47.938 -23.812 1 98 345 GLU A CA 1
ATOM 2672 C C . GLU A 1 345 ? -4.332 -46.469 -24.172 1 98 345 GLU A C 1
ATOM 2674 O O . GLU A 1 345 ? -3.998 -45.656 -23.312 1 98 345 GLU A O 1
ATOM 2679 N N . LEU A 1 346 ? -4.539 -46.188 -25.422 1 98.38 346 LEU A N 1
ATOM 2680 C CA . LEU A 1 346 ? -4.484 -44.781 -25.859 1 98.38 346 LEU A CA 1
ATOM 2681 C C . LEU A 1 346 ? -5.637 -43.969 -25.266 1 98.38 346 LEU A C 1
ATOM 2683 O O . LEU A 1 346 ? -6.805 -44.312 -25.484 1 98.38 346 LEU A O 1
ATOM 2687 N N . VAL A 1 347 ? -5.312 -42.906 -24.547 1 98.19 347 VAL A N 1
ATOM 2688 C CA . VAL A 1 347 ? -6.391 -42.188 -23.859 1 98.19 347 VAL A CA 1
ATOM 2689 C C . VAL A 1 347 ? -6.414 -40.719 -24.328 1 98.19 347 VAL A C 1
ATOM 2691 O O . VAL A 1 347 ? -7.406 -40.031 -24.125 1 98.19 347 VAL A O 1
ATOM 2694 N N . GLN A 1 348 ? -5.332 -40.188 -24.828 1 98.25 348 GLN A N 1
ATOM 2695 C CA . GLN A 1 348 ? -5.262 -38.812 -25.328 1 98.25 348 GLN A CA 1
ATOM 2696 C C . GLN A 1 348 ? -4.469 -38.75 -26.625 1 98.25 348 GLN A C 1
ATOM 2698 O O . GLN A 1 348 ? -3.447 -39.438 -26.781 1 98.25 348 GLN A O 1
ATOM 2703 N N . LYS A 1 349 ? -4.934 -37.969 -27.594 1 98.38 349 LYS A N 1
ATOM 2704 C CA . LYS A 1 349 ? -4.262 -37.688 -28.859 1 98.38 349 LYS A CA 1
ATOM 2705 C C . LYS A 1 349 ? -4.406 -36.219 -29.25 1 98.38 349 LYS A C 1
ATOM 2707 O O . LYS A 1 349 ? -5.488 -35.656 -29.125 1 98.38 349 LYS A O 1
ATOM 2712 N N . ASP A 1 350 ? -3.328 -35.625 -29.688 1 97.94 350 ASP A N 1
ATOM 2713 C CA . ASP A 1 350 ? -3.305 -34.219 -30.141 1 97.94 350 ASP A CA 1
ATOM 2714 C C . ASP A 1 350 ? -3.84 -33.312 -29.047 1 97.94 350 ASP A C 1
ATOM 2716 O O . ASP A 1 350 ? -4.578 -32.344 -29.344 1 97.94 350 ASP A O 1
ATOM 2720 N N . GLY A 1 351 ? -3.607 -33.719 -27.828 1 96.94 351 GLY A N 1
ATOM 2721 C CA . GLY A 1 351 ? -3.967 -32.875 -26.703 1 96.94 351 GLY A CA 1
ATOM 2722 C C . GLY A 1 351 ? -5.422 -33 -26.281 1 96.94 351 GLY A C 1
ATOM 2723 O O . GLY A 1 351 ? -5.887 -32.312 -25.391 1 96.94 351 GLY A O 1
ATOM 2724 N N . LYS A 1 352 ? -6.098 -34 -26.844 1 96.69 352 LYS A N 1
ATOM 2725 C CA . LYS A 1 352 ? -7.523 -34.188 -26.562 1 96.69 352 LYS A CA 1
ATOM 2726 C C . LYS A 1 352 ? -7.809 -35.594 -26.016 1 96.69 352 LYS A C 1
ATOM 2728 O O . LYS A 1 352 ? -7.23 -36.562 -26.484 1 96.69 352 LYS A O 1
ATOM 2733 N N . TRP A 1 353 ? -8.656 -35.625 -25.078 1 96.62 353 TRP A N 1
ATOM 2734 C CA . TRP A 1 353 ? -9.07 -36.906 -24.547 1 96.62 353 TRP A CA 1
ATOM 2735 C C . TRP A 1 353 ? -9.867 -37.719 -25.578 1 96.62 353 TRP A C 1
ATOM 2737 O O . TRP A 1 353 ? -10.586 -37.125 -26.391 1 96.62 353 TRP A O 1
ATOM 2747 N N . LEU A 1 354 ? -9.797 -39.031 -25.484 1 96.38 354 LEU A N 1
ATOM 2748 C CA . LEU A 1 354 ? -10.484 -39.875 -26.453 1 96.38 354 LEU A CA 1
ATOM 2749 C C . LEU A 1 354 ? -11.734 -40.5 -25.844 1 96.38 354 LEU A C 1
ATOM 2751 O O . LEU A 1 354 ? -12.359 -41.375 -26.438 1 96.38 354 LEU A O 1
ATOM 2755 N N . PHE A 1 355 ? -12.18 -40.031 -24.797 1 90.19 355 PHE A N 1
ATOM 2756 C CA . PHE A 1 355 ? -13.383 -40.531 -24.141 1 90.19 355 PHE A CA 1
ATOM 2757 C C . PHE A 1 355 ? -14.289 -39.344 -23.766 1 90.19 355 PHE A C 1
ATOM 2759 O O . PHE A 1 355 ? -13.844 -38.188 -23.719 1 90.19 355 PHE A O 1
ATOM 2766 N N . MET B 1 1 ? 15.156 12.289 -13.289 1 56.91 1 MET B N 1
ATOM 2767 C CA . MET B 1 1 ? 15.898 12.258 -12.031 1 56.91 1 MET B CA 1
ATOM 2768 C C . MET B 1 1 ? 14.969 12.508 -10.852 1 56.91 1 MET B C 1
ATOM 2770 O O . MET B 1 1 ? 13.992 13.25 -10.969 1 56.91 1 MET B O 1
ATOM 2774 N N . ALA B 1 2 ? 15.219 11.82 -9.836 1 78.62 2 ALA B N 1
ATOM 2775 C CA . ALA B 1 2 ? 14.398 12.023 -8.641 1 78.62 2 ALA B CA 1
ATOM 2776 C C . ALA B 1 2 ? 14.547 13.445 -8.109 1 78.62 2 ALA B C 1
ATOM 2778 O O . ALA B 1 2 ? 15.641 14.008 -8.125 1 78.62 2 ALA B O 1
ATOM 2779 N N . ASP B 1 3 ? 13.484 14.242 -7.938 1 92.94 3 ASP B N 1
ATOM 2780 C CA . ASP B 1 3 ? 13.492 15.578 -7.344 1 92.94 3 ASP B CA 1
ATOM 2781 C C . ASP B 1 3 ? 14.211 15.57 -5.992 1 92.94 3 ASP B C 1
ATOM 2783 O O . ASP B 1 3 ? 13.758 14.922 -5.047 1 92.94 3 ASP B O 1
ATOM 2787 N N . PRO B 1 4 ? 15.453 16.141 -5.914 1 96.38 4 PRO B N 1
ATOM 2788 C CA . PRO B 1 4 ? 16.234 16.094 -4.676 1 96.38 4 PRO B CA 1
ATOM 2789 C C . PRO B 1 4 ? 15.484 16.688 -3.482 1 96.38 4 PRO B C 1
ATOM 2791 O O . PRO B 1 4 ? 15.789 16.344 -2.334 1 96.38 4 PRO B O 1
ATOM 2794 N N . ARG B 1 5 ? 14.609 17.594 -3.707 1 98.12 5 ARG B N 1
ATOM 2795 C CA . ARG B 1 5 ? 13.844 18.219 -2.639 1 98.12 5 ARG B CA 1
ATOM 2796 C C . ARG B 1 5 ? 13.039 17.188 -1.854 1 98.12 5 ARG B C 1
ATOM 2798 O O . ARG B 1 5 ? 12.742 17.391 -0.676 1 98.12 5 ARG B O 1
ATOM 2805 N N . VAL B 1 6 ? 12.68 16 -2.451 1 98.62 6 VAL B N 1
ATOM 2806 C CA . VAL B 1 6 ? 11.961 14.906 -1.801 1 98.62 6 VAL B CA 1
ATOM 2807 C C . VAL B 1 6 ? 12.836 14.297 -0.708 1 98.62 6 VAL B C 1
ATOM 2809 O O . VAL B 1 6 ? 12.359 14.047 0.404 1 98.62 6 VAL B O 1
ATOM 2812 N N . GLY B 1 7 ? 14.094 14.016 -1.041 1 98.06 7 GLY B N 1
ATOM 2813 C CA . GLY B 1 7 ? 15.031 13.492 -0.059 1 98.06 7 GLY B CA 1
ATOM 2814 C C . GLY B 1 7 ? 15.242 14.422 1.121 1 98.06 7 GLY B C 1
ATOM 2815 O O . GLY B 1 7 ? 15.383 13.969 2.258 1 98.06 7 GLY B O 1
ATOM 2816 N N . GLU B 1 8 ? 15.266 15.727 0.839 1 98.31 8 GLU B N 1
ATOM 2817 C CA . GLU B 1 8 ? 15.406 16.719 1.901 1 98.31 8 GLU B CA 1
ATOM 2818 C C . GLU B 1 8 ? 14.234 16.672 2.869 1 98.31 8 GLU B C 1
ATOM 2820 O O . GLU B 1 8 ? 14.422 16.703 4.086 1 98.31 8 GLU B O 1
ATOM 2825 N N . LEU B 1 9 ? 13.07 16.594 2.32 1 98.69 9 LEU B N 1
ATOM 2826 C CA . LEU B 1 9 ? 11.875 16.5 3.154 1 98.69 9 LEU B CA 1
ATOM 2827 C C . LEU B 1 9 ? 11.906 15.227 4.004 1 98.69 9 LEU B C 1
ATOM 2829 O O . LEU B 1 9 ? 11.555 15.258 5.184 1 98.69 9 LEU B O 1
ATOM 2833 N N . ALA B 1 10 ? 12.328 14.133 3.404 1 98.75 10 ALA B N 1
ATOM 2834 C CA . ALA B 1 10 ? 12.43 12.883 4.145 1 98.75 10 ALA B CA 1
ATOM 2835 C C . ALA B 1 10 ? 13.367 13.023 5.34 1 98.75 10 ALA B C 1
ATOM 2837 O O . ALA B 1 10 ? 13.078 12.508 6.426 1 98.75 10 ALA B O 1
ATOM 2838 N N . LYS B 1 11 ? 14.484 13.711 5.125 1 98.5 11 LYS B N 1
ATOM 2839 C CA . LYS B 1 11 ? 15.43 13.938 6.211 1 98.5 11 LYS B CA 1
ATOM 2840 C C . LYS B 1 11 ? 14.805 14.766 7.328 1 98.5 11 LYS B C 1
ATOM 2842 O O . LYS B 1 11 ? 15.062 14.531 8.508 1 98.5 11 LYS B O 1
ATOM 2847 N N . VAL B 1 12 ? 13.969 15.711 6.957 1 98.62 12 VAL B N 1
ATOM 2848 C CA . VAL B 1 12 ? 13.273 16.531 7.938 1 98.62 12 VAL B CA 1
ATOM 2849 C C . VAL B 1 12 ? 12.312 15.656 8.75 1 98.62 12 VAL B C 1
ATOM 2851 O O . VAL B 1 12 ? 12.344 15.672 9.984 1 98.62 12 VAL B O 1
ATOM 2854 N N . LEU B 1 13 ? 11.516 14.844 8.102 1 98.88 13 LEU B N 1
ATOM 2855 C CA . LEU B 1 13 ? 10.492 14.039 8.758 1 98.88 13 LEU B CA 1
ATOM 2856 C C . LEU B 1 13 ? 11.117 13.023 9.703 1 98.88 13 LEU B C 1
ATOM 2858 O O . LEU B 1 13 ? 10.672 12.867 10.844 1 98.88 13 LEU B O 1
ATOM 2862 N N . VAL B 1 14 ? 12.195 12.391 9.266 1 98.81 14 VAL B N 1
ATOM 2863 C CA . VAL B 1 14 ? 12.781 11.281 10 1 98.81 14 VAL B CA 1
ATOM 2864 C C . VAL B 1 14 ? 13.758 11.812 11.047 1 98.81 14 VAL B C 1
ATOM 2866 O O . VAL B 1 14 ? 13.766 11.352 12.195 1 98.81 14 VAL B O 1
ATOM 2869 N N . GLY B 1 15 ? 14.547 12.812 10.68 1 98.19 15 GLY B N 1
ATOM 2870 C CA . GLY B 1 15 ? 15.641 13.266 11.523 1 98.19 15 GLY B CA 1
ATOM 2871 C C . GLY B 1 15 ? 15.242 14.383 12.461 1 98.19 15 GLY B C 1
ATOM 2872 O O . GLY B 1 15 ? 15.805 14.508 13.555 1 98.19 15 GLY B O 1
ATOM 2873 N N . HIS B 1 16 ? 14.32 15.219 12.031 1 98.19 16 HIS B N 1
ATOM 2874 C CA . HIS B 1 16 ? 13.93 16.375 12.828 1 98.19 16 HIS B CA 1
ATOM 2875 C C . HIS B 1 16 ? 12.578 16.156 13.5 1 98.19 16 HIS B C 1
ATOM 2877 O O . HIS B 1 16 ? 12.445 16.359 14.711 1 98.19 16 HIS B O 1
ATOM 2883 N N . SER B 1 17 ? 11.609 15.703 12.789 1 98.5 17 SER B N 1
ATOM 2884 C CA . SER B 1 17 ? 10.242 15.617 13.297 1 98.5 17 SER B CA 1
ATOM 2885 C C . SER B 1 17 ? 10.086 14.445 14.258 1 98.5 17 SER B C 1
ATOM 2887 O O . SER B 1 17 ? 9.805 14.641 15.438 1 98.5 17 SER B O 1
ATOM 2889 N N . ILE B 1 18 ? 10.359 13.227 13.75 1 98 18 ILE B N 1
ATOM 2890 C CA . ILE B 1 18 ? 10.109 12.062 14.586 1 98 18 ILE B CA 1
ATOM 2891 C C . ILE B 1 18 ? 11.391 11.641 15.297 1 98 18 ILE B C 1
ATOM 2893 O O . ILE B 1 18 ? 11.352 10.938 16.312 1 98 18 ILE B O 1
ATOM 2897 N N . LYS B 1 19 ? 12.594 11.984 14.805 1 98.19 19 LYS B N 1
ATOM 2898 C CA . LYS B 1 19 ? 13.883 11.672 15.414 1 98.19 19 LYS B CA 1
ATOM 2899 C C . LYS B 1 19 ? 14.023 10.18 15.68 1 98.19 19 LYS B C 1
ATOM 2901 O O . LYS B 1 19 ? 14.242 9.758 16.812 1 98.19 19 LYS B O 1
ATOM 2906 N N . VAL B 1 20 ? 14 9.453 14.602 1 98.44 20 VAL B N 1
ATOM 2907 C CA . VAL B 1 20 ? 14 7.996 14.656 1 98.44 20 VAL B CA 1
ATOM 2908 C C . VAL B 1 20 ? 15.273 7.504 15.336 1 98.44 20 VAL B C 1
ATOM 2910 O O . VAL B 1 20 ? 16.359 8.016 15.078 1 98.44 20 VAL B O 1
ATOM 2913 N N . LYS B 1 21 ? 15.117 6.551 16.234 1 98.06 21 LYS B N 1
ATOM 2914 C CA . LYS B 1 21 ? 16.234 5.855 16.875 1 98.06 21 LYS B CA 1
ATOM 2915 C C . LYS B 1 21 ? 16.328 4.414 16.375 1 98.06 21 LYS B C 1
ATOM 2917 O O . LYS B 1 21 ? 15.352 3.848 15.898 1 98.06 21 LYS B O 1
ATOM 2922 N N . ALA B 1 22 ? 17.547 3.861 16.594 1 98.06 22 ALA B N 1
ATOM 2923 C CA . ALA B 1 22 ? 17.781 2.482 16.172 1 98.06 22 ALA B CA 1
ATOM 2924 C C . ALA B 1 22 ? 16.828 1.522 16.875 1 98.06 22 ALA B C 1
ATOM 2926 O O . ALA B 1 22 ? 16.594 1.639 18.078 1 98.06 22 ALA B O 1
ATOM 2927 N N . GLY B 1 23 ? 16.266 0.667 16.062 1 97.94 23 GLY B N 1
ATOM 2928 C CA . GLY B 1 23 ? 15.398 -0.369 16.609 1 97.94 23 GLY B CA 1
ATOM 2929 C C . GLY B 1 23 ? 13.93 0.021 16.641 1 97.94 23 GLY B C 1
ATOM 2930 O O . GLY B 1 23 ? 13.062 -0.834 16.797 1 97.94 23 GLY B O 1
ATOM 2931 N N . GLU B 1 24 ? 13.578 1.295 16.422 1 98.5 24 GLU B N 1
ATOM 2932 C CA . GLU B 1 24 ? 12.195 1.759 16.484 1 98.5 24 GLU B CA 1
ATOM 2933 C C . GLU B 1 24 ? 11.43 1.387 15.227 1 98.5 24 GLU B C 1
ATOM 2935 O O . GLU B 1 24 ? 11.992 1.373 14.133 1 98.5 24 GLU B O 1
ATOM 2940 N N . ARG B 1 25 ? 10.203 1.066 15.414 1 98.69 25 ARG B N 1
ATOM 2941 C CA . ARG B 1 25 ? 9.305 0.81 14.289 1 98.69 25 ARG B CA 1
ATOM 2942 C C . ARG B 1 25 ? 8.586 2.082 13.867 1 98.69 25 ARG B C 1
ATOM 2944 O O . ARG B 1 25 ? 8.023 2.795 14.703 1 98.69 25 ARG B O 1
ATOM 2951 N N . VAL B 1 26 ? 8.609 2.389 12.586 1 98.88 26 VAL B N 1
ATOM 2952 C CA . VAL B 1 26 ? 7.996 3.598 12.047 1 98.88 26 VAL B CA 1
ATOM 2953 C C . VAL B 1 26 ? 6.938 3.223 11.016 1 98.88 26 VAL B C 1
ATOM 2955 O O . VAL B 1 26 ? 7.25 2.621 9.984 1 98.88 26 VAL B O 1
ATOM 2958 N N . LEU B 1 27 ? 5.703 3.559 11.305 1 98.88 27 LEU B N 1
ATOM 2959 C CA . LEU B 1 27 ? 4.602 3.357 10.375 1 98.88 27 LEU B CA 1
ATOM 2960 C C . LEU B 1 27 ? 4.5 4.523 9.398 1 98.88 27 LEU B C 1
ATOM 2962 O O . LEU B 1 27 ? 4.363 5.676 9.805 1 98.88 27 LEU B O 1
ATOM 2966 N N . ILE B 1 28 ? 4.676 4.25 8.133 1 98.88 28 ILE B N 1
ATOM 2967 C CA . ILE B 1 28 ? 4.582 5.238 7.066 1 98.88 28 ILE B CA 1
ATOM 2968 C C . ILE B 1 28 ? 3.275 5.055 6.301 1 98.88 28 ILE B C 1
ATOM 2970 O O . ILE B 1 28 ? 3.076 4.027 5.645 1 98.88 28 ILE B O 1
ATOM 2974 N N . ILE B 1 29 ? 2.391 6.004 6.387 1 98.69 29 ILE B N 1
ATOM 2975 C CA . ILE B 1 29 ? 1.062 5.918 5.793 1 98.69 29 ILE B CA 1
ATOM 2976 C C . ILE B 1 29 ? 0.939 6.922 4.648 1 98.69 29 ILE B C 1
ATOM 2978 O O . ILE B 1 29 ? 1.302 8.094 4.801 1 98.69 29 ILE B O 1
ATOM 2982 N N . GLY B 1 30 ? 0.444 6.543 3.498 1 98.31 30 GLY B N 1
ATOM 2983 C CA . GLY B 1 30 ? 0.204 7.434 2.373 1 98.31 30 GLY B CA 1
ATOM 2984 C C . GLY B 1 30 ? -0.477 6.746 1.204 1 98.31 30 GLY B C 1
ATOM 2985 O O . GLY B 1 30 ? -0.654 5.527 1.211 1 98.31 30 GLY B O 1
ATOM 2986 N N . GLU B 1 31 ? -0.92 7.5 0.24 1 98 31 GLU B N 1
ATOM 2987 C CA . GLU B 1 31 ? -1.481 6.961 -0.995 1 98 31 GLU B CA 1
ATOM 2988 C C . GLU B 1 31 ? -0.388 6.68 -2.021 1 98 31 GLU B C 1
ATOM 2990 O O . GLU B 1 31 ? 0.686 7.285 -1.974 1 98 31 GLU B O 1
ATOM 2995 N N . ALA B 1 32 ? -0.667 5.836 -2.936 1 97.75 32 ALA B N 1
ATOM 2996 C CA . ALA B 1 32 ? 0.301 5.441 -3.955 1 97.75 32 ALA B CA 1
ATOM 2997 C C . ALA B 1 32 ? 0.833 6.656 -4.711 1 97.75 32 ALA B C 1
ATOM 2999 O O . ALA B 1 32 ? 1.993 6.676 -5.125 1 97.75 32 ALA B O 1
ATOM 3000 N N . GLU B 1 33 ? 0.028 7.715 -4.809 1 97.19 33 GLU B N 1
ATOM 3001 C CA . GLU B 1 33 ? 0.411 8.953 -5.488 1 97.19 33 GLU B CA 1
ATOM 3002 C C . GLU B 1 33 ? 1.592 9.617 -4.789 1 97.19 33 GLU B C 1
ATOM 3004 O O . GLU B 1 33 ? 2.285 10.445 -5.387 1 97.19 33 GLU B O 1
ATOM 3009 N N . THR B 1 34 ? 1.851 9.25 -3.547 1 98.19 34 THR B N 1
ATOM 3010 C CA . THR B 1 34 ? 2.912 9.891 -2.773 1 98.19 34 THR B CA 1
ATOM 3011 C C . THR B 1 34 ? 4.148 8.992 -2.717 1 98.19 34 THR B C 1
ATOM 3013 O O . THR B 1 34 ? 5.012 9.172 -1.855 1 98.19 34 THR B O 1
ATOM 3016 N N . ALA B 1 35 ? 4.305 8.07 -3.654 1 98.06 35 ALA B N 1
ATOM 3017 C CA . ALA B 1 35 ? 5.312 7.012 -3.686 1 98.06 35 ALA B CA 1
ATOM 3018 C C . ALA B 1 35 ? 6.719 7.59 -3.568 1 98.06 35 ALA B C 1
ATOM 3020 O O . ALA B 1 35 ? 7.555 7.062 -2.828 1 98.06 35 ALA B O 1
ATOM 3021 N N . PRO B 1 36 ? 7.062 8.695 -4.258 1 98.25 36 PRO B N 1
ATOM 3022 C CA . PRO B 1 36 ? 8.438 9.195 -4.16 1 98.25 36 PRO B CA 1
ATOM 3023 C C . PRO B 1 36 ? 8.836 9.555 -2.73 1 98.25 36 PRO B C 1
ATOM 3025 O O . PRO B 1 36 ? 9.953 9.258 -2.305 1 98.25 36 PRO B O 1
ATOM 3028 N N . LEU B 1 37 ? 7.887 10.133 -2.008 1 98.75 37 LEU B N 1
ATOM 3029 C CA . LEU B 1 37 ? 8.227 10.516 -0.641 1 98.75 37 LEU B CA 1
ATOM 3030 C C . LEU B 1 37 ? 8.195 9.312 0.288 1 98.75 37 LEU B C 1
ATOM 3032 O O . LEU B 1 37 ? 9.031 9.203 1.194 1 98.75 37 LEU B O 1
ATOM 3036 N N . ILE B 1 38 ? 7.234 8.398 0.079 1 98.75 38 ILE B N 1
ATOM 3037 C CA . ILE B 1 38 ? 7.211 7.176 0.881 1 98.75 38 ILE B CA 1
ATOM 3038 C C . ILE B 1 38 ? 8.547 6.449 0.756 1 98.75 38 ILE B C 1
ATOM 3040 O O . ILE B 1 38 ? 9.133 6.031 1.76 1 98.75 38 ILE B O 1
ATOM 3044 N N . ARG B 1 39 ? 9.078 6.309 -0.485 1 98.38 39 ARG B N 1
ATOM 3045 C CA . ARG B 1 39 ? 10.336 5.613 -0.725 1 98.38 39 ARG B CA 1
ATOM 3046 C C . ARG B 1 39 ? 11.5 6.32 -0.032 1 98.38 39 ARG B C 1
ATOM 3048 O O . ARG B 1 39 ? 12.367 5.676 0.56 1 98.38 39 ARG B O 1
ATOM 3055 N N . ALA B 1 40 ? 11.5 7.656 -0.11 1 98.56 40 ALA B N 1
ATOM 3056 C CA . ALA B 1 40 ? 12.578 8.438 0.501 1 98.56 40 ALA B CA 1
ATOM 3057 C C . ALA B 1 40 ? 12.547 8.305 2.021 1 98.56 40 ALA B C 1
ATOM 3059 O O . ALA B 1 40 ? 13.594 8.156 2.656 1 98.56 40 ALA B O 1
ATOM 3060 N N . VAL B 1 41 ? 11.359 8.383 2.6 1 98.88 41 VAL B N 1
ATOM 3061 C CA . VAL B 1 41 ? 11.211 8.242 4.043 1 98.88 41 VAL B CA 1
ATOM 3062 C C . VAL B 1 41 ? 11.617 6.836 4.473 1 98.88 41 VAL B C 1
ATOM 3064 O O . VAL B 1 41 ? 12.32 6.66 5.469 1 98.88 41 VAL B O 1
ATOM 3067 N N . TYR B 1 42 ? 11.133 5.832 3.709 1 98.75 42 TYR B N 1
ATOM 3068 C CA . TYR B 1 42 ? 11.484 4.438 3.945 1 98.75 42 TYR B CA 1
ATOM 3069 C C . TYR B 1 42 ? 13 4.27 4.039 1 98.75 42 TYR B C 1
ATOM 3071 O O . TYR B 1 42 ? 13.5 3.678 4.996 1 98.75 42 TYR B O 1
ATOM 3079 N N . LYS B 1 43 ? 13.719 4.809 3.09 1 98.38 43 LYS B N 1
ATOM 3080 C CA . LYS B 1 43 ? 15.18 4.746 3.023 1 98.38 43 LYS B CA 1
ATOM 3081 C C . LYS B 1 43 ? 15.812 5.43 4.234 1 98.38 43 LYS B C 1
ATOM 3083 O O . LYS B 1 43 ? 16.734 4.891 4.844 1 98.38 43 LYS B O 1
ATOM 3088 N N . GLU B 1 44 ? 15.32 6.602 4.602 1 98.69 44 GLU B N 1
ATOM 3089 C CA . GLU B 1 44 ? 15.875 7.355 5.719 1 98.69 44 GLU B CA 1
ATOM 3090 C C . GLU B 1 44 ? 15.633 6.637 7.043 1 98.69 44 GLU B C 1
ATOM 3092 O O . GLU B 1 44 ? 16.469 6.688 7.945 1 98.69 44 GLU B O 1
ATOM 3097 N N . VAL B 1 45 ? 14.453 5.996 7.215 1 98.88 45 VAL B N 1
ATOM 3098 C CA . VAL B 1 45 ? 14.172 5.234 8.422 1 98.88 45 VAL B CA 1
ATOM 3099 C C . VAL B 1 45 ? 15.156 4.074 8.547 1 98.88 45 VAL B C 1
ATOM 3101 O O . VAL B 1 45 ? 15.695 3.822 9.625 1 98.88 45 VAL B O 1
ATOM 3104 N N . LEU B 1 46 ? 15.414 3.344 7.426 1 98.75 46 LEU B N 1
ATOM 3105 C CA . LEU B 1 46 ? 16.391 2.254 7.426 1 98.75 46 LEU B CA 1
ATOM 3106 C C . LEU B 1 46 ? 17.766 2.75 7.848 1 98.75 46 LEU B C 1
ATOM 3108 O O . LEU B 1 46 ? 18.406 2.146 8.711 1 98.75 46 LEU B O 1
ATOM 3112 N N . ARG B 1 47 ? 18.188 3.879 7.273 1 98.31 47 ARG B N 1
ATOM 3113 C CA . ARG B 1 47 ? 19.516 4.434 7.531 1 98.31 47 ARG B CA 1
ATOM 3114 C C . ARG B 1 47 ? 19.656 4.855 8.992 1 98.31 47 ARG B C 1
ATOM 3116 O O . ARG B 1 47 ? 20.75 4.773 9.562 1 98.31 47 ARG B O 1
ATOM 3123 N N . ALA B 1 48 ? 18.547 5.238 9.586 1 98.38 48 ALA B N 1
ATOM 3124 C CA . ALA B 1 48 ? 18.562 5.637 10.992 1 98.38 48 ALA B CA 1
ATOM 3125 C C . ALA B 1 48 ? 18.5 4.418 11.906 1 98.38 48 ALA B C 1
ATOM 3127 O O . ALA B 1 48 ? 18.547 4.551 13.133 1 98.38 48 ALA B O 1
ATOM 3128 N N . GLY B 1 49 ? 18.391 3.264 11.352 1 98.19 49 GLY B N 1
ATOM 3129 C CA . GLY B 1 49 ? 18.391 2.027 12.117 1 98.19 49 GLY B CA 1
ATOM 3130 C C . GLY B 1 49 ? 16.984 1.574 12.5 1 98.19 49 GLY B C 1
ATOM 3131 O O . GLY B 1 49 ? 16.828 0.609 13.25 1 98.19 49 GLY B O 1
ATOM 3132 N N . GLY B 1 50 ? 15.969 2.273 12.023 1 98.56 50 GLY B N 1
ATOM 3133 C CA . GLY B 1 50 ? 14.594 1.924 12.344 1 98.56 50 GLY B CA 1
ATOM 3134 C C . GLY B 1 50 ? 14.031 0.832 11.453 1 98.56 50 GLY B C 1
ATOM 3135 O O . GLY B 1 50 ? 14.695 0.397 10.5 1 98.56 50 GLY B O 1
ATOM 3136 N N . HIS B 1 51 ? 12.852 0.339 11.773 1 98.62 51 HIS B N 1
ATOM 3137 C CA . HIS B 1 51 ? 12.102 -0.65 11 1 98.62 51 HIS B CA 1
ATOM 3138 C C . HIS B 1 51 ? 10.867 -0.029 10.359 1 98.62 51 HIS B C 1
ATOM 3140 O O . HIS B 1 51 ? 9.828 0.118 11.008 1 98.62 51 HIS B O 1
ATOM 3146 N N . PRO B 1 52 ? 10.938 0.275 9.102 1 98.62 52 PRO B N 1
ATOM 3147 C CA . PRO B 1 52 ? 9.789 0.896 8.453 1 98.62 52 PRO B CA 1
ATOM 3148 C C . PRO B 1 52 ? 8.688 -0.112 8.102 1 98.62 52 PRO B C 1
ATOM 3150 O O . PRO B 1 52 ? 8.992 -1.231 7.684 1 98.62 52 PRO B O 1
ATOM 3153 N N . VAL B 1 53 ? 7.496 0.232 8.328 1 98.38 53 VAL B N 1
ATOM 3154 C CA . VAL B 1 53 ? 6.285 -0.461 7.902 1 98.38 53 VAL B CA 1
ATOM 3155 C C . VAL B 1 53 ? 5.414 0.482 7.07 1 98.38 53 VAL B C 1
ATOM 3157 O O . VAL B 1 53 ? 5.129 1.604 7.496 1 98.38 53 VAL B O 1
ATOM 3160 N N . THR B 1 54 ? 5.012 0.036 5.902 1 98.44 54 THR B N 1
ATOM 3161 C CA . THR B 1 54 ? 4.238 0.931 5.047 1 98.44 54 THR B CA 1
ATOM 3162 C C . THR B 1 54 ? 2.768 0.517 5.02 1 98.44 54 THR B C 1
ATOM 3164 O O . THR B 1 54 ? 2.453 -0.675 5.023 1 98.44 54 THR B O 1
ATOM 3167 N N . GLN B 1 55 ? 1.917 1.419 5.078 1 98.12 55 GLN B N 1
ATOM 3168 C CA . GLN B 1 55 ? 0.502 1.293 4.746 1 98.12 55 GLN B CA 1
ATOM 3169 C C . GLN B 1 55 ? 0.129 2.209 3.582 1 98.12 55 GLN B C 1
ATOM 3171 O O . GLN B 1 55 ? -0.275 3.354 3.793 1 98.12 55 GLN B O 1
ATOM 3176 N N . VAL B 1 56 ? 0.202 1.663 2.408 1 98.38 56 VAL B N 1
ATOM 3177 C CA . VAL B 1 56 ? -0.079 2.396 1.18 1 98.38 56 VAL B CA 1
ATOM 3178 C C . VAL B 1 56 ? -1.515 2.129 0.735 1 98.38 56 VAL B C 1
ATOM 3180 O O . VAL B 1 56 ? -1.928 0.973 0.614 1 98.38 56 VAL B O 1
ATOM 3183 N N . THR B 1 57 ? -2.256 3.162 0.561 1 97.31 57 THR B N 1
ATOM 3184 C CA . THR B 1 57 ? -3.611 3.025 0.034 1 97.31 57 THR B CA 1
ATOM 3185 C C . THR B 1 57 ? -3.646 3.344 -1.457 1 97.31 57 THR B C 1
ATOM 3187 O O . THR B 1 57 ? -2.707 3.938 -1.993 1 97.31 57 THR B O 1
ATOM 3190 N N . LEU B 1 58 ? -4.672 2.846 -2.1 1 97.56 58 LEU B N 1
ATOM 3191 C CA . LEU B 1 58 ? -4.887 3.09 -3.521 1 97.56 58 LEU B CA 1
ATOM 3192 C C . LEU B 1 58 ? -6.059 4.043 -3.74 1 97.56 58 LEU B C 1
ATOM 3194 O O . LEU B 1 58 ? -6.988 4.086 -2.93 1 97.56 58 LEU B O 1
ATOM 3198 N N . PRO B 1 59 ? -5.996 4.781 -4.867 1 94.62 59 PRO B N 1
ATOM 3199 C CA . PRO B 1 59 ? -7.156 5.617 -5.176 1 94.62 59 PRO 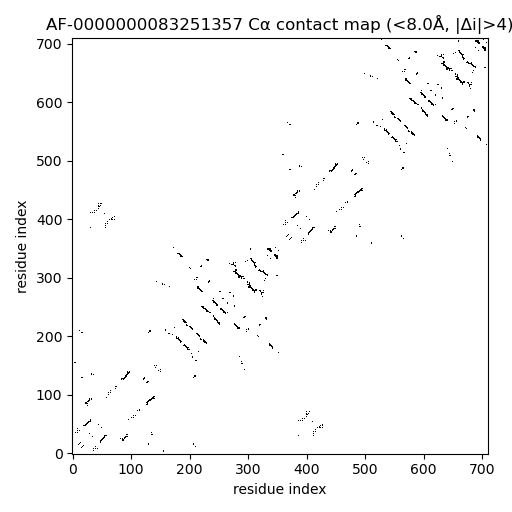B CA 1
ATOM 3200 C C . PRO B 1 59 ? -8.469 4.836 -5.176 1 94.62 59 PRO B C 1
ATOM 3202 O O . PRO B 1 59 ? -8.5 3.682 -5.613 1 94.62 59 PRO B O 1
ATOM 3205 N N . GLU B 1 60 ? -9.516 5.414 -4.648 1 94.88 60 GLU B N 1
ATOM 3206 C CA . GLU B 1 60 ? -10.898 4.949 -4.715 1 94.88 60 GLU B CA 1
ATOM 3207 C C . GLU B 1 60 ? -11.188 3.924 -3.625 1 94.88 60 GLU B C 1
ATOM 3209 O O . GLU B 1 60 ? -12.352 3.605 -3.361 1 94.88 60 GLU B O 1
ATOM 3214 N N . ILE B 1 61 ? -10.164 3.332 -2.943 1 97.19 61 ILE B N 1
ATOM 3215 C CA . ILE B 1 61 ? -10.398 2.258 -1.984 1 97.19 61 ILE B CA 1
ATOM 3216 C C . ILE B 1 61 ? -11.289 2.76 -0.851 1 97.19 61 ILE B C 1
ATOM 3218 O O . ILE B 1 61 ? -12.211 2.062 -0.424 1 97.19 61 ILE B O 1
ATOM 3222 N N . GLU B 1 62 ? -11 3.959 -0.358 1 96 62 GLU B N 1
ATOM 3223 C CA . GLU B 1 62 ? -11.805 4.512 0.728 1 96 62 GLU B CA 1
ATOM 3224 C C . GLU B 1 62 ? -13.266 4.664 0.309 1 96 62 GLU B C 1
ATOM 3226 O O . GLU B 1 62 ? -14.172 4.344 1.078 1 96 62 GLU B O 1
ATOM 3231 N N . ARG B 1 63 ? -13.5 5.23 -0.895 1 96.69 63 ARG B N 1
ATOM 3232 C CA . ARG B 1 63 ? -14.852 5.379 -1.41 1 96.69 63 ARG B CA 1
ATOM 3233 C C . ARG B 1 63 ? -15.547 4.023 -1.522 1 96.69 63 ARG B C 1
ATOM 3235 O O . ARG B 1 63 ? -16.703 3.873 -1.111 1 96.69 63 ARG B O 1
ATOM 3242 N N . ILE B 1 64 ? -14.812 3.01 -2.062 1 97.5 64 ILE B N 1
ATOM 3243 C CA . ILE B 1 64 ? -15.352 1.662 -2.195 1 97.5 64 ILE B CA 1
ATOM 3244 C C . ILE B 1 64 ? -15.734 1.12 -0.819 1 97.5 64 ILE B C 1
ATOM 3246 O O . ILE B 1 64 ? -16.812 0.568 -0.639 1 97.5 64 ILE B O 1
ATOM 3250 N N . PHE B 1 65 ? -14.906 1.299 0.161 1 98.31 65 PHE B N 1
ATOM 3251 C CA . PHE B 1 65 ? -15.102 0.797 1.516 1 98.31 65 PHE B CA 1
ATOM 3252 C C . PHE B 1 65 ? -16.375 1.385 2.129 1 98.31 65 PHE B C 1
ATOM 3254 O O . PHE B 1 65 ? -17.203 0.652 2.664 1 98.31 65 PHE B O 1
ATOM 3261 N N . ILE B 1 66 ? -16.516 2.709 2.029 1 97.81 66 ILE B N 1
ATOM 3262 C CA . ILE B 1 66 ? -17.625 3.391 2.676 1 97.81 66 ILE B CA 1
ATOM 3263 C C . ILE B 1 66 ? -18.922 3.074 1.932 1 97.81 66 ILE B C 1
ATOM 3265 O O . ILE B 1 66 ? -19.969 2.883 2.553 1 97.81 66 ILE B O 1
ATOM 3269 N N . GLN B 1 67 ? -18.844 2.926 0.623 1 96.62 67 GLN B N 1
ATOM 3270 C CA . GLN B 1 67 ? -20.047 2.699 -0.178 1 96.62 67 GLN B CA 1
ATOM 3271 C C . GLN B 1 67 ? -20.5 1.242 -0.094 1 96.62 67 GLN B C 1
ATOM 3273 O O . GLN B 1 67 ? -21.688 0.96 -0.025 1 96.62 67 GLN B O 1
ATOM 3278 N N . GLU B 1 68 ? -19.516 0.314 -0.093 1 96 68 GLU B N 1
ATOM 3279 C CA . GLU B 1 68 ? -19.844 -1.105 -0.204 1 96 68 GLU B CA 1
ATOM 3280 C C . GLU B 1 68 ? -19.875 -1.771 1.168 1 96 68 GLU B C 1
ATOM 3282 O O . GLU B 1 68 ? -20.5 -2.826 1.335 1 96 68 GLU B O 1
ATOM 3287 N N . GLY B 1 69 ? -19.234 -1.205 2.133 1 97.5 69 GLY B N 1
ATOM 3288 C CA . GLY B 1 69 ? -19.062 -1.86 3.418 1 97.5 69 GLY B CA 1
ATOM 3289 C C . GLY B 1 69 ? -20.328 -1.858 4.266 1 97.5 69 GLY B C 1
ATOM 3290 O O . GLY B 1 69 ? -21.109 -0.911 4.215 1 97.5 69 GLY B O 1
ATOM 3291 N N . THR B 1 70 ? -20.5 -2.896 5.07 1 97.88 70 THR B N 1
ATOM 3292 C CA . THR B 1 70 ? -21.531 -2.924 6.102 1 97.88 70 THR B CA 1
ATOM 3293 C C . THR B 1 70 ? -21.109 -2.086 7.305 1 97.88 70 THR B C 1
ATOM 3295 O O . THR B 1 70 ? -19.953 -1.687 7.418 1 97.88 70 THR B O 1
ATOM 3298 N N . ASP B 1 71 ? -22.016 -1.844 8.219 1 97.56 71 ASP B N 1
ATOM 3299 C CA . ASP B 1 71 ? -21.719 -1.097 9.43 1 97.56 71 ASP B CA 1
ATOM 3300 C C . ASP B 1 71 ? -20.609 -1.784 10.234 1 97.56 71 ASP B C 1
ATOM 3302 O O . ASP B 1 71 ? -19.672 -1.131 10.695 1 97.56 71 ASP B O 1
ATOM 3306 N N . ALA B 1 72 ? -20.75 -3.064 10.344 1 97.5 72 ALA B N 1
ATOM 3307 C CA . ALA B 1 72 ? -19.75 -3.83 11.094 1 97.5 72 ALA B CA 1
ATOM 3308 C C . ALA B 1 72 ? -18.375 -3.713 10.453 1 97.5 72 ALA B C 1
ATOM 3310 O O . ALA B 1 72 ? -17.359 -3.625 11.148 1 97.5 72 ALA B O 1
ATOM 3311 N N . GLN B 1 73 ? -18.359 -3.723 9.156 1 98.19 73 GLN B N 1
ATOM 3312 C CA . GLN B 1 73 ? -17.094 -3.576 8.43 1 98.19 73 GLN B CA 1
ATOM 3313 C C . GLN B 1 73 ? -16.516 -2.178 8.617 1 98.19 73 GLN B C 1
ATOM 3315 O O . GLN B 1 73 ? -15.312 -2.027 8.844 1 98.19 73 GLN B O 1
ATOM 3320 N N . LEU B 1 74 ? -17.297 -1.13 8.562 1 98.19 74 LEU B N 1
ATOM 3321 C CA . LEU B 1 74 ? -16.859 0.252 8.719 1 98.19 74 LEU B CA 1
ATOM 3322 C C . LEU B 1 74 ? -16.312 0.494 10.117 1 98.19 74 LEU B C 1
ATOM 3324 O O . LEU B 1 74 ? -15.414 1.317 10.305 1 98.19 74 LEU B O 1
ATOM 3328 N N . ASP B 1 75 ? -16.797 -0.297 11.109 1 97.88 75 ASP B N 1
ATOM 3329 C CA . ASP B 1 75 ? -16.406 -0.113 12.508 1 97.88 75 ASP B CA 1
ATOM 3330 C C . ASP B 1 75 ? -15.109 -0.845 12.828 1 97.88 75 ASP B C 1
ATOM 3332 O O . ASP B 1 75 ? -14.5 -0.608 13.875 1 97.88 75 ASP B O 1
ATOM 3336 N N . ASP B 1 76 ? -14.758 -1.735 11.992 1 97.56 76 ASP B N 1
ATOM 3337 C CA . ASP B 1 76 ? -13.594 -2.578 12.273 1 97.56 76 ASP B CA 1
ATOM 3338 C C . ASP B 1 76 ? -12.297 -1.81 12.062 1 97.56 76 ASP B C 1
ATOM 3340 O O . ASP B 1 76 ? -11.984 -1.398 10.945 1 97.56 76 ASP B O 1
ATOM 3344 N N . ILE B 1 77 ? -11.492 -1.667 13.156 1 97.75 77 ILE B N 1
ATOM 3345 C CA . ILE B 1 77 ? -10.211 -0.975 13.062 1 97.75 77 ILE B CA 1
ATOM 3346 C C . ILE B 1 77 ? -9.117 -1.823 13.695 1 97.75 77 ILE B C 1
ATOM 3348 O O . ILE B 1 77 ? -8.078 -1.299 14.117 1 97.75 77 ILE B O 1
ATOM 3352 N N . GLN B 1 78 ? -9.305 -3.051 13.82 1 97.25 78 GLN B N 1
ATOM 3353 C CA . GLN B 1 78 ? -8.43 -3.936 14.578 1 97.25 78 GLN B CA 1
ATOM 3354 C C . GLN B 1 78 ? -7.004 -3.9 14.023 1 97.25 78 GLN B C 1
ATOM 3356 O O . GLN B 1 78 ? -6.043 -3.725 14.773 1 97.25 78 GLN B O 1
ATOM 3361 N N . VAL B 1 79 ? -6.891 -4.078 12.742 1 97.62 79 VAL B N 1
ATOM 3362 C CA . VAL B 1 79 ? -5.57 -4.152 12.125 1 97.62 79 VAL B CA 1
ATOM 3363 C C . VAL B 1 79 ? -4.867 -2.801 12.258 1 97.62 79 VAL B C 1
ATOM 3365 O O . VAL B 1 79 ? -3.697 -2.738 12.641 1 97.62 79 VAL B O 1
ATOM 3368 N N . MET B 1 80 ? -5.566 -1.685 11.969 1 97.62 80 MET B N 1
ATOM 3369 C CA . MET B 1 80 ? -4.988 -0.349 12.086 1 97.62 80 MET B CA 1
ATOM 3370 C C . MET B 1 80 ? -4.551 -0.069 13.516 1 97.62 80 MET B C 1
ATOM 3372 O O . MET B 1 80 ? -3.467 0.469 13.75 1 97.62 80 MET B O 1
ATOM 3376 N N . LYS B 1 81 ? -5.41 -0.424 14.422 1 98.06 81 LYS B N 1
ATOM 3377 C CA . LYS B 1 81 ? -5.121 -0.198 15.836 1 98.06 81 LYS B CA 1
ATOM 3378 C C . LYS B 1 81 ? -3.854 -0.93 16.266 1 98.06 81 LYS B C 1
ATOM 3380 O O . LYS B 1 81 ? -2.996 -0.356 16.938 1 98.06 81 LYS B O 1
ATOM 3385 N N . TRP B 1 82 ? -3.715 -2.156 15.844 1 98.38 82 TRP B N 1
ATOM 3386 C CA . TRP B 1 82 ? -2.52 -2.922 16.172 1 98.38 82 TRP B CA 1
ATOM 3387 C C . TRP B 1 82 ? -1.272 -2.271 15.586 1 98.38 82 TRP B C 1
ATOM 3389 O O . TRP B 1 82 ? -0.244 -2.168 16.266 1 98.38 82 TRP B O 1
ATOM 3399 N N . LEU B 1 83 ? -1.34 -1.846 14.328 1 98.31 83 LEU B N 1
ATOM 3400 C CA . LEU B 1 83 ? -0.197 -1.207 13.688 1 98.31 83 LEU B CA 1
ATOM 3401 C C . LEU B 1 83 ? 0.224 0.047 14.445 1 98.31 83 LEU B C 1
ATOM 3403 O O . LEU B 1 83 ? 1.415 0.266 14.68 1 98.31 83 LEU B O 1
ATOM 3407 N N . TYR B 1 84 ? -0.759 0.871 14.828 1 98.44 84 TYR B N 1
ATOM 3408 C CA . TYR B 1 84 ? -0.465 2.072 15.602 1 98.44 84 TYR B CA 1
ATOM 3409 C C . TYR B 1 84 ? 0.203 1.721 16.922 1 98.44 84 TYR B C 1
ATOM 3411 O O . TYR B 1 84 ? 1.227 2.307 17.281 1 98.44 84 TYR B O 1
ATOM 3419 N N . GLU B 1 85 ? -0.298 0.724 17.594 1 98.19 85 GLU B N 1
ATOM 3420 C CA . GLU B 1 85 ? 0.166 0.358 18.938 1 98.19 85 GLU B CA 1
ATOM 3421 C C . GLU B 1 85 ? 1.541 -0.3 18.875 1 98.19 85 GLU B C 1
ATOM 3423 O O . GLU B 1 85 ? 2.303 -0.239 19.844 1 98.19 85 GLU B O 1
ATOM 3428 N N . GLN B 1 86 ? 1.859 -0.86 17.719 1 97.81 86 GLN B N 1
ATOM 3429 C CA . GLN B 1 86 ? 3.146 -1.53 17.578 1 97.81 86 GLN B CA 1
ATOM 3430 C C . GLN B 1 86 ? 4.211 -0.57 17.047 1 97.81 86 GLN B C 1
ATOM 3432 O O . GLN B 1 86 ? 5.379 -0.937 16.922 1 97.81 86 GLN B O 1
ATOM 3437 N N . SER B 1 87 ? 3.869 0.655 16.766 1 98.56 87 SER B N 1
ATOM 3438 C CA . SER B 1 87 ? 4.801 1.612 16.172 1 98.56 87 SER B CA 1
ATOM 3439 C C . SER B 1 87 ? 5.258 2.641 17.203 1 98.56 87 SER B C 1
ATOM 3441 O O . SER B 1 87 ? 4.473 3.078 18.047 1 98.56 87 SER B O 1
ATOM 3443 N N . ASP B 1 88 ? 6.504 2.979 17.141 1 98.69 88 ASP B N 1
ATOM 3444 C CA . ASP B 1 88 ? 7.055 4.039 17.984 1 98.69 88 ASP B CA 1
ATOM 3445 C C . ASP B 1 88 ? 6.766 5.414 17.391 1 98.69 88 ASP B C 1
ATOM 3447 O O . ASP B 1 88 ? 6.715 6.41 18.125 1 98.69 88 ASP B O 1
ATOM 3451 N N . ALA B 1 89 ? 6.562 5.461 16.094 1 98.75 89 ALA B N 1
ATOM 3452 C CA . ALA B 1 89 ? 6.27 6.715 15.398 1 98.75 89 ALA B CA 1
ATOM 3453 C C . ALA B 1 89 ? 5.414 6.473 14.156 1 98.75 89 ALA B C 1
ATOM 3455 O O . ALA B 1 89 ? 5.449 5.387 13.578 1 98.75 89 ALA B O 1
ATOM 3456 N N . VAL B 1 90 ? 4.652 7.438 13.805 1 98.81 90 VAL B N 1
ATOM 3457 C CA . VAL B 1 90 ? 3.785 7.406 12.625 1 98.81 90 VAL B CA 1
ATOM 3458 C C . VAL B 1 90 ? 4.062 8.625 11.75 1 98.81 90 VAL B C 1
ATOM 3460 O O . VAL B 1 90 ? 4.039 9.766 12.227 1 98.81 90 VAL B O 1
ATOM 3463 N N . ILE B 1 91 ? 4.379 8.414 10.5 1 98.88 91 ILE B N 1
ATOM 3464 C CA . ILE B 1 91 ? 4.52 9.469 9.5 1 98.88 91 ILE B CA 1
ATOM 3465 C C . ILE B 1 91 ? 3.379 9.367 8.492 1 98.88 91 ILE B C 1
ATOM 3467 O O . ILE B 1 91 ? 3.266 8.375 7.766 1 98.88 91 ILE B O 1
ATOM 3471 N N . ARG B 1 92 ? 2.557 10.32 8.492 1 98.75 92 ARG B N 1
ATOM 3472 C CA . ARG B 1 92 ? 1.438 10.359 7.555 1 98.75 92 ARG B CA 1
ATOM 3473 C C . ARG B 1 92 ? 1.711 11.344 6.414 1 98.75 92 ARG B C 1
ATOM 3475 O O . ARG B 1 92 ? 1.937 12.531 6.652 1 98.75 92 ARG B O 1
ATOM 3482 N N . ILE B 1 93 ? 1.689 10.859 5.234 1 98.81 93 ILE B N 1
ATOM 3483 C CA . ILE B 1 93 ? 1.937 11.664 4.043 1 98.81 93 ILE B CA 1
ATOM 3484 C C . ILE B 1 93 ? 0.626 11.891 3.295 1 98.81 93 ILE B C 1
ATOM 3486 O O . ILE B 1 93 ? 0.081 10.961 2.689 1 98.81 93 ILE B O 1
ATOM 3490 N N . LEU B 1 94 ? 0.182 13.07 3.342 1 98 94 LEU B N 1
ATOM 3491 C CA . LEU B 1 94 ? -1.027 13.453 2.617 1 98 94 LEU B CA 1
ATOM 3492 C C . LEU B 1 94 ? -0.726 13.688 1.142 1 98 94 LEU B C 1
ATOM 3494 O O . LEU B 1 94 ? 0.388 14.078 0.787 1 98 94 LEU B O 1
ATOM 3498 N N . GLY B 1 95 ? -1.637 13.531 0.313 1 96.56 95 GLY B N 1
ATOM 3499 C CA . GLY B 1 95 ? -1.571 13.617 -1.137 1 96.56 95 GLY B CA 1
ATOM 3500 C C . GLY B 1 95 ? -2.373 12.539 -1.836 1 96.56 95 GLY B C 1
ATOM 3501 O O . GLY B 1 95 ? -2.074 11.352 -1.699 1 96.56 95 GLY B O 1
ATOM 3502 N N . GLU B 1 96 ? -3.451 12.984 -2.512 1 95.38 96 GLU B N 1
ATOM 3503 C CA . GLU B 1 96 ? -4.359 12.031 -3.137 1 95.38 96 GLU B CA 1
ATOM 3504 C C . GLU B 1 96 ? -4.402 12.219 -4.652 1 95.38 96 GLU B C 1
ATOM 3506 O O . GLU B 1 96 ? -3.973 13.258 -5.164 1 95.38 96 GLU B O 1
ATOM 3511 N N . ALA B 1 97 ? -4.91 11.164 -5.312 1 95.56 97 ALA B N 1
ATOM 3512 C CA . ALA B 1 97 ? -5.152 11.25 -6.75 1 95.56 97 ALA B CA 1
ATOM 3513 C C . ALA B 1 97 ? -6.375 12.117 -7.047 1 95.56 97 ALA B C 1
ATOM 3515 O O . ALA B 1 97 ? -6.449 12.758 -8.102 1 95.56 97 ALA B O 1
ATOM 3516 N N . ASN B 1 98 ? -7.312 12.117 -6.172 1 94.94 98 ASN B N 1
ATOM 3517 C CA . ASN B 1 98 ? -8.562 12.852 -6.301 1 94.94 98 ASN B CA 1
ATOM 3518 C C . ASN B 1 98 ? -9.102 13.297 -4.945 1 94.94 98 ASN B C 1
ATOM 3520 O O . ASN B 1 98 ? -9.562 12.477 -4.152 1 94.94 98 ASN B O 1
ATOM 3524 N N . ASN B 1 99 ? -9.148 14.586 -4.742 1 91.5 99 ASN B N 1
ATOM 3525 C CA . ASN B 1 99 ? -9.57 15.133 -3.455 1 91.5 99 ASN B CA 1
ATOM 3526 C C . ASN B 1 99 ? -11.086 15.172 -3.334 1 91.5 99 ASN B C 1
ATOM 3528 O O . ASN B 1 99 ? -11.625 15.555 -2.291 1 91.5 99 ASN B O 1
ATOM 3532 N N . LYS B 1 100 ? -11.82 14.75 -4.312 1 91.81 100 LYS B N 1
ATOM 3533 C CA . LYS B 1 100 ? -13.281 14.812 -4.332 1 91.81 100 LYS B CA 1
ATOM 3534 C C . LYS B 1 100 ? -13.891 13.414 -4.379 1 91.81 100 LYS B C 1
ATOM 3536 O O . LYS B 1 100 ? -15.039 13.25 -4.789 1 91.81 100 LYS B O 1
ATOM 3541 N N . GLU B 1 101 ? -13.117 12.461 -3.977 1 92.94 101 GLU B N 1
ATOM 3542 C CA . GLU B 1 101 ? -13.523 11.062 -4.094 1 92.94 101 GLU B CA 1
ATOM 3543 C C . GLU B 1 101 ? -14.797 10.789 -3.303 1 92.94 101 GLU B C 1
ATOM 3545 O O . GLU B 1 101 ? -15.602 9.938 -3.689 1 92.94 101 GLU B O 1
ATOM 3550 N N . LEU B 1 102 ? -15.102 11.516 -2.23 1 93.19 102 LEU B N 1
ATOM 3551 C CA . LEU B 1 102 ? -16.188 11.164 -1.315 1 93.19 102 LEU B CA 1
ATOM 3552 C C . LEU B 1 102 ? -17.375 12.094 -1.493 1 93.19 102 LEU B C 1
ATOM 3554 O O . LEU B 1 102 ? -18.312 12.062 -0.705 1 93.19 102 LEU B O 1
ATOM 3558 N N . THR B 1 103 ? -17.359 12.984 -2.482 1 90.38 103 THR B N 1
ATOM 3559 C CA . THR B 1 103 ? -18.344 14.047 -2.68 1 90.38 103 THR B CA 1
ATOM 3560 C C . THR B 1 103 ? -19.766 13.477 -2.68 1 90.38 103 THR B C 1
ATOM 3562 O O . THR B 1 103 ? -20.672 14.062 -2.082 1 90.38 103 THR B O 1
ATOM 3565 N N . ASN B 1 104 ? -20.125 12.305 -3.252 1 91.62 104 ASN B N 1
ATOM 3566 C CA . ASN B 1 104 ? -21.484 11.781 -3.367 1 91.62 104 ASN B CA 1
ATOM 3567 C C . ASN B 1 104 ? -21.672 10.539 -2.502 1 91.62 104 ASN B C 1
ATOM 3569 O O . ASN B 1 104 ? -22.578 9.734 -2.754 1 91.62 104 ASN B O 1
ATOM 3573 N N . VAL B 1 105 ? -20.797 10.469 -1.542 1 94.75 105 VAL B N 1
ATOM 3574 C CA . VAL B 1 105 ? -20.922 9.359 -0.603 1 94.75 105 VAL B CA 1
ATOM 3575 C C . VAL B 1 105 ? -21.812 9.773 0.571 1 94.75 105 VAL B C 1
ATOM 3577 O O . VAL B 1 105 ? -21.828 10.945 0.961 1 94.75 105 VAL B O 1
ATOM 3580 N N . ASP B 1 106 ? -22.594 8.898 1.137 1 95.75 106 ASP B N 1
ATOM 3581 C CA . ASP B 1 106 ? -23.484 9.141 2.268 1 95.75 106 ASP B CA 1
ATOM 3582 C C . ASP B 1 106 ? -22.719 9.719 3.455 1 95.75 106 ASP B C 1
ATOM 3584 O O . ASP B 1 106 ? -21.859 9.047 4.031 1 95.75 106 ASP B O 1
ATOM 3588 N N . PRO B 1 107 ? -23.047 10.922 3.818 1 93.56 107 PRO B N 1
ATOM 3589 C CA . PRO B 1 107 ? -22.328 11.562 4.91 1 93.56 107 PRO B CA 1
ATOM 3590 C C . PRO B 1 107 ? -22.422 10.789 6.223 1 93.56 107 PRO B C 1
ATOM 3592 O O . PRO B 1 107 ? -21.484 10.82 7.031 1 93.56 107 PRO B O 1
ATOM 3595 N N . LEU B 1 108 ? -23.484 10.109 6.402 1 96 108 LEU B N 1
ATOM 3596 C CA . LEU B 1 108 ? -23.641 9.344 7.633 1 96 108 LEU B CA 1
ATOM 3597 C C . LEU B 1 108 ? -22.641 8.203 7.699 1 96 108 LEU B C 1
ATOM 3599 O O . LEU B 1 108 ? -22.141 7.875 8.781 1 96 108 LEU B O 1
ATOM 3603 N N . ARG B 1 109 ? -22.375 7.621 6.578 1 97.19 109 ARG B N 1
ATOM 3604 C CA . ARG B 1 109 ? -21.406 6.531 6.535 1 97.19 109 ARG B CA 1
ATOM 3605 C C . ARG B 1 109 ? -19.984 7.059 6.711 1 97.19 109 ARG B C 1
ATOM 3607 O O . ARG B 1 109 ? -19.156 6.422 7.363 1 97.19 109 ARG B O 1
ATOM 3614 N N . ILE B 1 110 ? -19.734 8.203 6.129 1 95.75 110 ILE B N 1
ATOM 3615 C CA . ILE B 1 110 ? -18.453 8.867 6.328 1 95.75 110 ILE B CA 1
ATOM 3616 C C . ILE B 1 110 ? -18.25 9.156 7.812 1 95.75 110 ILE B C 1
ATOM 3618 O O . ILE B 1 110 ? -17.172 8.883 8.359 1 95.75 110 ILE B O 1
ATOM 3622 N N . GLN B 1 111 ? -19.203 9.695 8.445 1 94.38 111 GLN B N 1
ATOM 3623 C CA . GLN B 1 111 ? -19.156 10.023 9.867 1 94.38 111 GLN B CA 1
ATOM 3624 C C . GLN B 1 111 ? -18.906 8.781 10.711 1 94.38 111 GLN B C 1
ATOM 3626 O O . GLN B 1 111 ? -18.156 8.82 11.688 1 94.38 111 GLN B O 1
ATOM 3631 N N . ARG B 1 112 ? -19.562 7.746 10.375 1 96.19 112 ARG B N 1
ATOM 3632 C CA . ARG B 1 112 ? -19.391 6.5 11.109 1 96.19 112 ARG B CA 1
ATOM 3633 C C . ARG B 1 112 ? -17.938 6.039 11.078 1 96.19 112 ARG B C 1
ATOM 3635 O O . ARG B 1 112 ? -17.375 5.66 12.109 1 96.19 112 ARG B O 1
ATOM 3642 N N . ARG B 1 113 ? -17.391 6.02 9.867 1 97 113 ARG B N 1
ATOM 3643 C CA . ARG B 1 113 ? -16 5.602 9.742 1 97 113 ARG B CA 1
ATOM 3644 C C . ARG B 1 113 ? -15.078 6.531 10.531 1 97 113 ARG B C 1
ATOM 3646 O O . ARG B 1 113 ? -14.125 6.074 11.164 1 97 113 ARG B O 1
ATOM 3653 N N . ARG B 1 114 ? -15.352 7.809 10.461 1 94.5 114 ARG B N 1
ATOM 3654 C CA . ARG B 1 114 ? -14.578 8.789 11.211 1 94.5 114 ARG B CA 1
ATOM 3655 C C . ARG B 1 114 ? -14.641 8.5 12.711 1 94.5 114 ARG B C 1
ATOM 3657 O O . ARG B 1 114 ? -13.641 8.609 13.414 1 94.5 114 ARG B O 1
ATOM 3664 N N . LYS B 1 115 ? -15.758 8.188 13.18 1 95 115 LYS B N 1
ATOM 3665 C CA . LYS B 1 115 ? -15.938 7.852 14.586 1 95 115 LYS B CA 1
ATOM 3666 C C . LYS B 1 115 ? -15.141 6.602 14.953 1 95 115 LYS B C 1
ATOM 3668 O O . LYS B 1 115 ? -14.508 6.555 16.016 1 95 115 LYS B O 1
ATOM 3673 N N . ALA B 1 116 ? -15.195 5.641 14.07 1 96.62 116 ALA B N 1
ATOM 3674 C CA . ALA B 1 116 ? -14.492 4.391 14.328 1 96.62 116 ALA B CA 1
ATOM 3675 C C . ALA B 1 116 ? -12.984 4.625 1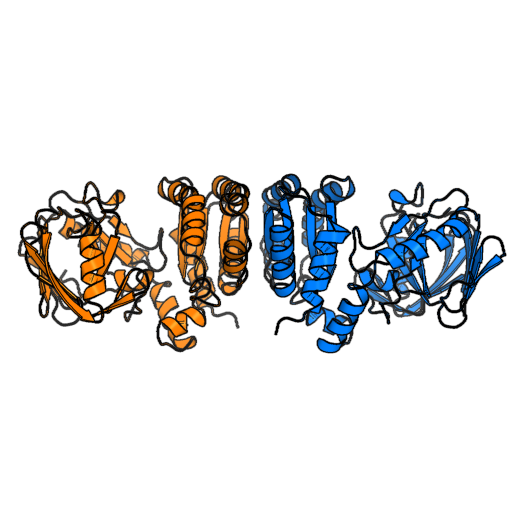4.445 1 96.62 116 ALA B C 1
ATOM 3677 O O . ALA B 1 116 ? -12.32 4.023 15.289 1 96.62 116 ALA B O 1
ATOM 3678 N N . THR B 1 117 ? -12.453 5.512 13.664 1 96.94 117 THR B N 1
ATOM 3679 C CA . THR B 1 117 ? -11.008 5.703 13.625 1 96.94 117 THR B CA 1
ATOM 3680 C C . THR B 1 117 ? -10.578 6.809 14.586 1 96.94 117 THR B C 1
ATOM 3682 O O . THR B 1 117 ? -9.383 7.07 14.734 1 96.94 117 THR B O 1
ATOM 3685 N N . ALA B 1 118 ? -11.508 7.496 15.266 1 94.88 118 ALA B N 1
ATOM 3686 C CA . ALA B 1 118 ? -11.219 8.594 16.188 1 94.88 118 ALA B CA 1
ATOM 3687 C C . ALA B 1 118 ? -10.281 8.148 17.297 1 94.88 118 ALA B C 1
ATOM 3689 O O . ALA B 1 118 ? -9.438 8.922 17.766 1 94.88 118 ALA B O 1
ATOM 3690 N N . GLU B 1 119 ? -10.422 6.977 17.734 1 94.88 119 GLU B N 1
ATOM 3691 C CA . GLU B 1 119 ? -9.594 6.469 18.812 1 94.88 119 GLU B CA 1
ATOM 3692 C C . GLU B 1 119 ? -8.117 6.422 18.422 1 94.88 119 GLU B C 1
ATOM 3694 O O . GLU B 1 119 ? -7.238 6.566 19.266 1 94.88 119 GLU B O 1
ATOM 3699 N N . LEU B 1 120 ? -7.836 6.188 17.125 1 96.69 120 LEU B N 1
ATOM 3700 C CA . LEU B 1 120 ? -6.457 6.172 16.656 1 96.69 120 LEU B CA 1
ATOM 3701 C C . LEU B 1 120 ? -5.832 7.559 16.75 1 96.69 120 LEU B C 1
ATOM 3703 O O . LEU B 1 120 ? -4.688 7.699 17.188 1 96.69 120 LEU B O 1
ATOM 3707 N N . SER B 1 121 ? -6.59 8.555 16.375 1 93.56 121 SER B N 1
ATOM 3708 C CA . SER B 1 121 ? -6.137 9.93 16.516 1 93.56 121 SER B CA 1
ATOM 3709 C C . SER B 1 121 ? -5.914 10.305 17.984 1 93.56 121 SER B C 1
ATOM 3711 O O . SER B 1 121 ? -4.926 10.961 18.312 1 93.56 121 SER B O 1
ATOM 3713 N N . GLN B 1 122 ? -6.785 9.922 18.828 1 92.31 122 GLN B N 1
ATOM 3714 C CA . GLN B 1 122 ? -6.66 10.18 20.25 1 92.31 122 GLN B CA 1
ATOM 3715 C C . GLN B 1 122 ? -5.418 9.5 20.828 1 92.31 122 GLN B C 1
ATOM 3717 O O . GLN B 1 122 ? -4.723 10.07 21.672 1 92.31 122 GLN B O 1
ATOM 3722 N N . TYR B 1 123 ? -5.211 8.297 20.375 1 96.19 123 TYR B N 1
ATOM 3723 C CA . TYR B 1 123 ? -4.031 7.555 20.797 1 96.19 123 TYR B CA 1
ATOM 3724 C C . TYR B 1 123 ? -2.758 8.344 20.516 1 96.19 123 TYR B C 1
ATOM 3726 O O . TYR B 1 123 ? -1.884 8.445 21.375 1 96.19 123 TYR B O 1
ATOM 3734 N N . LEU B 1 124 ? -2.65 8.93 19.359 1 95.38 124 LEU B N 1
ATOM 3735 C CA . LEU B 1 124 ? -1.479 9.711 18.984 1 95.38 124 LEU B CA 1
ATOM 3736 C C . LEU B 1 124 ? -1.401 11.008 19.797 1 95.38 124 LEU B C 1
ATOM 3738 O O . LEU B 1 124 ? -0.331 11.375 20.281 1 95.38 124 LEU B O 1
ATOM 3742 N N . MET B 1 125 ? -2.516 11.648 19.969 1 89.94 125 MET B N 1
ATOM 3743 C CA . MET B 1 125 ? -2.572 12.93 20.672 1 89.94 125 MET B CA 1
ATOM 3744 C C . MET B 1 125 ? -2.189 12.766 22.141 1 89.94 125 MET B C 1
ATOM 3746 O O . MET B 1 125 ? -1.645 13.68 22.75 1 89.94 125 MET B O 1
ATOM 3750 N N . LYS B 1 126 ? -2.408 11.578 22.672 1 91.69 126 LYS B N 1
ATOM 3751 C CA . LYS B 1 126 ? -2.09 11.297 24.078 1 91.69 126 LYS B CA 1
ATOM 3752 C C . LYS B 1 126 ? -0.658 10.789 24.219 1 91.69 126 LYS B C 1
ATOM 3754 O O . LYS B 1 126 ? -0.243 10.398 25.312 1 91.69 126 LYS B O 1
ATOM 3759 N N . GLY B 1 127 ? 0.015 10.727 23.156 1 94.12 127 GLY B N 1
ATOM 3760 C CA . GLY B 1 127 ? 1.426 10.375 23.219 1 94.12 127 GLY B CA 1
ATOM 3761 C C . GLY B 1 127 ? 1.684 8.898 23.016 1 94.12 127 GLY B C 1
ATOM 3762 O O . GLY B 1 127 ? 2.734 8.383 23.406 1 94.12 127 GLY B O 1
ATOM 3763 N N . GLY B 1 128 ? 0.697 8.188 22.469 1 96.38 128 GLY B N 1
ATOM 3764 C CA . GLY B 1 128 ? 0.879 6.762 22.234 1 96.38 128 GLY B CA 1
ATOM 3765 C C . GLY B 1 128 ? 2.053 6.449 21.328 1 96.38 128 GLY B C 1
ATOM 3766 O O . GLY B 1 128 ? 2.705 5.418 21.484 1 96.38 128 GLY B O 1
ATOM 3767 N N . ALA B 1 129 ? 2.283 7.34 20.328 1 97.75 129 ALA B N 1
ATOM 3768 C CA . ALA B 1 129 ? 3.422 7.316 19.422 1 97.75 129 ALA B CA 1
ATOM 3769 C C . ALA B 1 129 ? 3.775 8.727 18.953 1 97.75 129 ALA B C 1
ATOM 3771 O O . ALA B 1 129 ? 2.918 9.609 18.922 1 97.75 129 ALA B O 1
ATOM 3772 N N . ARG B 1 130 ? 4.996 8.891 18.672 1 97.88 130 ARG B N 1
ATOM 3773 C CA . ARG B 1 130 ? 5.328 10.133 17.984 1 97.88 130 ARG B CA 1
ATOM 3774 C C . ARG B 1 130 ? 4.703 10.18 16.609 1 97.88 130 ARG B C 1
ATOM 3776 O O . ARG B 1 130 ? 4.492 9.141 15.977 1 97.88 130 ARG B O 1
ATOM 3783 N N . TRP B 1 131 ? 4.371 11.367 16.172 1 98.38 131 TRP B N 1
ATOM 3784 C CA . TRP B 1 131 ? 3.746 11.414 14.852 1 98.38 131 TRP B CA 1
ATOM 3785 C C . TRP B 1 131 ? 4.039 12.742 14.164 1 98.38 131 TRP B C 1
ATOM 3787 O O . TRP B 1 131 ? 4.348 13.734 14.82 1 98.38 131 TRP B O 1
ATOM 3797 N N . VAL B 1 132 ? 4.02 12.672 12.828 1 98.62 132 VAL B N 1
ATOM 3798 C CA . VAL B 1 132 ? 4.141 13.859 11.992 1 98.62 132 VAL B CA 1
ATOM 3799 C C . VAL B 1 132 ? 3.314 13.688 10.719 1 98.62 132 VAL B C 1
ATOM 3801 O O . VAL B 1 132 ? 3.168 12.57 10.211 1 98.62 132 VAL B O 1
ATOM 3804 N N . LEU B 1 133 ? 2.723 14.734 10.328 1 98.38 133 LEU B N 1
ATOM 3805 C CA . LEU B 1 133 ? 1.964 14.781 9.078 1 98.38 133 LEU B CA 1
ATOM 3806 C C . LEU B 1 133 ? 2.582 15.781 8.102 1 98.38 133 LEU B C 1
ATOM 3808 O O . LEU B 1 133 ? 3.113 16.812 8.523 1 98.38 133 LEU B O 1
ATOM 3812 N N . THR B 1 134 ? 2.586 15.391 6.828 1 98.69 134 THR B N 1
ATOM 3813 C CA . THR B 1 134 ? 3.068 16.297 5.797 1 98.69 134 THR B CA 1
ATOM 3814 C C . THR B 1 134 ? 2.232 16.172 4.527 1 98.69 134 THR B C 1
ATOM 3816 O O . THR B 1 134 ? 1.273 15.398 4.484 1 98.69 134 THR B O 1
ATOM 3819 N N . MET B 1 135 ? 2.492 17.078 3.596 1 97.81 135 MET B N 1
ATOM 3820 C CA . MET B 1 135 ? 1.809 17.078 2.307 1 97.81 135 MET B CA 1
ATOM 3821 C C . MET B 1 135 ? 2.791 16.828 1.169 1 97.81 135 MET B C 1
ATOM 3823 O O . MET B 1 135 ? 3.844 17.453 1.096 1 97.81 135 MET B O 1
ATOM 3827 N N . PHE B 1 136 ? 2.5 15.844 0.383 1 98.44 136 PHE B N 1
ATOM 3828 C CA . PHE B 1 136 ? 3.193 15.641 -0.882 1 98.44 136 PHE B CA 1
ATOM 3829 C C . PHE B 1 136 ? 2.443 16.312 -2.027 1 98.44 136 PHE B C 1
ATOM 3831 O O . PHE B 1 136 ? 1.222 16.172 -2.137 1 98.44 136 PHE B O 1
ATOM 3838 N N . PRO B 1 137 ? 3.176 17.062 -2.855 1 98.12 137 PRO B N 1
ATOM 3839 C CA . PRO B 1 137 ? 2.49 17.75 -3.953 1 98.12 137 PRO B CA 1
ATOM 3840 C C . PRO B 1 137 ? 2.012 16.797 -5.043 1 98.12 137 PRO B C 1
ATOM 3842 O O . PRO B 1 137 ? 2.824 16.109 -5.664 1 98.12 137 PRO B O 1
ATOM 3845 N N . THR B 1 138 ? 0.715 16.703 -5.191 1 97.81 138 THR B N 1
ATOM 3846 C CA . THR B 1 138 ? 0.103 15.898 -6.238 1 97.81 138 THR B CA 1
ATOM 3847 C C . THR B 1 138 ? -0.629 16.781 -7.246 1 97.81 138 THR B C 1
ATOM 3849 O O . THR B 1 138 ? -0.812 17.969 -7.012 1 97.81 138 THR B O 1
ATOM 3852 N N . GLN B 1 139 ? -1.095 16.203 -8.391 1 97.5 139 GLN B N 1
ATOM 3853 C CA . GLN B 1 139 ? -1.89 16.906 -9.383 1 97.5 139 GLN B CA 1
ATOM 3854 C C . GLN B 1 139 ? -3.189 17.438 -8.781 1 97.5 139 GLN B C 1
ATOM 3856 O O . GLN B 1 139 ? -3.592 18.562 -9.047 1 97.5 139 GLN B O 1
ATOM 3861 N N . ALA B 1 140 ? -3.793 16.641 -7.953 1 96.12 140 ALA B N 1
ATOM 3862 C CA . ALA B 1 140 ? -5.066 17.016 -7.344 1 96.12 140 ALA B CA 1
ATOM 3863 C C . ALA B 1 140 ? -4.898 18.219 -6.418 1 96.12 140 ALA B C 1
ATOM 3865 O O . ALA B 1 140 ? -5.695 19.156 -6.457 1 96.12 140 ALA B O 1
ATOM 3866 N N . GLN B 1 141 ? -3.861 18.203 -5.652 1 94.81 141 GLN B N 1
ATOM 3867 C CA . GLN B 1 141 ? -3.604 19.312 -4.734 1 94.81 141 GLN B CA 1
ATOM 3868 C C . GLN B 1 141 ? -3.246 20.594 -5.496 1 94.81 141 GLN B C 1
ATOM 3870 O O . GLN B 1 141 ? -3.66 21.688 -5.113 1 94.81 141 GLN B O 1
ATOM 3875 N N . ALA B 1 142 ? -2.453 20.406 -6.531 1 96.44 142 ALA B N 1
ATOM 3876 C CA . ALA B 1 142 ? -2.09 21.547 -7.375 1 96.44 142 ALA B CA 1
ATOM 3877 C C . ALA B 1 142 ? -3.328 22.203 -7.988 1 96.44 142 ALA B C 1
ATOM 3879 O O . ALA B 1 142 ? -3.449 23.422 -8.008 1 96.44 142 ALA B O 1
ATOM 3880 N N . MET B 1 143 ? -4.238 21.359 -8.461 1 94.62 143 MET B N 1
ATOM 3881 C CA . MET B 1 143 ? -5.484 21.844 -9.047 1 94.62 143 MET B CA 1
ATOM 3882 C C . MET B 1 143 ? -6.301 22.625 -8.023 1 94.62 143 MET B C 1
ATOM 3884 O O . MET B 1 143 ? -6.82 23.703 -8.328 1 94.62 143 MET B O 1
ATOM 3888 N N . ASP B 1 144 ? -6.391 22.125 -6.859 1 91.06 144 ASP B N 1
ATOM 3889 C CA . ASP B 1 144 ? -7.141 22.797 -5.801 1 91.06 144 ASP B CA 1
ATOM 3890 C C . ASP B 1 144 ? -6.512 24.141 -5.449 1 91.06 144 ASP B C 1
ATOM 3892 O O . ASP B 1 144 ? -7.219 25.078 -5.098 1 91.06 144 ASP B O 1
ATOM 3896 N N . ALA B 1 145 ? -5.246 24.219 -5.574 1 92.44 145 ALA B N 1
ATOM 3897 C CA . ALA B 1 145 ? -4.52 25.438 -5.23 1 92.44 145 ALA B CA 1
ATOM 3898 C C . ALA B 1 145 ? -4.5 26.422 -6.398 1 92.44 145 ALA B C 1
ATOM 3900 O O . ALA B 1 145 ? -4.012 27.547 -6.27 1 92.44 145 ALA B O 1
ATOM 3901 N N . GLY B 1 146 ? -5.02 26 -7.574 1 93.69 146 GLY B N 1
ATOM 3902 C CA . GLY B 1 146 ? -4.988 26.844 -8.758 1 93.69 146 GLY B CA 1
ATOM 3903 C C . GLY B 1 146 ? -3.592 27.047 -9.32 1 93.69 146 GLY B C 1
ATOM 3904 O O . GLY B 1 146 ? -3.25 28.125 -9.781 1 93.69 146 GLY B O 1
ATOM 3905 N N . MET B 1 147 ? -2.77 25.984 -9.219 1 96.5 147 MET B N 1
ATOM 3906 C CA . MET B 1 147 ? -1.383 26.047 -9.672 1 96.5 147 MET B CA 1
ATOM 3907 C C . MET B 1 147 ? -1.07 24.875 -10.602 1 96.5 147 MET B C 1
ATOM 3909 O O . MET B 1 147 ? -1.715 23.828 -10.523 1 96.5 147 MET B O 1
ATOM 3913 N N . SER B 1 148 ? -0.072 25.109 -11.562 1 97.56 148 SER B N 1
ATOM 3914 C CA . SER B 1 148 ? 0.508 23.953 -12.227 1 97.56 148 SER B CA 1
ATOM 3915 C C . SER B 1 148 ? 1.221 23.047 -11.227 1 97.56 148 SER B C 1
ATOM 3917 O O . SER B 1 148 ? 1.543 23.469 -10.117 1 97.56 148 SER B O 1
ATOM 3919 N N . LEU B 1 149 ? 1.403 21.797 -11.531 1 97.44 149 LEU B N 1
ATOM 3920 C CA . LEU B 1 149 ? 2.109 20.906 -10.633 1 97.44 149 LEU B CA 1
ATOM 3921 C C . LEU B 1 149 ? 3.492 21.438 -10.289 1 97.44 149 LEU B C 1
ATOM 3923 O O . LEU B 1 149 ? 3.91 21.406 -9.133 1 97.44 149 LEU B O 1
ATOM 3927 N N . GLU B 1 150 ? 4.219 21.906 -11.305 1 97.56 150 GLU B N 1
ATOM 3928 C CA . GLU B 1 150 ? 5.559 22.438 -11.086 1 97.56 150 GLU B CA 1
ATOM 3929 C C . GLU B 1 150 ? 5.527 23.609 -10.102 1 97.56 150 GLU B C 1
ATOM 3931 O O . GLU B 1 150 ? 6.352 23.672 -9.188 1 97.56 150 GLU B O 1
ATOM 3936 N N . GLU B 1 151 ? 4.57 24.484 -10.281 1 97.38 151 GLU B N 1
ATOM 3937 C CA . GLU B 1 151 ? 4.41 25.609 -9.375 1 97.38 151 GLU B CA 1
ATOM 3938 C C . GLU B 1 151 ? 4.078 25.141 -7.957 1 97.38 151 GLU B C 1
ATOM 3940 O O . GLU B 1 151 ? 4.602 25.672 -6.98 1 97.38 151 GLU B O 1
ATOM 3945 N N . TYR B 1 152 ? 3.227 24.172 -7.859 1 97.56 152 TYR B N 1
ATOM 3946 C CA . TYR B 1 152 ? 2.812 23.672 -6.555 1 97.56 152 TYR B CA 1
ATOM 3947 C C . TYR B 1 152 ? 3.953 22.938 -5.863 1 97.56 152 TYR B C 1
ATOM 3949 O O . TYR B 1 152 ? 4.109 23.031 -4.645 1 97.56 152 TYR B O 1
ATOM 3957 N N . GLU B 1 153 ? 4.707 22.141 -6.605 1 97.94 153 GLU B N 1
ATOM 3958 C CA . GLU B 1 153 ? 5.91 21.531 -6.055 1 97.94 153 GLU B CA 1
ATOM 3959 C C . GLU B 1 153 ? 6.84 22.578 -5.449 1 97.94 153 GLU B C 1
ATOM 3961 O O . GLU B 1 153 ? 7.309 22.422 -4.316 1 97.94 153 GLU B O 1
ATOM 3966 N N . ASP B 1 154 ? 7.125 23.625 -6.238 1 98 154 ASP B N 1
ATOM 3967 C CA . ASP B 1 154 ? 7.984 24.688 -5.742 1 98 154 ASP B CA 1
ATOM 3968 C C . ASP B 1 154 ? 7.41 25.312 -4.469 1 98 154 ASP B C 1
ATOM 3970 O O . ASP B 1 154 ? 8.148 25.578 -3.518 1 98 154 ASP B O 1
ATOM 3974 N N . PHE B 1 155 ? 6.125 25.531 -4.457 1 97.94 155 PHE B N 1
ATOM 3975 C CA . PHE B 1 155 ? 5.434 26.078 -3.299 1 97.94 155 PHE B CA 1
ATOM 3976 C C . PHE B 1 155 ? 5.602 25.172 -2.086 1 97.94 155 PHE B C 1
ATOM 3978 O O . PHE B 1 155 ? 6.012 25.625 -1.017 1 97.94 155 PHE B O 1
ATOM 3985 N N . VAL B 1 156 ? 5.316 23.844 -2.256 1 98.44 156 VAL B N 1
ATOM 3986 C CA . VAL B 1 156 ? 5.324 22.891 -1.149 1 98.44 156 VAL B CA 1
ATOM 3987 C C . VAL B 1 156 ? 6.742 22.75 -0.602 1 98.44 156 VAL B C 1
ATOM 3989 O O . VAL B 1 156 ? 6.961 22.844 0.608 1 98.44 156 VAL B O 1
ATOM 3992 N N . TYR B 1 157 ? 7.703 22.578 -1.445 1 98.38 157 TYR B N 1
ATOM 3993 C CA . TYR B 1 157 ? 9.055 22.281 -0.979 1 98.38 157 TYR B CA 1
ATOM 3994 C C . TYR B 1 157 ? 9.695 23.531 -0.372 1 98.38 157 TYR B C 1
ATOM 3996 O O . TYR B 1 157 ? 10.516 23.438 0.542 1 98.38 157 TYR B O 1
ATOM 4004 N N . SER B 1 158 ? 9.305 24.719 -0.851 1 98.06 158 SER B N 1
ATOM 4005 C CA . SER B 1 158 ? 9.758 25.938 -0.207 1 98.06 158 SER B CA 1
ATOM 4006 C C . SER B 1 158 ? 9.219 26.047 1.215 1 98.06 158 SER B C 1
ATOM 4008 O O . SER B 1 158 ? 9.875 26.625 2.092 1 98.06 158 SER B O 1
ATOM 4010 N N . ALA B 1 159 ? 8.047 25.5 1.432 1 98.44 159 ALA B N 1
ATOM 4011 C CA . ALA B 1 159 ? 7.363 25.578 2.723 1 98.44 159 ALA B CA 1
ATOM 4012 C C . ALA B 1 159 ? 7.918 24.547 3.695 1 98.44 159 ALA B C 1
ATOM 4014 O O . ALA B 1 159 ? 8.055 24.812 4.891 1 98.44 159 ALA B O 1
ATOM 4015 N N . VAL B 1 160 ? 8.242 23.344 3.168 1 98.5 160 VAL B N 1
ATOM 4016 C CA . VAL B 1 160 ? 8.523 22.219 4.051 1 98.5 160 VAL B CA 1
ATOM 4017 C C . VAL B 1 160 ? 10.023 22.109 4.309 1 98.5 160 VAL B C 1
ATOM 4019 O O . VAL B 1 160 ? 10.445 21.656 5.367 1 98.5 160 VAL B O 1
ATOM 4022 N N . ASN B 1 161 ? 10.828 22.453 3.336 1 98 161 ASN B N 1
ATOM 4023 C CA . ASN B 1 161 ? 12.273 22.312 3.438 1 98 161 ASN B CA 1
ATOM 4024 C C . ASN B 1 161 ? 12.922 23.609 3.928 1 98 161 ASN B C 1
ATOM 4026 O O . ASN B 1 161 ? 13.75 24.188 3.229 1 98 161 ASN B O 1
ATOM 4030 N N . VAL B 1 162 ? 12.609 24.016 5.113 1 97.88 162 VAL B N 1
ATOM 4031 C CA . VAL B 1 162 ? 13.172 25.203 5.746 1 97.88 162 VAL B CA 1
ATOM 4032 C C . VAL B 1 162 ? 14.094 24.797 6.895 1 97.88 162 VAL B C 1
ATOM 4034 O O . VAL B 1 162 ? 14.109 23.625 7.297 1 97.88 162 VAL B O 1
ATOM 4037 N N . ASP B 1 163 ? 14.914 25.75 7.367 1 97.31 163 ASP B N 1
ATOM 4038 C CA . ASP B 1 163 ? 15.742 25.531 8.547 1 97.31 163 ASP B CA 1
ATOM 4039 C C . ASP B 1 163 ? 14.922 25.656 9.828 1 97.31 163 ASP B C 1
ATOM 4041 O O . ASP B 1 163 ? 14.891 26.734 10.445 1 97.31 163 ASP B O 1
ATOM 4045 N N . TYR B 1 164 ? 14.352 24.578 10.281 1 97.88 164 TYR B N 1
ATOM 4046 C CA . TYR B 1 164 ? 13.438 24.578 11.422 1 97.88 164 TYR B CA 1
ATOM 4047 C C . TYR B 1 164 ? 14.156 25 12.695 1 97.88 164 TYR B C 1
ATOM 4049 O O . TYR B 1 164 ? 13.547 25.578 13.602 1 97.88 164 TYR B O 1
ATOM 4057 N N . GLU B 1 165 ? 15.43 24.734 12.789 1 96.75 165 GLU B N 1
ATOM 4058 C CA . GLU B 1 165 ? 16.188 25.172 13.961 1 96.75 165 GLU B CA 1
ATOM 4059 C C . GLU B 1 165 ? 16.312 26.688 14.016 1 96.75 165 GLU B C 1
ATOM 4061 O O . GLU B 1 165 ? 16.094 27.297 15.062 1 96.75 165 GLU B O 1
ATOM 4066 N N . ALA B 1 166 ? 16.688 27.219 12.898 1 96.69 166 ALA B N 1
ATOM 4067 C CA . ALA B 1 166 ? 16.75 28.672 12.828 1 96.69 166 ALA B CA 1
ATOM 4068 C C . ALA B 1 166 ? 15.383 29.297 13.078 1 96.69 166 ALA B C 1
ATOM 4070 O O . ALA B 1 166 ? 15.273 30.328 13.75 1 96.69 166 ALA B O 1
ATOM 4071 N N . MET B 1 167 ? 14.367 28.719 12.547 1 96.94 167 MET B N 1
ATOM 4072 C CA . MET B 1 167 ? 13 29.203 12.734 1 96.94 167 MET B CA 1
ATOM 4073 C C . MET B 1 167 ? 12.602 29.141 14.203 1 96.94 167 MET B C 1
ATOM 4075 O O . MET B 1 167 ? 12 30.078 14.727 1 96.94 167 MET B O 1
ATOM 4079 N N . LEU B 1 168 ? 12.953 28.047 14.844 1 97.81 168 LEU B N 1
ATOM 4080 C CA . LEU B 1 168 ? 12.648 27.875 16.266 1 97.81 168 LEU B CA 1
ATOM 4081 C C . LEU B 1 168 ? 13.32 28.969 17.094 1 97.81 168 LEU B C 1
ATOM 4083 O O . LEU B 1 168 ? 12.703 29.547 17.984 1 97.81 168 LEU B O 1
ATOM 4087 N N . GLN B 1 169 ? 14.539 29.234 16.781 1 96.94 169 GLN B N 1
ATOM 4088 C CA . GLN B 1 169 ? 15.266 30.266 17.516 1 96.94 169 GLN B CA 1
ATOM 4089 C C . GLN B 1 169 ? 14.594 31.625 17.375 1 96.94 169 GLN B C 1
ATOM 4091 O O . GLN B 1 169 ? 14.461 32.375 18.359 1 96.94 169 GLN B O 1
ATOM 4096 N N . SER B 1 170 ? 14.211 31.906 16.172 1 95.25 170 SER B N 1
ATOM 4097 C CA . SER B 1 170 ? 13.5 33.156 15.938 1 95.25 170 SER B CA 1
ATOM 4098 C C . SER B 1 170 ? 12.18 33.188 16.688 1 95.25 170 SER B C 1
ATOM 4100 O O . SER B 1 170 ? 11.828 34.219 17.281 1 95.25 170 SER B O 1
ATOM 4102 N N . MET B 1 171 ? 11.477 32.125 16.688 1 97.69 171 MET B N 1
ATOM 4103 C CA . MET B 1 171 ? 10.188 32.031 17.359 1 97.69 171 MET B CA 1
ATOM 4104 C C . MET B 1 171 ? 10.359 32.156 18.875 1 97.69 171 MET B C 1
ATOM 4106 O O . MET B 1 171 ? 9.539 32.781 19.547 1 97.69 171 MET B O 1
ATOM 4110 N N . LEU B 1 172 ? 11.406 31.562 19.344 1 97.62 172 LEU B N 1
ATOM 4111 C CA . LEU B 1 172 ? 11.672 31.625 20.781 1 97.62 172 LEU B CA 1
ATOM 4112 C C . LEU B 1 172 ? 11.953 33.062 21.234 1 97.62 172 LEU B C 1
ATOM 4114 O O . LEU B 1 172 ? 11.438 33.5 22.25 1 97.62 172 LEU B O 1
ATOM 4118 N N . ALA B 1 173 ? 12.711 33.719 20.469 1 96.5 173 ALA B N 1
ATOM 4119 C CA . ALA B 1 173 ? 13 35.125 20.781 1 96.5 173 ALA B CA 1
ATOM 4120 C C . ALA B 1 173 ? 11.719 35.938 20.812 1 96.5 173 ALA B C 1
ATOM 4122 O O . ALA B 1 173 ? 11.508 36.75 21.719 1 96.5 173 ALA B O 1
ATOM 4123 N N . ALA B 1 174 ? 10.898 35.75 19.891 1 97.06 174 ALA B N 1
ATOM 4124 C CA . ALA B 1 174 ? 9.641 36.5 19.812 1 97.06 174 ALA B CA 1
ATOM 4125 C C . ALA B 1 174 ? 8.695 36.062 20.938 1 97.06 174 ALA B C 1
ATOM 4127 O O . ALA B 1 174 ? 8.086 36.938 21.594 1 97.06 174 ALA B O 1
ATOM 4128 N N . SER B 1 175 ? 8.547 34.781 21.156 1 97.19 175 SER B N 1
ATOM 4129 C CA . SER B 1 175 ? 7.598 34.25 22.125 1 97.19 175 SER B CA 1
ATOM 4130 C C . SER B 1 175 ? 7.941 34.719 23.531 1 97.19 175 SER B C 1
ATOM 4132 O O . SER B 1 175 ? 7.051 34.875 24.375 1 97.19 175 SER B O 1
ATOM 4134 N N . GLU B 1 176 ? 9.219 34.906 23.781 1 97.31 176 GLU B N 1
ATOM 4135 C CA . GLU B 1 176 ? 9.625 35.406 25.078 1 97.31 176 GLU B CA 1
ATOM 4136 C C . GLU B 1 176 ? 8.961 36.781 25.375 1 97.31 176 GLU B C 1
ATOM 4138 O O . GLU B 1 176 ? 8.523 37.031 26.5 1 97.31 176 GLU B O 1
ATOM 4143 N N . LYS B 1 177 ? 8.891 37.562 24.422 1 97.69 177 LYS B N 1
ATOM 4144 C CA . LYS B 1 177 ? 8.227 38.875 24.562 1 97.69 177 LYS B CA 1
ATOM 4145 C C . LYS B 1 177 ? 6.723 38.688 24.75 1 97.69 177 LYS B C 1
ATOM 4147 O O . LYS B 1 177 ? 6.105 39.375 25.562 1 97.69 177 LYS B O 1
ATOM 4152 N N . PHE B 1 178 ? 6.152 37.812 24 1 98.25 178 PHE B N 1
ATOM 4153 C CA . PHE B 1 178 ? 4.723 37.562 24.109 1 98.25 178 PHE B CA 1
ATOM 4154 C C . PHE B 1 178 ? 4.379 37 25.484 1 98.25 178 PHE B C 1
ATOM 4156 O O . PHE B 1 178 ? 3.387 37.406 26.094 1 98.25 178 PHE B O 1
ATOM 4163 N N . ASN B 1 179 ? 5.207 36.062 25.953 1 97.69 179 ASN B N 1
ATOM 4164 C CA . ASN B 1 179 ? 4.969 35.438 27.234 1 97.69 179 ASN B CA 1
ATOM 4165 C C . ASN B 1 179 ? 5.008 36.438 28.375 1 97.69 179 ASN B C 1
ATOM 4167 O O . ASN B 1 179 ? 4.371 36.219 29.406 1 97.69 179 ASN B O 1
ATOM 4171 N N . ALA B 1 180 ? 5.688 37.469 28.141 1 97.44 180 ALA B N 1
ATOM 4172 C CA . ALA B 1 180 ? 5.828 38.5 29.172 1 97.44 180 ALA B CA 1
ATOM 4173 C C . ALA B 1 180 ? 4.688 39.5 29.109 1 97.44 180 ALA B C 1
ATOM 4175 O O . ALA B 1 180 ? 4.477 40.281 30.047 1 97.44 180 ALA B O 1
ATOM 4176 N N . ALA B 1 181 ? 3.957 39.469 28.062 1 98.06 181 ALA B N 1
ATOM 4177 C CA . ALA B 1 181 ? 2.9 40.438 27.844 1 98.06 181 ALA B CA 1
ATOM 4178 C C . ALA B 1 181 ? 1.55 39.906 28.312 1 98.06 181 ALA B C 1
ATOM 4180 O O . ALA B 1 181 ? 1.399 38.719 28.578 1 98.06 181 ALA B O 1
ATOM 4181 N N . SER B 1 182 ? 0.596 40.812 28.453 1 98.19 182 SER B N 1
ATOM 4182 C CA . SER B 1 182 ? -0.767 40.438 28.812 1 98.19 182 SER B CA 1
ATOM 4183 C C . SER B 1 182 ? -1.717 40.594 27.625 1 98.19 182 SER B C 1
ATOM 4185 O O . SER B 1 182 ? -2.695 39.844 27.516 1 98.19 182 SER B O 1
ATOM 4187 N N . LYS B 1 183 ? -1.39 41.562 26.781 1 98.31 183 LYS B N 1
ATOM 4188 C CA . LYS B 1 183 ? -2.289 41.875 25.688 1 98.31 183 LYS B CA 1
ATOM 4189 C C . LYS B 1 183 ? -1.534 41.938 24.359 1 98.31 183 LYS B C 1
ATOM 4191 O O . LYS B 1 183 ? -0.431 42.5 24.297 1 98.31 183 LYS B O 1
ATOM 4196 N N . VAL B 1 184 ? -2.162 41.344 23.406 1 98.81 184 VAL B N 1
ATOM 4197 C CA . VAL B 1 184 ? -1.698 41.438 22.016 1 98.81 184 VAL B CA 1
ATOM 4198 C C . VAL B 1 184 ? -2.68 42.281 21.203 1 98.81 184 VAL B C 1
ATOM 4200 O O . VAL B 1 184 ? -3.855 41.938 21.094 1 98.81 184 VAL B O 1
ATOM 4203 N N . ARG B 1 185 ? -2.25 43.375 20.719 1 98.88 185 ARG B N 1
ATOM 4204 C CA . ARG B 1 185 ? -3.068 44.156 19.828 1 98.88 185 ARG B CA 1
ATOM 4205 C C . ARG B 1 185 ? -2.604 44.031 18.391 1 98.88 185 ARG B C 1
ATOM 4207 O O . ARG B 1 185 ? -1.412 44.156 18.094 1 98.88 185 ARG B O 1
ATOM 4214 N N . ILE B 1 186 ? -3.484 43.688 17.531 1 98.88 186 ILE B N 1
ATOM 4215 C CA . ILE B 1 186 ? -3.25 43.531 16.094 1 98.88 186 ILE B CA 1
ATOM 4216 C C . ILE B 1 186 ? -3.9 44.656 15.32 1 98.88 186 ILE B C 1
ATOM 4218 O O . ILE B 1 186 ? -5.109 44.875 15.43 1 98.88 186 ILE B O 1
ATOM 4222 N N . VAL B 1 187 ? -3.113 45.344 14.555 1 98.81 187 VAL B N 1
ATOM 4223 C CA . VAL B 1 187 ? -3.611 46.469 13.773 1 98.81 187 VAL B CA 1
ATOM 4224 C C . VAL B 1 187 ? -3.273 46.25 12.297 1 98.81 187 VAL B C 1
ATOM 4226 O O . VAL B 1 187 ? -2.135 45.938 11.953 1 98.81 187 VAL B O 1
ATOM 4229 N N . ALA B 1 188 ? -4.18 46.438 11.438 1 98.44 188 ALA B N 1
ATOM 4230 C CA . ALA B 1 188 ? -4.062 46.375 9.984 1 98.44 188 ALA B CA 1
ATOM 4231 C C . ALA B 1 188 ? -5.281 47 9.312 1 98.44 188 ALA B C 1
ATOM 4233 O O . ALA B 1 188 ? -6.152 47.562 9.984 1 98.44 188 ALA B O 1
ATOM 4234 N N . LYS B 1 189 ? -5.289 47 7.945 1 97.69 189 LYS B N 1
ATOM 4235 C CA . LYS B 1 189 ? -6.465 47.5 7.246 1 97.69 189 LYS B CA 1
ATOM 4236 C C . LYS B 1 189 ? -7.738 46.812 7.73 1 97.69 189 LYS B C 1
ATOM 4238 O O . LYS B 1 189 ? -7.832 45.594 7.711 1 97.69 189 LYS B O 1
ATOM 4243 N N . GLU B 1 190 ? -8.68 47.562 8.211 1 98.25 190 GLU B N 1
ATOM 4244 C CA . GLU B 1 190 ? -9.977 47.094 8.711 1 98.25 190 GLU B CA 1
ATOM 4245 C C . GLU B 1 190 ? -9.805 46.156 9.906 1 98.25 190 GLU B C 1
ATOM 4247 O O . GLU B 1 190 ? -10.617 45.25 10.109 1 98.25 190 GLU B O 1
ATOM 4252 N N . THR B 1 191 ? -8.742 46.344 10.609 1 98.69 191 THR B N 1
ATOM 4253 C CA . THR B 1 191 ? -8.438 45.469 11.742 1 98.69 191 THR B CA 1
ATOM 4254 C C . THR B 1 191 ? -7.855 46.25 12.898 1 98.69 191 THR B C 1
ATOM 4256 O O . THR B 1 191 ? -6.926 47.031 12.711 1 98.69 191 THR B O 1
ATOM 4259 N N . ASP B 1 192 ? -8.383 46.219 13.992 1 98.88 192 ASP B N 1
ATOM 4260 C CA . ASP B 1 192 ? -7.918 46.688 15.297 1 98.88 192 ASP B CA 1
ATOM 4261 C C . ASP B 1 192 ? -8.484 45.812 16.422 1 98.88 192 ASP B C 1
ATOM 4263 O O . ASP B 1 192 ? -9.609 46.031 16.875 1 98.88 192 ASP B O 1
ATOM 4267 N N . LEU B 1 193 ? -7.703 44.812 16.781 1 98.81 193 LEU B N 1
ATOM 4268 C CA . LEU B 1 193 ? -8.18 43.75 17.672 1 98.81 193 LEU B CA 1
ATOM 4269 C C . LEU B 1 193 ? -7.207 43.531 18.828 1 98.81 193 LEU B C 1
ATOM 4271 O O . LEU B 1 193 ? -5.988 43.5 18.625 1 98.81 193 LEU B O 1
ATOM 4275 N N . THR B 1 194 ? -7.688 43.438 19.984 1 98.88 194 THR B N 1
ATOM 4276 C CA . THR B 1 194 ? -6.871 43.156 21.156 1 98.88 194 THR B CA 1
ATOM 4277 C C . THR B 1 194 ? -7.254 41.812 21.75 1 98.88 194 THR B C 1
ATOM 4279 O O . THR B 1 194 ? -8.43 41.531 22.031 1 98.88 194 THR B O 1
ATOM 4282 N N . VAL B 1 195 ? -6.297 41 21.953 1 98.62 195 VAL B N 1
ATOM 4283 C CA . VAL B 1 195 ? -6.469 39.656 22.484 1 98.62 195 VAL B CA 1
ATOM 4284 C C . VAL B 1 195 ? -5.695 39.5 23.797 1 98.62 195 VAL B C 1
ATOM 4286 O O . VAL B 1 195 ? -4.531 39.906 23.891 1 98.62 195 VAL B O 1
ATOM 4289 N N . ASP B 1 196 ? -6.348 39 24.812 1 98.19 196 ASP B N 1
ATOM 4290 C CA . ASP B 1 196 ? -5.719 38.812 26.125 1 98.19 196 ASP B CA 1
ATOM 4291 C C . ASP B 1 196 ? -5.004 37.469 26.203 1 98.19 196 ASP B C 1
ATOM 4293 O O . ASP B 1 196 ? -5.598 36.438 25.938 1 98.19 196 ASP B O 1
ATOM 4297 N N . ILE B 1 197 ? -3.689 37.5 26.547 1 97.62 197 ILE B N 1
ATOM 4298 C CA . ILE B 1 197 ? -2.92 36.25 26.688 1 97.62 197 ILE B CA 1
ATOM 4299 C C . ILE B 1 197 ? -2.229 36.25 28.047 1 97.62 197 ILE B C 1
ATOM 4301 O O . ILE B 1 197 ? -1.201 35.594 28.234 1 97.62 197 ILE B O 1
ATOM 4305 N N . ALA B 1 198 ? -2.742 37 28.984 1 96.44 198 ALA B N 1
ATOM 4306 C CA . ALA B 1 198 ? -2.133 37.094 30.312 1 96.44 198 ALA B CA 1
ATOM 4307 C C . ALA B 1 198 ? -2.039 35.719 30.953 1 96.44 198 ALA B C 1
ATOM 4309 O O . ALA B 1 198 ? -3.033 35 31.031 1 96.44 198 ALA B O 1
ATOM 4310 N N . GLY B 1 199 ? -0.862 35.375 31.406 1 94.56 199 GLY B N 1
ATOM 4311 C CA . GLY B 1 199 ? -0.642 34.125 32.094 1 94.56 199 GLY B CA 1
ATOM 4312 C C . GLY B 1 199 ? -0.59 32.938 31.172 1 94.56 199 GLY B C 1
ATOM 4313 O O . GLY B 1 199 ? -0.447 31.797 31.609 1 94.56 199 GLY B O 1
ATOM 4314 N N . ARG B 1 200 ? -0.731 33.188 29.875 1 95.56 200 ARG B N 1
ATOM 4315 C CA . ARG B 1 200 ? -0.652 32.125 28.906 1 95.56 200 ARG B CA 1
ATOM 4316 C C . ARG B 1 200 ? 0.78 31.922 28.422 1 95.56 200 ARG B C 1
ATOM 4318 O O . ARG B 1 200 ? 1.616 32.812 28.562 1 95.56 200 ARG B O 1
ATOM 4325 N N . LYS B 1 201 ? 1.038 30.719 27.922 1 96.12 201 LYS B N 1
ATOM 4326 C CA . LYS B 1 201 ? 2.357 30.391 27.375 1 96.12 201 LYS B CA 1
ATOM 4327 C C . LYS B 1 201 ? 2.266 29.953 25.922 1 96.12 201 LYS B C 1
ATOM 4329 O O . LYS B 1 201 ? 1.349 29.219 25.547 1 96.12 201 LYS B O 1
ATOM 4334 N N . ALA B 1 202 ? 3.223 30.406 25.188 1 97.56 202 ALA B N 1
ATOM 4335 C CA . ALA B 1 202 ? 3.271 30.062 23.781 1 97.56 202 ALA B CA 1
ATOM 4336 C C . ALA B 1 202 ? 3.574 28.594 23.578 1 97.56 202 ALA B C 1
ATOM 4338 O O . ALA B 1 202 ? 4.398 28.016 24.281 1 97.56 202 ALA B O 1
ATOM 4339 N N . VAL B 1 203 ? 2.887 28 22.641 1 97.44 203 VAL B N 1
ATOM 4340 C CA . VAL B 1 203 ? 3.213 26.656 22.156 1 97.44 203 VAL B CA 1
ATOM 4341 C C . VAL B 1 203 ? 3.99 26.766 20.844 1 97.44 203 VAL B C 1
ATOM 4343 O O . VAL B 1 203 ? 3.518 27.375 19.875 1 97.44 203 VAL B O 1
ATOM 4346 N N . MET B 1 204 ? 5.176 26.203 20.812 1 97.5 204 MET B N 1
ATOM 4347 C CA . MET B 1 204 ? 6.062 26.281 19.656 1 97.5 204 MET B CA 1
ATOM 4348 C C . MET B 1 204 ? 5.777 25.156 18.656 1 97.5 204 MET B C 1
ATOM 4350 O O . MET B 1 204 ? 5.664 24 19.047 1 97.5 204 MET B O 1
ATOM 4354 N N . CYS B 1 205 ? 5.574 25.5 17.453 1 97.81 205 CYS B N 1
ATOM 4355 C CA . CYS B 1 205 ? 5.383 24.562 16.344 1 97.81 205 CYS B CA 1
ATOM 4356 C C . CYS B 1 205 ? 6.484 24.703 15.305 1 97.81 205 CYS B C 1
ATOM 4358 O O . CYS B 1 205 ? 6.363 25.5 14.375 1 97.81 205 CYS B O 1
ATOM 4360 N N . ALA B 1 206 ? 7.449 23.859 15.406 1 98.12 206 ALA B N 1
ATOM 4361 C CA . ALA B 1 206 ? 8.656 24 14.602 1 98.12 206 ALA B CA 1
ATOM 4362 C C . ALA B 1 206 ? 8.969 22.719 13.844 1 98.12 206 ALA B C 1
ATOM 4364 O O . ALA B 1 206 ? 10.109 22.25 13.836 1 98.12 206 ALA B O 1
ATOM 4365 N N . GLY B 1 207 ? 7.914 22.094 13.273 1 98.12 207 GLY B N 1
ATOM 4366 C CA . GLY B 1 207 ? 8.125 20.969 12.383 1 98.12 207 GLY B CA 1
ATOM 4367 C C . GLY B 1 207 ? 8.117 19.625 13.102 1 98.12 207 GLY B C 1
ATOM 4368 O O . GLY B 1 207 ? 8.617 18.625 12.578 1 98.12 207 GLY B O 1
ATOM 4369 N N . TYR B 1 208 ? 7.59 19.531 14.305 1 96.88 208 TYR B N 1
ATOM 4370 C CA . TYR B 1 208 ? 7.625 18.297 15.086 1 96.88 208 TYR B CA 1
ATOM 4371 C C . TYR B 1 208 ? 6.41 17.422 14.789 1 96.88 208 TYR B C 1
ATOM 4373 O O . TYR B 1 208 ? 6.492 16.203 14.844 1 96.88 208 TYR B O 1
ATOM 4381 N N . ARG B 1 209 ? 5.262 18.047 14.516 1 96.62 209 ARG B N 1
ATOM 4382 C CA . ARG B 1 209 ? 4.012 17.328 14.305 1 96.62 209 ARG B CA 1
ATOM 4383 C C . ARG B 1 209 ? 3.443 17.609 12.922 1 96.62 209 ARG B C 1
ATOM 4385 O O . ARG B 1 209 ? 2.734 16.781 12.352 1 96.62 209 ARG B O 1
ATOM 4392 N N . ASN B 1 210 ? 3.75 18.781 12.43 1 97.44 210 ASN B N 1
ATOM 4393 C CA . ASN B 1 210 ? 3.354 19.203 11.094 1 97.44 210 ASN B CA 1
ATOM 4394 C C . ASN B 1 210 ? 4.559 19.625 10.258 1 97.44 210 ASN B C 1
ATOM 4396 O O . ASN B 1 210 ? 5.465 20.297 10.766 1 97.44 210 ASN B O 1
ATOM 4400 N N . VAL B 1 211 ? 4.453 19.203 9.062 1 98.62 211 VAL B N 1
ATOM 4401 C CA . VAL B 1 211 ? 5.371 19.734 8.062 1 98.62 211 VAL B CA 1
ATOM 4402 C C . VAL B 1 211 ? 4.609 20.047 6.781 1 98.62 211 VAL B C 1
ATOM 4404 O O . VAL B 1 211 ? 4.07 19.156 6.129 1 98.62 211 VAL B O 1
ATOM 4407 N N . PRO B 1 212 ? 4.562 21.344 6.414 1 98.44 212 PRO B N 1
ATOM 4408 C CA . PRO B 1 212 ? 5.301 22.469 6.992 1 98.44 212 PRO B CA 1
ATOM 4409 C C . PRO B 1 212 ? 4.777 22.859 8.375 1 98.44 212 PRO B C 1
ATOM 4411 O O . PRO B 1 212 ? 3.74 22.359 8.812 1 98.44 212 PRO B O 1
ATOM 4414 N N . ASP B 1 213 ? 5.586 23.594 8.977 1 98.5 213 ASP B N 1
ATOM 4415 C CA . ASP B 1 213 ? 5.234 24.219 10.258 1 98.5 213 ASP B CA 1
ATOM 4416 C C . ASP B 1 213 ? 5.793 25.641 10.352 1 98.5 213 ASP B C 1
ATOM 4418 O O . ASP B 1 213 ? 6.098 26.25 9.328 1 98.5 213 ASP B O 1
ATOM 4422 N N . GLY B 1 214 ? 5.758 26.156 11.453 1 98.31 214 GLY B N 1
ATOM 4423 C CA . GLY B 1 214 ? 6.312 27.484 11.586 1 98.31 214 GLY B CA 1
ATOM 4424 C C . GLY B 1 214 ? 5.332 28.484 12.172 1 98.31 214 GLY B C 1
ATOM 4425 O O . GLY B 1 214 ? 5.016 29.5 11.539 1 98.31 214 GLY B O 1
ATOM 4426 N N . GLU B 1 215 ? 4.914 28.156 13.383 1 98.5 215 GLU B N 1
ATOM 4427 C CA . GLU B 1 215 ? 4.074 29.094 14.133 1 98.5 215 GLU B CA 1
ATOM 4428 C C . GLU B 1 215 ? 4.262 28.906 15.641 1 98.5 215 GLU B C 1
ATOM 4430 O O . GLU B 1 215 ? 4.828 27.906 16.078 1 98.5 215 GLU B O 1
ATOM 4435 N N . PHE B 1 216 ? 3.988 29.844 16.359 1 98.25 216 PHE B N 1
ATOM 4436 C CA . PHE B 1 216 ? 3.674 29.656 17.781 1 98.25 216 PHE B CA 1
ATOM 4437 C C . PHE B 1 216 ? 2.297 30.219 18.109 1 98.25 216 PHE B C 1
ATOM 4439 O O . PHE B 1 216 ? 1.841 31.172 17.469 1 98.25 216 PHE B O 1
ATOM 4446 N N . TYR B 1 217 ? 1.647 29.578 19.062 1 98.12 217 TYR B N 1
ATOM 4447 C CA . TYR B 1 217 ? 0.266 29.984 19.297 1 98.12 217 TYR B CA 1
ATOM 4448 C C . TYR B 1 217 ? -0.063 30 20.781 1 98.12 217 TYR B C 1
ATOM 4450 O O . TYR B 1 217 ? 0.706 29.484 21.594 1 98.12 217 TYR B O 1
ATOM 4458 N N . PHE B 1 218 ? -1.191 30.672 21.125 1 97.44 218 PHE B N 1
ATOM 4459 C CA . PHE B 1 218 ? -1.729 30.781 22.469 1 97.44 218 PHE B CA 1
ATOM 4460 C C . PHE B 1 218 ? -3.186 30.328 22.5 1 97.44 218 PHE B C 1
ATOM 4462 O O . PHE B 1 218 ? -3.924 30.516 21.531 1 97.44 218 PHE B O 1
ATOM 4469 N N . SER B 1 219 ? -3.533 29.734 23.609 1 97.31 219 SER B N 1
ATOM 4470 C CA . SER B 1 219 ? -4.938 29.719 24 1 97.31 219 SER B CA 1
ATOM 4471 C C . SER B 1 219 ? -5.309 30.984 24.766 1 97.31 219 SER B C 1
ATOM 4473 O O . SER B 1 219 ? -5.105 31.047 25.984 1 97.31 219 SER B O 1
ATOM 4475 N N . PRO B 1 220 ? -5.93 31.891 24.141 1 97.19 220 PRO B N 1
ATOM 4476 C CA . PRO B 1 220 ? -6.176 33.188 24.781 1 97.19 220 PRO B CA 1
ATOM 4477 C C . PRO B 1 220 ? -7.32 33.125 25.797 1 97.19 220 PRO B C 1
ATOM 4479 O O . PRO B 1 220 ? -8.023 32.125 25.891 1 97.19 220 PRO B O 1
ATOM 4482 N N . ASN B 1 221 ? -7.363 34.156 26.672 1 96.75 221 ASN B N 1
ATOM 4483 C CA . ASN B 1 221 ? -8.602 34.344 27.422 1 96.75 221 ASN B CA 1
ATOM 4484 C C . ASN B 1 221 ? -9.758 34.719 26.484 1 96.75 221 ASN B C 1
ATOM 4486 O O . ASN B 1 221 ? -9.844 35.875 26.031 1 96.75 221 ASN B O 1
ATOM 4490 N N . HIS B 1 222 ? -10.586 33.75 26.297 1 96.94 222 HIS B N 1
ATOM 4491 C CA . HIS B 1 222 ? -11.586 33.875 25.234 1 96.94 222 HIS B CA 1
ATOM 4492 C C . HIS B 1 222 ? -12.688 34.844 25.641 1 96.94 222 HIS B C 1
ATOM 4494 O O . HIS B 1 222 ? -13.516 35.219 24.812 1 96.94 222 HIS B O 1
ATOM 4500 N N . LEU B 1 223 ? -12.617 35.406 26.828 1 97.5 223 LEU B N 1
ATOM 4501 C CA . LEU B 1 223 ? -13.688 36.281 27.328 1 97.5 223 LEU B CA 1
ATOM 4502 C C . LEU B 1 223 ? -13.281 37.75 27.219 1 97.5 223 LEU B C 1
ATOM 4504 O O . LEU B 1 223 ? -14.086 38.625 27.5 1 97.5 223 LEU B O 1
ATOM 4508 N N . LEU B 1 224 ? -12.086 38 26.703 1 98 224 LEU B N 1
ATOM 4509 C CA . LEU B 1 224 ? -11.586 39.344 26.844 1 98 224 LEU B CA 1
ATOM 4510 C C . LEU B 1 224 ? -11.188 39.938 25.484 1 98 224 LEU B C 1
ATOM 4512 O O . LEU B 1 224 ? -10.594 41 25.422 1 98 224 LEU B O 1
ATOM 4516 N N . THR B 1 225 ? -11.461 39.25 24.438 1 98.19 225 THR B N 1
ATOM 4517 C CA . THR B 1 225 ? -11.148 39.75 23.109 1 98.19 225 THR B CA 1
ATOM 4518 C C . THR B 1 225 ? -12.031 40.969 22.766 1 98.19 225 THR B C 1
ATOM 4520 O O . THR B 1 225 ? -13.242 40.906 22.984 1 98.19 225 THR B O 1
ATOM 4523 N N . GLU B 1 226 ? -11.398 42.062 22.25 1 98.69 226 GLU B N 1
ATOM 4524 C CA . GLU B 1 226 ? -12.109 43.281 21.891 1 98.69 226 GLU B CA 1
ATOM 4525 C C . GLU B 1 226 ? -11.625 43.844 20.562 1 98.69 226 GLU B C 1
ATOM 4527 O O . GLU B 1 226 ? -10.43 43.812 20.266 1 98.69 226 GLU B O 1
ATOM 4532 N N . GLY B 1 227 ? -12.602 44.344 19.781 1 98.81 227 GLY B N 1
ATOM 4533 C CA . GLY B 1 227 ? -12.219 44.969 18.531 1 98.81 227 GLY B CA 1
ATOM 4534 C C . GLY B 1 227 ? -12.766 44.25 17.312 1 98.81 227 GLY B C 1
ATOM 4535 O O . GLY B 1 227 ? -13.859 43.688 17.359 1 98.81 227 GLY B O 1
ATOM 4536 N N . HIS B 1 228 ? -12.109 44.5 16.141 1 98.81 228 HIS B N 1
ATOM 4537 C CA . HIS B 1 228 ? -12.594 43.938 14.891 1 98.81 228 HIS B CA 1
ATOM 4538 C C . HIS B 1 228 ? -11.438 43.438 14.016 1 98.81 228 HIS B C 1
ATOM 4540 O O . HIS B 1 228 ? -10.312 43.938 14.156 1 98.81 228 HIS B O 1
ATOM 4546 N N . ILE B 1 229 ? -11.758 42.531 13.156 1 98.75 229 ILE B N 1
ATOM 4547 C CA . ILE B 1 229 ? -10.742 41.969 12.273 1 98.75 229 ILE B CA 1
ATOM 4548 C C . ILE B 1 229 ? -11.359 41.656 10.914 1 98.75 229 ILE B C 1
ATOM 4550 O O . ILE B 1 229 ? -12.508 41.219 10.836 1 98.75 229 ILE B O 1
ATOM 4554 N N . TYR B 1 230 ? -10.578 41.875 9.914 1 98.56 230 TYR B N 1
ATOM 4555 C CA . TYR B 1 230 ? -10.906 41.531 8.539 1 98.56 230 TYR B CA 1
ATOM 4556 C C . TYR B 1 230 ? -9.938 40.469 8 1 98.56 230 TYR B C 1
ATOM 4558 O O . TYR B 1 230 ? -8.719 40.625 8.094 1 98.56 230 TYR B O 1
ATOM 4566 N N . TYR B 1 231 ? -10.5 39.406 7.512 1 98.25 231 TYR B N 1
ATOM 4567 C CA . TYR B 1 231 ? -9.711 38.344 6.855 1 98.25 231 TYR B CA 1
ATOM 4568 C C . TYR B 1 231 ? -9.844 38.438 5.34 1 98.25 231 TYR B C 1
ATOM 4570 O O . TYR B 1 231 ? -10.883 38.094 4.777 1 98.25 231 TYR B O 1
ATOM 4578 N N . GLU B 1 232 ? -8.812 38.812 4.711 1 96 232 GLU B N 1
ATOM 4579 C CA . GLU B 1 232 ? -8.852 39 3.262 1 96 232 GLU B CA 1
ATOM 4580 C C . GLU B 1 232 ? -8.688 37.656 2.525 1 96 232 GLU B C 1
ATOM 4582 O O . GLU B 1 232 ? -9.125 37.531 1.38 1 96 232 GLU B O 1
ATOM 4587 N N . TRP B 1 233 ? -7.984 36.688 3.088 1 96 233 TRP B N 1
ATOM 4588 C CA . TRP B 1 233 ? -7.762 35.406 2.424 1 96 233 TRP B CA 1
ATOM 4589 C C . TRP B 1 233 ? -8.953 34.469 2.617 1 96 233 TRP B C 1
ATOM 4591 O O . TRP B 1 233 ? -9.492 34.375 3.721 1 96 233 TRP B O 1
ATOM 4601 N N . PRO B 1 234 ? -9.383 33.875 1.556 1 95.62 234 PRO B N 1
ATOM 4602 C CA . PRO B 1 234 ? -10.484 32.938 1.684 1 95.62 234 PRO B CA 1
ATOM 4603 C C . PRO B 1 234 ? -10.117 31.719 2.537 1 95.62 234 PRO B C 1
ATOM 4605 O O . PRO B 1 234 ? -8.945 31.359 2.643 1 95.62 234 PRO B O 1
ATOM 4608 N N . THR B 1 235 ? -11.078 31.141 3.188 1 95.38 235 THR B N 1
ATOM 4609 C CA . THR B 1 235 ? -10.938 29.922 3.965 1 95.38 235 THR B CA 1
ATOM 4610 C C . THR B 1 235 ? -12.008 28.891 3.566 1 95.38 235 THR B C 1
ATOM 4612 O O . THR B 1 235 ? -12.977 29.234 2.883 1 95.38 235 THR B O 1
ATOM 4615 N N . ILE B 1 236 ? -11.656 27.672 3.799 1 90.56 236 ILE B N 1
ATOM 4616 C CA . ILE B 1 236 ? -12.617 26.609 3.568 1 90.56 236 ILE B CA 1
ATOM 4617 C C . ILE B 1 236 ? -13.148 26.094 4.906 1 90.56 236 ILE B C 1
ATOM 4619 O O . ILE B 1 236 ? -12.375 25.766 5.801 1 90.56 236 ILE B O 1
ATOM 4623 N N . PHE B 1 237 ? -14.438 26.078 5.086 1 90.12 237 PHE B N 1
ATOM 4624 C CA . PHE B 1 237 ? -15.094 25.5 6.25 1 90.12 237 PHE B CA 1
ATOM 4625 C C . PHE B 1 237 ? -16.172 24.5 5.828 1 90.12 237 PHE B C 1
ATOM 4627 O O . PHE B 1 237 ? -17.109 24.859 5.113 1 90.12 237 PHE B O 1
ATOM 4634 N N . ASN B 1 238 ? -15.984 23.281 6.305 1 82.56 238 ASN B N 1
ATOM 4635 C CA . ASN B 1 238 ? -16.906 22.203 5.941 1 82.56 238 ASN B CA 1
ATOM 4636 C C . ASN B 1 238 ? -17.141 22.156 4.434 1 82.56 238 ASN B C 1
ATOM 4638 O O . ASN B 1 238 ? -18.281 22.125 3.98 1 82.56 238 ASN B O 1
ATOM 4642 N N . GLY B 1 239 ? -16.094 22.359 3.676 1 82.69 239 GLY B N 1
ATOM 4643 C CA . GLY B 1 239 ? -16.141 22.203 2.23 1 82.69 239 GLY B CA 1
ATOM 4644 C C . GLY B 1 239 ? -16.594 23.438 1.496 1 82.69 239 GLY B C 1
ATOM 4645 O O . GLY B 1 239 ? -16.609 23.469 0.264 1 82.69 239 GLY B O 1
ATOM 4646 N N . GLN B 1 240 ? -16.922 24.484 2.209 1 88.88 240 GLN B N 1
ATOM 4647 C CA . GLN B 1 240 ? -17.406 25.719 1.592 1 88.88 240 GLN B CA 1
ATOM 4648 C C . GLN B 1 240 ? -16.375 26.844 1.724 1 88.88 240 GLN B C 1
ATOM 4650 O O . GLN B 1 240 ? -15.82 27.047 2.803 1 88.88 240 GLN B O 1
ATOM 4655 N N . GLU B 1 241 ? -16.219 27.469 0.634 1 93.38 241 GLU B N 1
ATOM 4656 C CA . GLU B 1 241 ? -15.328 28.609 0.657 1 93.38 241 GLU B CA 1
ATOM 4657 C C . GLU B 1 241 ? -16.016 29.844 1.237 1 93.38 241 GLU B C 1
ATOM 4659 O O . GLU B 1 241 ? -17.156 30.156 0.863 1 93.38 241 GLU B O 1
ATOM 4664 N N . ILE B 1 242 ? -15.406 30.484 2.137 1 96.94 242 ILE B N 1
ATOM 4665 C CA . ILE B 1 242 ? -15.852 31.75 2.73 1 96.94 242 ILE B CA 1
ATOM 4666 C C . ILE B 1 242 ? -14.75 32.812 2.594 1 96.94 242 ILE B C 1
ATOM 4668 O O . ILE B 1 242 ? -13.586 32.531 2.879 1 96.94 242 ILE B O 1
ATOM 4672 N N . ALA B 1 243 ? -15.125 33.969 2.111 1 96.88 243 ALA B N 1
ATOM 4673 C CA . ALA B 1 243 ? -14.117 35 1.799 1 96.88 243 ALA B CA 1
ATOM 4674 C C . ALA B 1 243 ? -14.555 36.375 2.268 1 96.88 243 ALA B C 1
ATOM 4676 O O . ALA B 1 243 ? -15.75 36.656 2.322 1 96.88 243 ALA B O 1
ATOM 4677 N N . GLY B 1 244 ? -13.508 37.125 2.523 1 97.81 244 GLY B N 1
ATOM 4678 C CA . GLY B 1 244 ? -13.789 38.5 2.932 1 97.81 244 GLY B CA 1
ATOM 4679 C C . GLY B 1 244 ? -14.578 38.594 4.223 1 97.81 244 GLY B C 1
ATOM 4680 O O . GLY B 1 244 ? -15.617 39.25 4.277 1 97.81 244 GLY B O 1
ATOM 4681 N N . ILE B 1 245 ? -14.055 38 5.242 1 98.56 245 ILE B N 1
ATOM 4682 C CA . ILE B 1 245 ? -14.766 37.844 6.504 1 98.56 245 ILE B CA 1
ATOM 4683 C C . ILE B 1 245 ? -14.477 39.031 7.41 1 98.56 245 ILE B C 1
ATOM 4685 O O . ILE 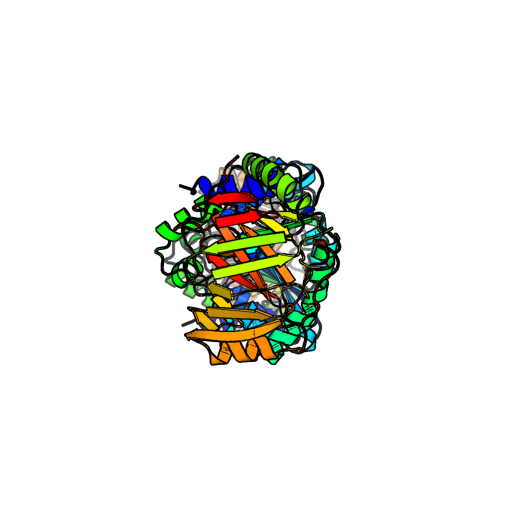B 1 245 ? -13.32 39.438 7.555 1 98.56 245 ILE B O 1
ATOM 4689 N N . ARG B 1 246 ? -15.484 39.625 7.988 1 98.81 246 ARG B N 1
ATOM 4690 C CA . ARG B 1 246 ? -15.383 40.688 9.016 1 98.81 246 ARG B CA 1
ATOM 4691 C C . ARG B 1 246 ? -16.031 40.219 10.312 1 98.81 246 ARG B C 1
ATOM 4693 O O . ARG B 1 246 ? -17.188 39.75 10.312 1 98.81 246 ARG B O 1
ATOM 4700 N N . LEU B 1 247 ? -15.305 40.344 11.352 1 98.81 247 LEU B N 1
ATOM 4701 C CA . LEU B 1 247 ? -15.82 40 12.672 1 98.81 247 LEU B CA 1
ATOM 4702 C C . LEU B 1 247 ? -15.617 41.156 13.641 1 98.81 247 LEU B C 1
ATOM 4704 O O . LEU B 1 247 ? -14.578 41.844 13.594 1 98.81 247 LEU B O 1
ATOM 4708 N N . ARG B 1 248 ? -16.531 41.406 14.531 1 98.88 248 ARG B N 1
ATOM 4709 C CA . ARG B 1 248 ? -16.391 42.312 15.656 1 98.88 248 ARG B CA 1
ATOM 4710 C C . ARG B 1 248 ? -16.594 41.594 16.984 1 98.88 248 ARG B C 1
ATOM 4712 O O . ARG B 1 248 ? -17.562 40.844 17.156 1 98.88 248 ARG B O 1
ATOM 4719 N N . PHE B 1 249 ? -15.688 41.844 17.859 1 98.81 249 PHE B N 1
ATOM 4720 C CA . PHE B 1 249 ? -15.719 41.188 19.156 1 98.81 249 PHE B CA 1
ATOM 4721 C C . PHE B 1 249 ? -16.078 42.188 20.25 1 98.81 249 PHE B C 1
ATOM 4723 O O . PHE B 1 249 ? -15.602 43.312 20.25 1 98.81 249 PHE B O 1
ATOM 4730 N N . GLU B 1 250 ? -16.891 41.781 21.172 1 98.69 250 GLU B N 1
ATOM 4731 C CA . GLU B 1 250 ? -17.172 42.438 22.453 1 98.69 250 GLU B CA 1
ATOM 4732 C C . GLU B 1 250 ? -17.188 41.438 23.594 1 98.69 250 GLU B C 1
ATOM 4734 O O . GLU B 1 250 ? -17.938 40.469 23.547 1 98.69 250 GLU B O 1
ATOM 4739 N N . GLN B 1 251 ? -16.375 41.688 24.562 1 98.06 251 GLN B N 1
ATOM 4740 C CA . GLN B 1 251 ? -16.281 40.781 25.703 1 98.06 251 GLN B CA 1
ATOM 4741 C C . GLN B 1 251 ? -16.016 39.375 25.25 1 98.06 251 GLN B C 1
ATOM 4743 O O . GLN B 1 251 ? -16.672 38.438 25.703 1 98.06 251 GLN B O 1
ATOM 4748 N N . GLY B 1 252 ? -15.234 39.281 24.25 1 98.44 252 GLY B N 1
ATOM 4749 C CA . GLY B 1 252 ? -14.766 37.969 23.781 1 98.44 252 GLY B CA 1
ATOM 4750 C C . GLY B 1 252 ? -15.672 37.375 22.734 1 98.44 252 GLY B C 1
ATOM 4751 O O . GLY B 1 252 ? -15.273 36.438 22.047 1 98.44 252 GLY B O 1
ATOM 4752 N N . ARG B 1 253 ? -16.812 37.875 22.562 1 98.62 253 ARG B N 1
ATOM 4753 C CA . ARG B 1 253 ? -17.812 37.219 21.719 1 98.62 253 ARG B CA 1
ATOM 4754 C C . ARG B 1 253 ? -17.953 37.938 20.375 1 98.62 253 ARG B C 1
ATOM 4756 O O . ARG B 1 253 ? -17.953 39.188 20.328 1 98.62 253 ARG B O 1
ATOM 4763 N N . VAL B 1 254 ? -18.078 37.188 19.344 1 98.81 254 VAL B N 1
ATOM 4764 C CA . VAL B 1 254 ? -18.406 37.781 18.062 1 98.81 254 VAL B CA 1
ATOM 4765 C C . VAL B 1 254 ? -19.844 38.312 18.094 1 98.81 254 VAL B C 1
ATOM 4767 O O . VAL B 1 254 ? -20.797 37.531 18.219 1 98.81 254 VAL B O 1
ATOM 4770 N N . VAL B 1 255 ? -20 39.594 17.891 1 98.5 255 VAL B N 1
ATOM 4771 C CA . VAL B 1 255 ? -21.328 40.188 18 1 98.5 255 VAL B CA 1
ATOM 4772 C C . VAL B 1 255 ? -21.812 40.625 16.625 1 98.5 255 VAL B C 1
ATOM 4774 O O . VAL B 1 255 ? -23.016 40.812 16.422 1 98.5 255 VAL B O 1
ATOM 4777 N N . GLU B 1 256 ? -20.906 40.875 15.75 1 98.5 256 GLU B N 1
ATOM 4778 C CA . GLU B 1 256 ? -21.188 41.188 14.352 1 98.5 256 GLU B CA 1
ATOM 4779 C C . GLU B 1 256 ? -20.281 40.406 13.414 1 98.5 256 GLU B C 1
ATOM 4781 O O . GLU B 1 256 ? -19.109 40.156 13.711 1 98.5 256 GLU B O 1
ATOM 4786 N N . CYS B 1 257 ? -20.859 39.938 12.312 1 98.56 257 CYS B N 1
ATOM 4787 C CA . CYS B 1 257 ? -20.078 39.219 11.312 1 98.56 257 CYS B CA 1
ATOM 4788 C C . CYS B 1 257 ? -20.625 39.469 9.914 1 98.56 257 CYS B C 1
ATOM 4790 O O . CYS B 1 257 ? -21.812 39.719 9.75 1 98.56 257 CYS B O 1
ATOM 4792 N N . SER B 1 258 ? -19.75 39.469 8.984 1 98.44 258 SER B N 1
ATOM 4793 C CA . SER B 1 258 ? -20.125 39.5 7.57 1 98.44 258 SER B CA 1
ATOM 4794 C C . SER B 1 258 ? -19.047 38.844 6.707 1 98.44 258 SER B C 1
ATOM 4796 O O . SER B 1 258 ? -17.922 38.625 7.152 1 98.44 258 SER B O 1
ATOM 4798 N N . ALA B 1 259 ? -19.391 38.375 5.555 1 98.44 259 ALA B N 1
ATOM 4799 C CA . ALA B 1 259 ? -18.484 37.844 4.555 1 98.44 259 ALA B CA 1
ATOM 4800 C C . ALA B 1 259 ? -18.875 38.281 3.15 1 98.44 259 ALA B C 1
ATOM 4802 O O . ALA B 1 259 ? -20.062 38.438 2.84 1 98.44 259 ALA B O 1
ATOM 4803 N N . GLU B 1 260 ? -17.922 38.562 2.346 1 98.25 260 GLU B N 1
ATOM 4804 C CA . GLU B 1 260 ? -18.188 38.906 0.954 1 98.25 260 GLU B CA 1
ATOM 4805 C C . GLU B 1 260 ? -18.719 37.719 0.172 1 98.25 260 GLU B C 1
ATOM 4807 O O . GLU B 1 260 ? -19.531 37.875 -0.736 1 98.25 260 GLU B O 1
ATOM 4812 N N . LYS B 1 261 ? -18.281 36.594 0.416 1 97.44 261 LYS B N 1
ATOM 4813 C CA . LYS B 1 261 ? -18.75 35.312 -0.113 1 97.44 261 LYS B CA 1
ATOM 4814 C C . LYS B 1 261 ? -18.969 34.281 1.008 1 97.44 261 LYS B C 1
ATOM 4816 O O . LYS B 1 261 ? -18.125 34.125 1.889 1 97.44 261 LYS B O 1
ATOM 4821 N N . GLY B 1 262 ? -20.125 33.656 1.048 1 97 262 GLY B N 1
ATOM 4822 C CA . GLY B 1 262 ? -20.375 32.562 1.979 1 97 262 GLY B CA 1
ATOM 4823 C C . GLY B 1 262 ? -20.859 33.031 3.336 1 97 262 GLY B C 1
ATOM 4824 O O . GLY B 1 262 ? -20.547 32.438 4.359 1 97 262 GLY B O 1
ATOM 4825 N N . GLU B 1 263 ? -21.578 34.125 3.365 1 97.75 263 GLU B N 1
ATOM 4826 C CA . GLU B 1 263 ? -22.016 34.688 4.629 1 97.75 263 GLU B CA 1
ATOM 4827 C C . GLU B 1 263 ? -22.953 33.75 5.387 1 97.75 263 GLU B C 1
ATOM 4829 O O . GLU B 1 263 ? -22.859 33.625 6.609 1 97.75 263 GLU B O 1
ATOM 4834 N N . ALA B 1 264 ? -23.797 33.125 4.652 1 97.12 264 ALA B N 1
ATOM 4835 C CA . ALA B 1 264 ? -24.719 32.188 5.297 1 97.12 264 ALA B CA 1
ATOM 4836 C C . ALA B 1 264 ? -23.953 31.062 5.992 1 97.12 264 ALA B C 1
ATOM 4838 O O . ALA B 1 264 ? -24.312 30.656 7.098 1 97.12 264 ALA B O 1
ATOM 4839 N N . ALA B 1 265 ? -22.922 30.594 5.34 1 96.12 265 ALA B N 1
ATOM 4840 C CA . ALA B 1 265 ? -22.078 29.531 5.91 1 96.12 265 ALA B CA 1
ATOM 4841 C C . ALA B 1 265 ? -21.328 30.031 7.137 1 96.12 265 ALA B C 1
ATOM 4843 O O . ALA B 1 265 ? -21.156 29.297 8.109 1 96.12 265 ALA B O 1
ATOM 4844 N N . LEU B 1 266 ? -20.891 31.25 7.086 1 97.75 266 LEU B N 1
ATOM 4845 C CA . LEU B 1 266 ? -20.234 31.875 8.227 1 97.75 266 LEU B CA 1
ATOM 4846 C C . LEU B 1 266 ? -21.156 31.906 9.438 1 97.75 266 LEU B C 1
ATOM 4848 O O . LEU B 1 266 ? -20.766 31.469 10.531 1 97.75 266 LEU B O 1
ATOM 4852 N N . ILE B 1 267 ? -22.328 32.344 9.203 1 97.75 267 ILE B N 1
ATOM 4853 C CA . ILE B 1 267 ? -23.297 32.469 10.281 1 97.75 267 ILE B CA 1
ATOM 4854 C C . ILE B 1 267 ? -23.625 31.094 10.852 1 97.75 267 ILE B C 1
ATOM 4856 O O . ILE B 1 267 ? -23.703 30.922 12.07 1 97.75 267 ILE B O 1
ATOM 4860 N N . ALA B 1 268 ? -23.766 30.203 9.961 1 96.25 268 ALA B N 1
ATOM 4861 C CA . ALA B 1 268 ? -24.062 28.844 10.398 1 96.25 268 ALA B CA 1
ATOM 4862 C C . ALA B 1 268 ? -22.938 28.297 11.273 1 96.25 268 ALA B C 1
ATOM 4864 O O . ALA B 1 268 ? -23.188 27.625 12.273 1 96.25 268 ALA B O 1
ATOM 4865 N N . ALA B 1 269 ? -21.719 28.516 10.914 1 96.31 269 ALA B N 1
ATOM 4866 C CA . ALA B 1 269 ? -20.562 28.078 11.695 1 96.31 269 ALA B CA 1
ATOM 4867 C C . ALA B 1 269 ? -20.562 28.719 13.086 1 96.31 269 ALA B C 1
ATOM 4869 O O . ALA B 1 269 ? -20.328 28.047 14.086 1 96.31 269 ALA B O 1
ATOM 4870 N N . LEU B 1 270 ? -20.922 29.969 13.148 1 97.56 270 LEU B N 1
ATOM 4871 C CA . LEU B 1 270 ? -20.922 30.734 14.398 1 97.56 270 LEU B CA 1
ATOM 4872 C C . LEU B 1 270 ? -22.062 30.281 15.305 1 97.56 270 LEU B C 1
ATOM 4874 O O . LEU B 1 270 ? -22 30.5 16.516 1 97.56 270 LEU B O 1
ATOM 4878 N N . ASP B 1 271 ? -23.031 29.656 14.695 1 97.19 271 ASP B N 1
ATOM 4879 C CA . ASP B 1 271 ? -24.219 29.234 15.445 1 97.19 271 ASP B CA 1
ATOM 4880 C C . ASP B 1 271 ? -24.125 27.766 15.828 1 97.19 271 ASP B C 1
ATOM 4882 O O . ASP B 1 271 ? -25.094 27.203 16.344 1 97.19 271 ASP B O 1
ATOM 4886 N N . THR B 1 272 ? -23.062 27.188 15.617 1 95.88 272 THR B N 1
ATOM 4887 C CA . THR B 1 272 ? -22.891 25.766 15.883 1 95.88 272 THR B CA 1
ATOM 4888 C C . THR B 1 272 ? -23.141 25.453 17.359 1 95.88 272 THR B C 1
ATOM 4890 O O . THR B 1 272 ? -23.828 24.484 17.688 1 95.88 272 THR B O 1
ATOM 4893 N N . ASP B 1 273 ? -22.578 26.234 18.266 1 96.5 273 ASP B N 1
ATOM 4894 C CA . ASP B 1 273 ? -22.75 26.062 19.703 1 96.5 273 ASP B CA 1
ATOM 4895 C C . ASP B 1 273 ? -22.359 27.344 20.453 1 96.5 273 ASP B C 1
ATOM 4897 O O . ASP B 1 273 ? -22.062 28.359 19.844 1 96.5 273 ASP B O 1
ATOM 4901 N N . ALA B 1 274 ? -22.359 27.266 21.719 1 96.31 274 ALA B N 1
ATOM 4902 C CA . ALA B 1 274 ? -22.156 28.453 22.547 1 96.31 274 ALA B CA 1
ATOM 4903 C C . ALA B 1 274 ? -20.703 28.938 22.453 1 96.31 274 ALA B C 1
ATOM 4905 O O . ALA B 1 274 ? -20.438 30.141 22.547 1 96.31 274 ALA B O 1
ATOM 4906 N N . GLY B 1 275 ? -19.812 28.062 22.156 1 98 275 GLY B N 1
ATOM 4907 C CA . GLY B 1 275 ? -18.391 28.391 22.141 1 98 275 GLY B CA 1
ATOM 4908 C C . GLY B 1 275 ? -17.906 28.844 20.781 1 98 275 GLY B C 1
ATOM 4909 O O . GLY B 1 275 ? -16.812 29.406 20.656 1 98 275 GLY B O 1
ATOM 4910 N N . ALA B 1 276 ? -18.703 28.719 19.766 1 98.19 276 ALA B N 1
ATOM 4911 C CA . ALA B 1 276 ? -18.297 28.922 18.375 1 98.19 276 ALA B CA 1
ATOM 4912 C C . ALA B 1 276 ? -17.984 30.391 18.094 1 98.19 276 ALA B C 1
ATOM 4914 O O . ALA B 1 276 ? -17.312 30.703 17.109 1 98.19 276 ALA B O 1
ATOM 4915 N N . ARG B 1 277 ? -18.391 31.281 18.938 1 98.5 277 ARG B N 1
ATOM 4916 C CA . ARG B 1 277 ? -18.234 32.688 18.688 1 98.5 277 ARG B CA 1
ATOM 4917 C C . ARG B 1 277 ? -17.078 33.281 19.516 1 98.5 277 ARG B C 1
ATOM 4919 O O . ARG B 1 277 ? -16.891 34.5 19.547 1 98.5 277 ARG B O 1
ATOM 4926 N N . PHE B 1 278 ? -16.359 32.344 20.172 1 98.56 278 PHE B N 1
ATOM 4927 C CA . PHE B 1 278 ? -15.211 32.75 20.984 1 98.56 278 PHE B CA 1
ATOM 4928 C C . PHE B 1 278 ? -13.922 32.188 20.406 1 98.56 278 PHE B C 1
ATOM 4930 O O . PHE B 1 278 ? -13.953 31.203 19.641 1 98.56 278 PHE B O 1
ATOM 4937 N N . LEU B 1 279 ? -12.836 32.844 20.797 1 98.38 279 LEU B N 1
ATOM 4938 C CA . LEU B 1 279 ? -11.555 32.406 20.25 1 98.38 279 LEU B CA 1
ATOM 4939 C C . LEU B 1 279 ? -11.055 31.156 20.984 1 98.38 279 LEU B C 1
ATOM 4941 O O . LEU B 1 279 ? -11.203 31.047 22.203 1 98.38 279 LEU B O 1
ATOM 4945 N N . GLY B 1 280 ? -10.484 30.312 20.172 1 98 280 GLY B N 1
ATOM 4946 C CA . GLY B 1 280 ? -9.773 29.188 20.75 1 98 280 GLY B CA 1
ATOM 4947 C C . GLY B 1 280 ? -8.266 29.297 20.594 1 98 280 GLY B C 1
ATOM 4948 O O . GLY B 1 280 ? -7.516 28.625 21.312 1 98 280 GLY B O 1
ATOM 4949 N N . GLU B 1 281 ? -7.836 30.125 19.719 1 98.44 281 GLU B N 1
ATOM 4950 C CA . GLU B 1 281 ? -6.406 30.188 19.422 1 98.44 281 GLU B CA 1
ATOM 4951 C C . GLU B 1 281 ? -6.012 31.547 18.844 1 98.44 281 GLU B C 1
ATOM 4953 O O . GLU B 1 281 ? -6.77 32.125 18.062 1 98.44 281 GLU B O 1
ATOM 4958 N N . LEU B 1 282 ? -4.93 32.062 19.25 1 98.44 282 LEU B N 1
ATOM 4959 C CA . LEU B 1 282 ? -4.141 33.094 18.562 1 98.44 282 LEU B CA 1
ATOM 4960 C C . LEU B 1 282 ? -2.805 32.5 18.109 1 98.44 282 LEU B C 1
ATOM 4962 O O . LEU B 1 282 ? -1.984 32.094 18.922 1 98.44 282 LEU B O 1
ATOM 4966 N N . GLY B 1 283 ? -2.621 32.469 16.812 1 98.38 283 GLY B N 1
ATOM 4967 C CA . GLY B 1 283 ? -1.375 31.969 16.266 1 98.38 283 GLY B CA 1
ATOM 4968 C C . GLY B 1 283 ? -0.616 33 15.453 1 98.38 283 GLY B C 1
ATOM 4969 O O . GLY B 1 283 ? -1.222 33.844 14.781 1 98.38 283 GLY B O 1
ATOM 4970 N N . ILE B 1 284 ? 0.667 32.938 15.531 1 98.69 284 ILE B N 1
ATOM 4971 C CA . ILE B 1 284 ? 1.572 33.812 14.766 1 98.69 284 ILE B CA 1
ATOM 4972 C C . ILE B 1 284 ? 2.35 32.969 13.758 1 98.69 284 ILE B C 1
ATOM 4974 O O . ILE B 1 284 ? 3.098 32.062 14.141 1 98.69 284 ILE B O 1
ATOM 4978 N N . GLY B 1 285 ? 2.152 33.281 12.508 1 98.44 285 GLY B N 1
ATOM 4979 C CA . GLY B 1 285 ? 2.867 32.531 11.461 1 98.44 285 GLY B CA 1
ATOM 4980 C C . GLY B 1 285 ? 4.305 33 11.305 1 98.44 285 GLY B C 1
ATOM 4981 O O . GLY B 1 285 ? 4.586 34.219 11.32 1 98.44 285 GLY B O 1
ATOM 4982 N N . CYS B 1 286 ? 5.207 32.031 11.117 1 98.38 286 CYS B N 1
ATOM 4983 C CA . CYS B 1 286 ? 6.625 32.375 11.125 1 98.38 286 CYS B CA 1
ATOM 4984 C C . CYS B 1 286 ? 7.367 31.672 10 1 98.38 286 CYS B C 1
ATOM 4986 O O . CYS B 1 286 ? 8.602 31.688 9.961 1 98.38 286 CYS B O 1
ATOM 4988 N N . ASN B 1 287 ? 6.668 31.016 9.117 1 98.56 287 ASN B N 1
ATOM 4989 C CA . ASN B 1 287 ? 7.305 30.312 8.008 1 98.56 287 ASN B CA 1
ATOM 4990 C C . ASN B 1 287 ? 7.328 31.172 6.742 1 98.56 287 ASN B C 1
ATOM 4992 O O . ASN B 1 287 ? 6.363 31.172 5.973 1 98.56 287 ASN B O 1
ATOM 4996 N N . PHE B 1 288 ? 8.414 31.766 6.52 1 97.31 288 PHE B N 1
ATOM 4997 C CA . PHE B 1 288 ? 8.539 32.688 5.398 1 97.31 288 PHE B CA 1
ATOM 4998 C C . PHE B 1 288 ? 8.805 31.938 4.102 1 97.31 288 PHE B C 1
ATOM 5000 O O . PHE B 1 288 ? 8.867 32.531 3.029 1 97.31 288 PHE B O 1
ATOM 5007 N N . GLY B 1 289 ? 8.906 30.641 4.207 1 97.44 289 GLY B N 1
ATOM 5008 C CA . GLY B 1 289 ? 8.961 29.812 3.014 1 97.44 289 GLY B CA 1
ATOM 5009 C C . GLY B 1 289 ? 7.617 29.641 2.334 1 97.44 289 GLY B C 1
ATOM 5010 O O . GLY B 1 289 ? 7.547 29.234 1.175 1 97.44 289 GLY B O 1
ATOM 5011 N N . ILE B 1 290 ? 6.566 29.922 3.055 1 97.81 290 ILE B N 1
ATOM 5012 C CA . ILE B 1 290 ? 5.23 29.891 2.471 1 97.81 290 ILE B CA 1
ATOM 5013 C C . ILE B 1 290 ? 4.887 31.266 1.909 1 97.81 290 ILE B C 1
ATOM 5015 O O . ILE B 1 290 ? 4.648 32.219 2.666 1 97.81 290 ILE B O 1
ATOM 5019 N N . GLU B 1 291 ? 4.691 31.359 0.622 1 91.75 291 GLU B N 1
ATOM 5020 C CA . GLU B 1 291 ? 4.742 32.656 -0.027 1 91.75 291 GLU B CA 1
ATOM 5021 C C . GLU B 1 291 ? 3.34 33.188 -0.346 1 91.75 291 GLU B C 1
ATOM 5023 O O . GLU B 1 291 ? 3.156 34.375 -0.614 1 91.75 291 GLU B O 1
ATOM 5028 N N . ARG B 1 292 ? 2.43 32.312 -0.337 1 94.81 292 ARG B N 1
ATOM 5029 C CA . ARG B 1 292 ? 1.068 32.719 -0.668 1 94.81 292 ARG B CA 1
ATOM 5030 C C . ARG B 1 292 ? 0.047 31.781 -0.041 1 94.81 292 ARG B C 1
ATOM 5032 O O . ARG B 1 292 ? 0.358 30.625 0.25 1 94.81 292 ARG B O 1
ATOM 5039 N N . PRO B 1 293 ? -1.137 32.281 0.174 1 95.69 293 PRO B N 1
ATOM 5040 C CA . PRO B 1 293 ? -2.197 31.422 0.682 1 95.69 293 PRO B CA 1
ATOM 5041 C C . PRO B 1 293 ? -2.74 30.469 -0.384 1 95.69 293 PRO B C 1
ATOM 5043 O O . PRO B 1 293 ? -2.717 30.797 -1.574 1 95.69 293 PRO B O 1
ATOM 5046 N N . THR B 1 294 ? -3.242 29.281 0.037 1 94.38 294 THR B N 1
ATOM 5047 C CA . THR B 1 294 ? -3.748 28.281 -0.893 1 94.38 294 THR B CA 1
ATOM 5048 C C . THR B 1 294 ? -5.121 27.781 -0.452 1 94.38 294 THR B C 1
ATOM 5050 O O . THR B 1 294 ? -5.691 26.891 -1.078 1 94.38 294 THR B O 1
ATOM 5053 N N . LYS B 1 295 ? -5.625 28.219 0.655 1 92.19 295 LYS B N 1
ATOM 5054 C CA . LYS B 1 295 ? -6.867 27.781 1.291 1 92.19 295 LYS B CA 1
ATOM 5055 C C . LYS B 1 295 ? -6.672 26.469 2.027 1 92.19 295 LYS B C 1
ATOM 5057 O O . LYS B 1 295 ? -7.633 25.875 2.525 1 92.19 295 LYS B O 1
ATOM 5062 N N . GLU B 1 296 ? -5.434 26.047 2.029 1 93.62 296 GLU B N 1
ATOM 5063 C CA . GLU B 1 296 ? -5.086 24.891 2.855 1 93.62 296 GLU B CA 1
ATOM 5064 C C . GLU B 1 296 ? -4.508 25.328 4.199 1 93.62 296 GLU B C 1
ATOM 5066 O O . GLU B 1 296 ? -3.387 25.828 4.262 1 93.62 296 GLU B O 1
ATOM 5071 N N . ILE B 1 297 ? -5.191 24.969 5.16 1 95.19 297 ILE B N 1
ATOM 5072 C CA . ILE B 1 297 ? -4.891 25.531 6.477 1 95.19 297 ILE B CA 1
ATOM 5073 C C . ILE B 1 297 ? -3.539 25 6.961 1 95.19 297 ILE B C 1
ATOM 5075 O O . ILE B 1 297 ? -2.822 25.703 7.684 1 95.19 297 ILE B O 1
ATOM 5079 N N . LEU B 1 298 ? -3.139 23.812 6.484 1 96.19 298 LEU B N 1
ATOM 5080 C CA . LEU B 1 298 ? -1.847 23.25 6.852 1 96.19 298 LEU B CA 1
ATOM 5081 C C . LEU B 1 298 ? -0.711 24.203 6.484 1 96.19 298 LEU B C 1
ATOM 5083 O O . LEU B 1 298 ? 0.307 24.25 7.18 1 96.19 298 LEU B O 1
ATOM 5087 N N . PHE B 1 299 ? -0.91 24.938 5.402 1 97.88 299 PHE B N 1
ATOM 5088 C CA . PHE B 1 299 ? 0.093 25.891 4.93 1 97.88 299 PHE B CA 1
ATOM 5089 C C . PHE B 1 299 ? -0.21 27.297 5.434 1 97.88 299 PHE B C 1
ATOM 5091 O O . PHE B 1 299 ? 0.659 27.953 6.004 1 97.88 299 PHE B O 1
ATOM 5098 N N . ASP B 1 300 ? -1.431 27.719 5.25 1 97.56 300 ASP B N 1
ATOM 5099 C CA . ASP B 1 300 ? -1.799 29.125 5.355 1 97.56 300 ASP B CA 1
ATOM 5100 C C . ASP B 1 300 ? -1.582 29.641 6.777 1 97.56 300 ASP B C 1
ATOM 5102 O O . ASP B 1 300 ? -1.173 30.781 6.969 1 97.56 300 ASP B O 1
ATOM 5106 N N . GLU B 1 301 ? -1.884 28.812 7.766 1 97.56 301 GLU B N 1
ATOM 5107 C CA . GLU B 1 301 ? -1.79 29.281 9.148 1 97.56 301 GLU B CA 1
ATOM 5108 C C . GLU B 1 301 ? -0.335 29.469 9.57 1 97.56 301 GLU B C 1
ATOM 5110 O O . GLU B 1 301 ? -0.054 30.094 10.594 1 97.56 301 GLU B O 1
ATOM 5115 N N . LYS B 1 302 ? 0.604 29.031 8.734 1 98.56 302 LYS B N 1
ATOM 5116 C CA . LYS B 1 302 ? 2.018 29.094 9.094 1 98.56 302 LYS B CA 1
ATOM 5117 C C . LYS B 1 302 ? 2.711 30.25 8.367 1 98.56 302 LYS B C 1
ATOM 5119 O O . LYS B 1 302 ? 3.871 30.562 8.648 1 98.56 302 LYS B O 1
ATOM 5124 N N . ILE B 1 303 ? 2.025 30.891 7.469 1 98.31 303 ILE B N 1
ATOM 5125 C CA . ILE B 1 303 ? 2.635 31.906 6.621 1 98.31 303 ILE B CA 1
ATOM 5126 C C . ILE B 1 303 ? 3.307 32.969 7.488 1 98.31 303 ILE B C 1
ATOM 5128 O O . ILE B 1 303 ? 2.67 33.562 8.359 1 98.31 303 ILE B O 1
ATOM 5132 N N . GLY B 1 304 ? 4.582 33.219 7.188 1 98.06 304 GLY B N 1
ATOM 5133 C CA . GLY B 1 304 ? 5.309 34.25 7.906 1 98.06 304 GLY B CA 1
ATOM 5134 C C . GLY B 1 304 ? 4.727 35.625 7.723 1 98.06 304 GLY B C 1
ATOM 5135 O O . GLY B 1 304 ? 4.328 36 6.613 1 98.06 304 GLY B O 1
ATOM 5136 N N . GLY B 1 305 ? 4.691 36.344 8.867 1 97.75 305 GLY B N 1
ATOM 5137 C CA . GLY B 1 305 ? 4.145 37.688 8.805 1 97.75 305 GLY B CA 1
ATOM 5138 C C . GLY B 1 305 ? 2.627 37.719 8.805 1 97.75 305 GLY B C 1
ATOM 5139 O O . GLY B 1 305 ? 2.02 38.656 8.273 1 97.75 305 GLY B O 1
ATOM 5140 N N . SER B 1 306 ? 2.068 36.688 9.297 1 98.19 306 SER B N 1
ATOM 5141 C CA . SER B 1 306 ? 0.616 36.594 9.422 1 98.19 306 SER B CA 1
ATOM 5142 C C . SER B 1 306 ? 0.199 36.25 10.844 1 98.19 306 SER B C 1
ATOM 5144 O O . SER B 1 306 ? 1.034 35.844 11.664 1 98.19 306 SER B O 1
ATOM 5146 N N . VAL B 1 307 ? -1.078 36.469 11.156 1 98.44 307 VAL B N 1
ATOM 5147 C CA . VAL B 1 307 ? -1.715 35.969 12.367 1 98.44 307 VAL B CA 1
ATOM 5148 C C . VAL B 1 307 ? -2.947 35.156 11.992 1 98.44 307 VAL B C 1
ATOM 5150 O O . VAL B 1 307 ? -3.539 35.344 10.93 1 98.44 307 VAL B O 1
ATOM 5153 N N . HIS B 1 308 ? -3.184 34.156 12.734 1 98.38 308 HIS B N 1
ATOM 5154 C CA . HIS B 1 308 ? -4.465 33.469 12.578 1 98.38 308 HIS B CA 1
ATOM 5155 C C . HIS B 1 308 ? -5.184 33.344 13.922 1 98.38 308 HIS B C 1
ATOM 5157 O O . HIS B 1 308 ? -4.539 33.25 14.969 1 98.38 308 HIS B O 1
ATOM 5163 N N . LEU B 1 309 ? -6.445 33.469 13.867 1 98.12 309 LEU B N 1
ATOM 5164 C CA . LEU B 1 309 ? -7.34 33.281 15 1 98.12 309 LEU B CA 1
ATOM 5165 C C . LEU B 1 309 ? -8.312 32.125 14.711 1 98.12 309 LEU B C 1
ATOM 5167 O O . LEU B 1 309 ? -8.906 32.062 13.633 1 98.12 309 LEU B O 1
ATOM 5171 N N . ALA B 1 310 ? -8.336 31.25 15.648 1 97.69 310 ALA B N 1
ATOM 5172 C CA . ALA B 1 310 ? -9.312 30.172 15.516 1 97.69 310 ALA B CA 1
ATOM 5173 C C . ALA B 1 310 ? -10.555 30.453 16.359 1 97.69 310 ALA B C 1
ATOM 5175 O O . ALA B 1 310 ? -10.445 30.734 17.562 1 97.69 310 ALA B O 1
ATOM 5176 N N . LEU B 1 311 ? -11.688 30.406 15.742 1 98 311 LEU B N 1
ATOM 5177 C CA . LEU B 1 311 ? -12.938 30.391 16.5 1 98 311 LEU B CA 1
ATOM 5178 C C . LEU B 1 311 ? -13.25 29 17.016 1 98 311 LEU B C 1
ATOM 5180 O O . LEU B 1 311 ? -13.039 28 16.312 1 98 311 LEU B O 1
ATOM 5184 N N . GLY B 1 312 ? -13.711 28.969 18.234 1 97.38 312 GLY B N 1
ATOM 5185 C CA . GLY B 1 312 ? -14.156 27.703 18.781 1 97.38 312 GLY B CA 1
ATOM 5186 C C . GLY B 1 312 ? -13.164 27.094 19.75 1 97.38 312 GLY B C 1
ATOM 5187 O O . GLY B 1 312 ? -12.586 27.812 20.578 1 97.38 312 GLY B O 1
ATOM 5188 N N . ARG B 1 313 ? -12.914 25.875 19.703 1 95.62 313 ARG B N 1
ATOM 5189 C CA . ARG B 1 313 ? -12.258 25.047 20.703 1 95.62 313 ARG B CA 1
ATOM 5190 C C . ARG B 1 313 ? -10.773 25.406 20.828 1 95.62 313 ARG B C 1
ATOM 5192 O O . ARG B 1 313 ? -10.102 25.594 19.812 1 95.62 313 ARG B O 1
ATOM 5199 N N . ALA B 1 314 ? -10.281 25.5 22.062 1 94.56 314 ALA B N 1
ATOM 5200 C CA . ALA B 1 314 ? -8.852 25.625 22.344 1 94.56 314 ALA B CA 1
ATOM 5201 C C . ALA B 1 314 ? -8.18 24.25 22.406 1 94.56 314 ALA B C 1
ATOM 5203 O O . ALA B 1 314 ? -8.836 23.25 22.703 1 94.56 314 ALA B O 1
ATOM 5204 N N . TYR B 1 315 ? -6.91 24.266 22.031 1 87.81 315 TYR B N 1
ATOM 5205 C CA . TYR B 1 315 ? -6.117 23.047 22.203 1 87.81 315 TYR B CA 1
ATOM 5206 C C . TYR B 1 315 ? -5.605 22.938 23.641 1 87.81 315 TYR B C 1
ATOM 5208 O O . TYR B 1 315 ? -5.203 23.938 24.25 1 87.81 315 TYR B O 1
ATOM 5216 N N . GLU B 1 316 ? -5.539 21.797 24.156 1 79.88 316 GLU B N 1
ATOM 5217 C CA . GLU B 1 316 ? -5.125 21.562 25.531 1 79.88 316 GLU B CA 1
ATOM 5218 C C . GLU B 1 316 ? -3.684 22.016 25.766 1 79.88 316 GLU B C 1
ATOM 5220 O O . GLU B 1 316 ? -3.342 22.5 26.844 1 79.88 316 GLU B O 1
ATOM 5225 N N . ALA B 1 317 ? -2.932 21.922 24.812 1 80 317 ALA B N 1
ATOM 5226 C CA . ALA B 1 317 ? -1.513 22.266 24.906 1 80 317 ALA B CA 1
ATOM 5227 C C . ALA B 1 317 ? -1.315 23.734 25.219 1 80 317 ALA B C 1
ATOM 5229 O O . ALA B 1 317 ? -0.299 24.125 25.812 1 80 317 ALA B O 1
ATOM 5230 N N . GLY B 1 318 ? -2.309 24.516 24.891 1 81.12 318 GLY B N 1
ATOM 5231 C CA . GLY B 1 318 ? -2.205 25.938 25.125 1 81.12 318 GLY B CA 1
ATOM 5232 C C . GLY B 1 318 ? -2.768 26.359 26.469 1 81.12 318 GLY B C 1
ATOM 5233 O O . GLY B 1 318 ? -2.705 27.547 26.828 1 81.12 318 GLY B O 1
ATOM 5234 N N . GLY B 1 319 ? -3.275 25.406 27.156 1 81.5 319 GLY B N 1
ATOM 5235 C CA . GLY B 1 319 ? -3.889 25.719 28.438 1 81.5 319 GLY B CA 1
ATOM 5236 C C . GLY B 1 319 ? -5.402 25.766 28.375 1 81.5 319 GLY B C 1
ATOM 5237 O O . GLY B 1 319 ? -6.004 25.406 27.359 1 81.5 319 GLY B O 1
ATOM 5238 N N . PRO B 1 320 ? -5.98 26.109 29.531 1 85.88 320 PRO B N 1
ATOM 5239 C CA . PRO B 1 320 ? -7.441 26.203 29.578 1 85.88 320 PRO B CA 1
ATOM 5240 C C . PRO B 1 320 ? -7.996 27.25 28.609 1 85.88 320 PRO B C 1
ATOM 5242 O O . PRO B 1 320 ? -7.391 28.312 28.422 1 85.88 320 PRO B O 1
ATOM 5245 N N . GLY B 1 321 ? -9.023 26.828 27.969 1 92.69 321 GLY B N 1
ATOM 5246 C CA . GLY B 1 321 ? -9.586 27.75 27 1 92.69 321 GLY B CA 1
ATOM 5247 C C . GLY B 1 321 ? -11.016 27.422 26.625 1 92.69 321 GLY B C 1
ATOM 5248 O O . GLY B 1 321 ? -11.758 26.844 27.438 1 92.69 321 GLY B O 1
ATOM 5249 N N . ASN B 1 322 ? -11.398 27.906 25.469 1 96.62 322 ASN B N 1
ATOM 5250 C CA . ASN B 1 322 ? -12.758 27.812 24.953 1 96.62 322 ASN B CA 1
ATOM 5251 C C . ASN B 1 322 ? -13.109 26.375 24.594 1 96.62 322 ASN B C 1
ATOM 5253 O O . ASN B 1 322 ? -12.234 25.578 24.266 1 96.62 322 ASN B O 1
ATOM 5257 N N . GLU B 1 323 ? -14.406 26.062 24.844 1 95.56 323 GLU B N 1
ATOM 5258 C CA . GLU B 1 323 ? -14.953 24.766 24.422 1 95.56 323 GLU B CA 1
ATOM 5259 C C . GLU B 1 323 ? -15.961 24.938 23.297 1 95.56 323 GLU B C 1
ATOM 5261 O O . GLU B 1 323 ? -16.812 25.828 23.344 1 95.56 323 GLU B O 1
ATOM 5266 N N . SER B 1 324 ? -15.789 24.141 22.391 1 95.94 324 SER B N 1
ATOM 5267 C CA . SER B 1 324 ? -16.656 24.188 21.219 1 95.94 324 SER B CA 1
ATOM 5268 C C . SER B 1 324 ? -16.5 22.938 20.359 1 95.94 324 SER B C 1
ATOM 5270 O O . SER B 1 324 ? -15.516 22.219 20.5 1 95.94 324 SER B O 1
ATOM 5272 N N . LEU B 1 325 ? -17.484 22.719 19.484 1 92.06 325 LEU B N 1
ATOM 5273 C CA . LEU B 1 325 ? -17.406 21.641 18.5 1 92.06 325 LEU B CA 1
ATOM 5274 C C . LEU B 1 325 ? -16.531 22.031 17.312 1 92.06 325 LEU B C 1
ATOM 5276 O O . LEU B 1 325 ? -16.031 21.156 16.594 1 92.06 325 LEU B O 1
ATOM 5280 N N . ILE B 1 326 ? -16.266 23.281 17.141 1 94 326 ILE B N 1
ATOM 5281 C CA . ILE B 1 326 ? -15.516 23.688 15.961 1 94 326 ILE B CA 1
ATOM 5282 C C . ILE B 1 326 ? -14.172 24.297 16.375 1 94 326 ILE B C 1
ATOM 5284 O O . ILE B 1 326 ? -13.992 24.672 17.531 1 94 326 ILE B O 1
ATOM 5288 N N . HIS B 1 327 ? -13.227 24.281 15.578 1 95.81 327 HIS B N 1
ATOM 5289 C CA . HIS B 1 327 ? -11.953 24.984 15.57 1 95.81 327 HIS B CA 1
ATOM 5290 C C . HIS B 1 327 ? -11.602 25.469 14.172 1 95.81 327 HIS B C 1
ATOM 5292 O O . HIS B 1 327 ? -11.133 24.703 13.336 1 95.81 327 HIS B O 1
ATOM 5298 N N . TRP B 1 328 ? -11.852 26.734 14 1 96.94 328 TRP B N 1
ATOM 5299 C CA . TRP B 1 328 ? -11.773 27.25 12.648 1 96.94 328 TRP B CA 1
ATOM 5300 C C . TRP B 1 328 ? -10.75 28.391 12.562 1 96.94 328 TRP B C 1
ATOM 5302 O O . TRP B 1 328 ? -11.008 29.5 13.039 1 96.94 328 TRP B O 1
ATOM 5312 N N . ASP B 1 329 ? -9.68 28.094 11.844 1 97.25 329 ASP B N 1
ATOM 5313 C CA . ASP B 1 329 ? -8.594 29.047 11.703 1 97.25 329 ASP B CA 1
ATOM 5314 C C . ASP B 1 329 ? -8.852 30.016 10.547 1 97.25 329 ASP B C 1
ATOM 5316 O O . ASP B 1 329 ? -9.164 29.578 9.438 1 97.25 329 ASP B O 1
ATOM 5320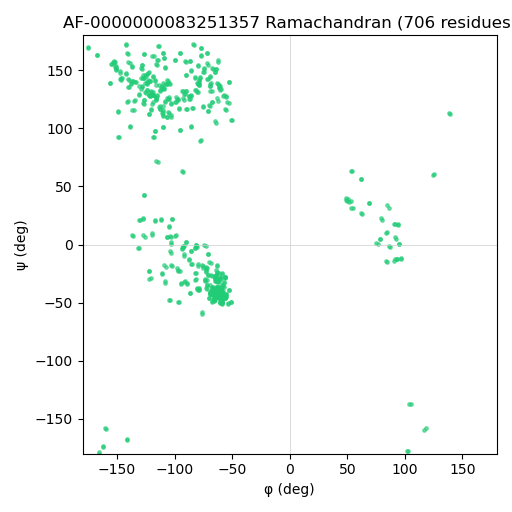 N N . MET B 1 330 ? -8.75 31.234 10.82 1 98 330 MET B N 1
ATOM 5321 C CA . MET B 1 330 ? -8.797 32.281 9.805 1 98 330 MET B CA 1
ATOM 5322 C C . MET B 1 330 ? -7.539 33.125 9.852 1 98 330 MET B C 1
ATOM 5324 O O . MET B 1 330 ? -7.039 33.438 10.938 1 98 330 MET B O 1
ATOM 5328 N N . ILE B 1 331 ? -7.059 33.5 8.695 1 98.19 331 ILE B N 1
ATOM 5329 C CA . ILE B 1 331 ? -5.715 34.062 8.641 1 98.19 331 ILE B CA 1
ATOM 5330 C C . ILE B 1 331 ? -5.793 35.531 8.18 1 98.19 331 ILE B C 1
ATOM 5332 O O . ILE B 1 331 ? -6.535 35.844 7.254 1 98.19 331 ILE B O 1
ATOM 5336 N N . ARG B 1 332 ? -5.039 36.375 8.828 1 98.06 332 ARG B N 1
ATOM 5337 C CA . ARG B 1 332 ? -4.859 37.781 8.461 1 98.06 332 ARG B CA 1
ATOM 5338 C C . ARG B 1 332 ? -3.398 38.062 8.133 1 98.06 332 ARG B C 1
ATOM 5340 O O . ARG B 1 332 ? -2.518 37.875 8.977 1 98.06 332 ARG B O 1
ATOM 5347 N N . SER B 1 333 ? -3.135 38.562 6.898 1 98.19 333 SER B N 1
ATOM 5348 C CA . SER B 1 333 ? -1.792 39 6.539 1 98.19 333 SER B CA 1
ATOM 5349 C C . SER B 1 333 ? -1.434 40.281 7.238 1 98.19 333 SER B C 1
ATOM 5351 O O . SER B 1 333 ? -2.268 41.188 7.352 1 98.19 333 SER B O 1
ATOM 5353 N N . LEU B 1 334 ? -0.191 40.406 7.645 1 98.31 334 LEU B N 1
ATOM 5354 C CA . LEU B 1 334 ? 0.303 41.625 8.258 1 98.31 334 LEU B CA 1
ATOM 5355 C C . LEU B 1 334 ? 1.441 42.219 7.441 1 98.31 334 LEU B C 1
ATOM 5357 O O . LEU B 1 334 ? 2.059 43.219 7.855 1 98.31 334 LEU B O 1
ATOM 5361 N N . LYS B 1 335 ? 1.624 41.688 6.309 1 96.88 335 LYS B N 1
ATOM 5362 C CA . LYS B 1 335 ? 2.791 42.031 5.504 1 96.88 335 LYS B CA 1
ATOM 5363 C C . LYS B 1 335 ? 2.635 43.406 4.871 1 96.88 335 LYS B C 1
ATOM 5365 O O . LYS B 1 335 ? 3.615 44 4.434 1 96.88 335 LYS B O 1
ATOM 5370 N N . ASP B 1 336 ? 1.444 43.906 4.766 1 96 336 ASP B N 1
ATOM 5371 C CA . ASP B 1 336 ? 1.172 45.188 4.129 1 96 336 ASP B CA 1
ATOM 5372 C C . ASP B 1 336 ? 0.609 46.188 5.133 1 96 336 ASP B C 1
ATOM 5374 O O . ASP B 1 336 ? -0.542 46.625 5.016 1 96 336 ASP B O 1
ATOM 5378 N N . GLY B 1 337 ? 1.462 46.625 6 1 96.69 337 GLY B N 1
ATOM 5379 C CA . GLY B 1 337 ? 1.071 47.688 6.918 1 96.69 337 GLY B CA 1
ATOM 5380 C C . GLY B 1 337 ? 0.574 47.188 8.25 1 96.69 337 GLY B C 1
ATOM 5381 O O . GLY B 1 337 ? 0.194 47.938 9.125 1 96.69 337 GLY B O 1
ATOM 5382 N N . GLY B 1 338 ? 0.557 45.938 8.43 1 98.25 338 GLY B N 1
ATOM 5383 C CA . GLY B 1 338 ? 0.101 45.344 9.688 1 98.25 338 GLY B CA 1
ATOM 5384 C C . GLY B 1 338 ? 1.07 45.562 10.828 1 98.25 338 GLY B C 1
ATOM 5385 O O . GLY B 1 338 ? 2.258 45.812 10.609 1 98.25 338 GLY B O 1
ATOM 5386 N N . GLU B 1 339 ? 0.508 45.531 12.078 1 98.81 339 GLU B N 1
ATOM 5387 C CA . GLU B 1 339 ? 1.29 45.75 13.289 1 98.81 339 GLU B CA 1
ATOM 5388 C C . GLU B 1 339 ? 0.831 44.844 14.422 1 98.81 339 GLU B C 1
ATOM 5390 O O . GLU B 1 339 ? -0.356 44.531 14.531 1 98.81 339 GLU B O 1
ATOM 5395 N N . ILE B 1 340 ? 1.765 44.469 15.227 1 98.81 340 ILE B N 1
ATOM 5396 C CA . ILE B 1 340 ? 1.465 43.781 16.484 1 98.81 340 ILE B CA 1
ATOM 5397 C C . ILE B 1 340 ? 2.039 44.594 17.656 1 98.81 340 ILE B C 1
ATOM 5399 O O . ILE B 1 340 ? 3.211 44.969 17.641 1 98.81 340 ILE B O 1
ATOM 5403 N N . TYR B 1 341 ? 1.202 44.875 18.625 1 98.75 341 TYR B N 1
ATOM 5404 C CA . TYR B 1 341 ? 1.614 45.5 19.859 1 98.75 341 TYR B CA 1
ATOM 5405 C C . TYR B 1 341 ? 1.499 44.531 21.047 1 98.75 341 TYR B C 1
ATOM 5407 O O . TYR B 1 341 ? 0.522 43.781 21.141 1 98.75 341 TYR B O 1
ATOM 5415 N N . LEU B 1 342 ? 2.488 44.5 21.906 1 98.69 342 LEU B N 1
ATOM 5416 C CA . LEU B 1 342 ? 2.449 43.812 23.188 1 98.69 342 LEU B CA 1
ATOM 5417 C C . LEU B 1 342 ? 2.416 44.812 24.344 1 98.69 342 LEU B C 1
ATOM 5419 O O . LEU B 1 342 ? 3.395 45.531 24.578 1 98.69 342 LEU B O 1
ATOM 5423 N N . ASP B 1 343 ? 1.28 44.844 25.016 1 98.38 343 ASP B N 1
ATOM 5424 C CA . ASP B 1 343 ? 1.083 45.812 26.094 1 98.38 343 ASP B CA 1
ATOM 5425 C C . ASP B 1 343 ? 1.474 47.219 25.672 1 98.38 343 ASP B C 1
ATOM 5427 O O . ASP B 1 343 ? 2.193 47.906 26.391 1 98.38 343 ASP B O 1
ATOM 5431 N N . GLY B 1 344 ? 1.15 47.469 24.453 1 97.94 344 GLY B N 1
ATOM 5432 C CA . GLY B 1 344 ? 1.323 48.844 23.969 1 97.94 344 GLY B CA 1
ATOM 5433 C C . GLY B 1 344 ? 2.627 49.031 23.219 1 97.94 344 GLY B C 1
ATOM 5434 O O . GLY B 1 344 ? 2.811 50.062 22.547 1 97.94 344 GLY B O 1
ATOM 5435 N N . GLU B 1 345 ? 3.527 48.156 23.266 1 98.06 345 GLU B N 1
ATOM 5436 C CA . GLU B 1 345 ? 4.805 48.281 22.562 1 98.06 345 GLU B CA 1
ATOM 5437 C C . GLU B 1 345 ? 4.738 47.625 21.188 1 98.06 345 GLU B C 1
ATOM 5439 O O . GLU B 1 345 ? 4.359 46.438 21.062 1 98.06 345 GLU B O 1
ATOM 5444 N N . LEU B 1 346 ? 5.09 48.406 20.203 1 98.44 346 LEU B N 1
ATOM 5445 C CA . LEU B 1 346 ? 5.141 47.875 18.844 1 98.44 346 LEU B CA 1
ATOM 5446 C C . LEU B 1 346 ? 6.266 46.844 18.703 1 98.44 346 LEU B C 1
ATOM 5448 O O . LEU B 1 346 ? 7.434 47.156 18.938 1 98.44 346 LEU B O 1
ATOM 5452 N N . VAL B 1 347 ? 5.922 45.625 18.297 1 98.25 347 VAL B N 1
ATOM 5453 C CA . VAL B 1 347 ? 6.965 44.594 18.281 1 98.25 347 VAL B CA 1
ATOM 5454 C C . VAL B 1 347 ? 7.102 44.031 16.859 1 98.25 347 VAL B C 1
ATOM 5456 O O . VAL B 1 347 ? 8.102 43.406 16.547 1 98.25 347 VAL B O 1
ATOM 5459 N N . GLN B 1 348 ? 6.098 44.125 16.016 1 98.31 348 GLN B N 1
ATOM 5460 C CA . GLN B 1 348 ? 6.141 43.656 14.641 1 98.31 348 GLN B CA 1
ATOM 5461 C C . GLN B 1 348 ? 5.488 44.656 13.695 1 98.31 348 GLN B C 1
ATOM 5463 O O . GLN B 1 348 ? 4.453 45.25 14.023 1 98.31 348 GLN B O 1
ATOM 5468 N N . LYS B 1 349 ? 6.086 44.875 12.531 1 98.44 349 LYS B N 1
ATOM 5469 C CA . LYS B 1 349 ? 5.559 45.719 11.469 1 98.44 349 LYS B CA 1
ATOM 5470 C C . LYS B 1 349 ? 5.805 45.094 10.094 1 98.44 349 LYS B C 1
ATOM 5472 O O . LYS B 1 349 ? 6.891 44.594 9.836 1 98.44 349 LYS B O 1
ATOM 5477 N N . ASP B 1 350 ? 4.797 45.125 9.242 1 98 350 ASP B N 1
ATOM 5478 C CA . ASP B 1 350 ? 4.879 44.562 7.887 1 98 350 ASP B CA 1
ATOM 5479 C C . ASP B 1 350 ? 5.348 43.125 7.895 1 98 350 ASP B C 1
ATOM 5481 O O . ASP B 1 350 ? 6.156 42.719 7.059 1 98 350 ASP B O 1
ATOM 5485 N N . GLY B 1 351 ? 4.973 42.469 8.961 1 97 351 GLY B N 1
ATOM 5486 C CA . GLY B 1 351 ? 5.262 41.031 9.047 1 97 351 GLY B CA 1
ATOM 5487 C C . GLY B 1 351 ? 6.664 40.75 9.555 1 97 351 GLY B C 1
ATOM 5488 O O . GLY B 1 351 ? 7.078 39.594 9.602 1 97 351 GLY B O 1
ATOM 5489 N N . LYS B 1 352 ? 7.34 41.75 10.047 1 96.75 352 LYS B N 1
ATOM 5490 C CA . LYS B 1 352 ? 8.719 41.594 10.484 1 96.75 352 LYS B CA 1
ATOM 5491 C C . LYS B 1 352 ? 8.891 42.062 11.938 1 96.75 352 LYS B C 1
ATOM 5493 O O . LYS B 1 352 ? 8.32 43.062 12.344 1 96.75 352 LYS B O 1
ATOM 5498 N N . TRP B 1 353 ? 9.641 41.312 12.641 1 96.81 353 TRP B N 1
ATOM 5499 C CA . TRP B 1 353 ? 9.938 41.688 14.016 1 96.81 353 TRP B CA 1
ATOM 5500 C C . TRP B 1 353 ? 10.789 42.938 14.062 1 96.81 353 TRP B C 1
ATOM 5502 O O . TRP B 1 353 ? 11.617 43.188 13.172 1 96.81 353 TRP B O 1
ATOM 5512 N N . LEU B 1 354 ? 10.648 43.688 15.133 1 96.5 354 LEU B N 1
ATOM 5513 C CA . LEU B 1 354 ? 11.391 44.938 15.25 1 96.5 354 LEU B CA 1
ATOM 5514 C C . LEU B 1 354 ? 12.555 44.812 16.234 1 96.5 354 LEU B C 1
ATOM 5516 O O . LEU B 1 354 ? 13.195 45.781 16.594 1 96.5 354 LEU B O 1
ATOM 5520 N N . PHE B 1 355 ? 12.922 43.719 16.578 1 90.31 355 PHE B N 1
ATOM 5521 C CA . PHE B 1 355 ? 14.039 43.438 17.469 1 90.31 355 PHE B CA 1
ATOM 5522 C C . PHE B 1 355 ? 14.953 42.375 16.875 1 90.31 355 PHE B C 1
ATOM 5524 O O . PHE B 1 355 ? 14.555 41.625 15.961 1 90.31 355 PHE B O 1
#

Foldseek 3Di:
DQDVLLLLLLCCCDCPAQNAAAAFEEEEEEEVQQVSNSVSNCVVCVVRNYHYDYDYDYPLVVVCCLAVPDLVSLLDCPVVVVSLLRGQEYEYEDDDPAPCSCVPPDVVSVVSSCVSCVVSVVCVVVPSHFYAYEYDQDCNLCVLLVHHSVVVNQQQSLQQNDDLVVLQVVQVVVQVLVQVFQWKWKDDVFWTKIFGQHPWHWDDWRSRHYGRAHKIKAQTALQQIATKDWFADWAADPRDIWGGKIFGDDRNFTPDIATPPDRVVVVVQCVQDDQQRTWQMKMAARRCSNPDDRNDCSRQCNHQQKIKTWGAHHDPVGPDHTHHPDTHITMGHQLPFMFMDGVRHTQDHNRHGPD/DQDVLLLLLLCLCDCPAQNAAAAFEEEEEEEVQQVSNSVSNCVVCVVRNYHYDYDYDYPLVVVCCLAVPDLVSLLDCPVVVVSLLRGQEYEYEDDDPAPCSCVPPPVVSVVSSCVSCVVSVVCVVVPSHFYAYEYDQDCNLCVLLVHHSVVVNQQQSLQQNDDLVVLQVVQVVVQVLVQVFQWKWKDDVLWTKIFGQHPWHWDDWRSRHYGRAHKIKAQTALQQIATKDWFADWAADPRDIWGGKIFGDDRNFTPDIATPPDRVVVVVQCVQDDQQRTWQMKMAARRCSNPDDRNDCSRQCNHFQKIKTWGAHHDPVGPDHTHHPDTHITMDHQLPFMFMDGVRHTQDHNRHGPD

Sequence (710 aa):
MADPRVGELAKVLVGHSIKVKAGERVLIIGEAETAPLIRAVYKEVLRAGGHPVTQVTLPEIERIFIQEGTDAQLDDIQVMKWLYEQSDAVIRILGEANNKELTNVDPLRIQRRRKATAELSQYLMKGGARWVLTMFPTQAQAMDAGMSLEEYEDFVYSAVNVDYEAMLQSMLAASEKFNAASKVRIVAKETDLTVDIAGRKAVMCAGYRNVPDGEFYFSPNHLLTEGHIYYEWPTIFNGQEIAGIRLRFEQGRVVECSAEKGEAALIAALDTDAGARFLGELGIGCNFGIERPTKEILFDEKIGGSVHLALGRAYEAGGPGNESLIHWDMIRSLKDGGEIYLDGELVQKDGKWLFMADPRVGELAKVLVGHSIKVKAGERVLIIGEAETAPLIRAVYKEVLRAGGHPVTQVTLPEIERIFIQEGTDAQLDDIQVMKWLYEQSDAVIRILGEANNKELTNVDPLRIQRRRKATAELSQYLMKGGARWVLTMFPTQAQAMDAGMSLEEYEDFVYSAVNVDYEAMLQSMLAASEKFNAASKVRIVAKETDLTVDIAGRKAVMCAGYRNVPDGEFYFSPNHLLTEGHIYYEWPTIFNGQEIAGIRLRFEQGRVVECSAEKGEAALIAALDTDAGARFLGELGIGCNFGIERPTKEILFDEKIGGSVHLALGRAYEAGGPGNESLIHWDMIRSLKDGGEIYLDGELVQKDGKWLF

Solvent-accessible surface area (backbone atoms only — not comparable to full-atom values): 34796 Å² total; per-residue (Å²): 128,81,65,66,68,44,51,52,42,21,48,42,48,40,61,62,25,57,48,63,43,68,72,36,30,34,38,39,34,31,30,59,78,33,43,72,46,52,52,34,33,44,50,48,32,31,71,42,41,23,43,65,42,74,50,41,42,58,85,61,46,67,46,48,46,59,72,60,35,50,72,70,56,49,51,60,49,65,67,61,50,50,53,54,73,68,17,53,26,38,41,39,42,41,35,46,77,55,88,64,69,57,74,89,50,61,63,68,49,53,50,48,36,51,58,47,50,43,60,60,55,49,38,41,77,74,60,67,24,45,44,33,38,34,69,42,79,29,66,36,55,11,54,71,50,73,38,55,51,70,56,31,40,53,47,48,48,38,32,47,62,56,65,43,67,62,48,41,52,54,46,51,61,53,42,54,56,53,45,71,23,41,33,40,34,41,38,36,81,72,24,49,30,36,39,31,35,59,92,31,48,70,39,81,38,54,34,42,51,34,38,38,38,20,30,39,29,31,19,26,48,33,59,54,23,38,36,29,40,43,25,74,57,52,37,62,56,96,88,38,66,32,26,42,35,37,41,30,31,54,67,13,31,55,76,44,74,50,34,77,37,43,38,69,58,51,51,51,55,42,62,68,45,91,23,24,37,20,36,7,31,44,32,39,12,56,19,70,43,37,85,67,77,54,57,41,63,74,54,42,52,15,20,38,21,25,38,25,42,18,34,1,29,29,51,71,88,24,37,80,53,33,59,42,95,44,67,45,74,44,42,32,81,16,53,83,69,9,36,36,23,46,70,80,41,78,46,31,47,43,41,35,69,72,119,129,82,64,66,68,44,50,52,40,22,47,41,49,39,60,61,25,58,47,63,44,68,73,36,30,34,37,39,35,32,30,59,76,33,43,72,46,52,52,33,33,44,52,49,32,31,70,42,42,22,43,65,41,74,48,43,42,58,84,62,47,67,48,50,45,59,72,59,37,50,73,71,55,49,51,60,46,65,68,61,52,50,54,54,73,68,16,55,27,38,42,38,42,41,35,48,75,54,88,62,68,57,73,89,50,62,63,67,50,52,49,47,36,50,59,46,51,43,60,60,56,50,40,40,76,72,60,66,23,44,45,33,38,34,71,44,80,28,65,36,54,11,54,71,49,74,38,55,51,71,57,31,38,55,48,48,48,38,32,48,62,58,64,42,66,62,47,40,54,56,47,49,60,53,42,54,57,52,46,73,23,42,34,39,34,40,37,36,81,74,23,48,29,36,40,29,34,59,91,32,48,69,39,82,38,53,34,42,50,34,39,37,39,21,30,40,30,31,18,27,48,32,59,54,23,36,38,28,40,44,23,74,56,53,36,62,56,96,88,38,66,33,25,43,36,36,41,29,32,55,67,12,30,58,76,45,73,50,35,76,37,44,39,68,59,51,51,50,55,40,60,68,44,90,23,24,38,19,36,7,30,43,32,40,12,54,19,70,44,38,85,68,77,53,56,40,62,74,55,42,51,15,20,38,20,25,38,23,42,18,32,1,28,30,51,71,86,23,39,78,52,33,59,42,95,44,68,46,72,44,43,30,80,17,55,81,69,9,36,36,24,45,72,80,41,79,46,31,47,42,40,35,70,71,119